Protein AF-A0A2E7MB46-F1 (afdb_monomer_lite)

pLDDT: mean 91.83, std 6.8, range [62.53, 98.5]

Structure (mmCIF, N/CA/C/O backbone):
data_AF-A0A2E7MB46-F1
#
_entry.id   AF-A0A2E7MB46-F1
#
loop_
_atom_site.group_PDB
_atom_site.id
_atom_site.type_symbol
_atom_site.label_atom_id
_atom_site.label_alt_id
_atom_site.label_comp_id
_atom_site.label_asym_id
_atom_site.label_entity_id
_atom_site.label_seq_id
_atom_site.pdbx_PDB_ins_code
_atom_site.Cartn_x
_atom_site.Cartn_y
_atom_site.Cartn_z
_atom_site.occupancy
_atom_site.B_iso_or_equiv
_atom_site.auth_seq_id
_atom_site.auth_comp_id
_atom_site.auth_asym_id
_atom_site.auth_atom_id
_atom_site.pdbx_PDB_model_num
ATOM 1 N N . MET A 1 1 ? 12.498 22.825 9.391 1.00 86.62 1 MET A N 1
ATOM 2 C CA . MET A 1 1 ? 12.124 21.436 9.700 1.00 86.62 1 MET A CA 1
ATOM 3 C C . MET A 1 1 ? 10.711 21.262 9.197 1.00 86.62 1 MET A C 1
ATOM 5 O O . MET A 1 1 ? 9.959 22.225 9.273 1.00 86.62 1 MET A O 1
ATOM 9 N N . GLU A 1 2 ? 10.401 20.103 8.646 1.00 90.31 2 GLU A N 1
ATOM 10 C CA . GLU A 1 2 ? 9.092 19.762 8.088 1.00 90.31 2 GLU A CA 1
ATOM 11 C C . GLU A 1 2 ? 8.862 18.273 8.341 1.00 90.31 2 GLU A C 1
ATOM 13 O O . GLU A 1 2 ? 9.798 17.488 8.174 1.00 90.31 2 GLU A O 1
ATOM 18 N N . VAL A 1 3 ? 7.665 17.889 8.781 1.00 92.00 3 VAL A N 1
ATOM 19 C CA . VAL A 1 3 ? 7.298 16.490 9.029 1.00 92.00 3 VAL A CA 1
ATOM 20 C C . VAL A 1 3 ? 6.374 16.039 7.904 1.00 92.00 3 VAL A C 1
ATOM 22 O O . VAL A 1 3 ? 5.337 16.645 7.672 1.00 92.00 3 VAL A O 1
ATOM 25 N N . TYR A 1 4 ? 6.782 15.001 7.175 1.00 89.81 4 TYR A N 1
ATOM 26 C CA . TYR A 1 4 ? 6.026 14.437 6.050 1.00 89.81 4 TYR A CA 1
ATOM 27 C C . TYR A 1 4 ? 5.156 13.252 6.473 1.00 89.81 4 TYR A C 1
ATOM 29 O O . TYR A 1 4 ? 4.145 12.972 5.838 1.00 89.81 4 TYR A O 1
ATOM 37 N N . ASN A 1 5 ? 5.564 12.533 7.521 1.00 91.00 5 ASN A N 1
ATOM 38 C CA . ASN A 1 5 ? 4.750 11.518 8.177 1.00 91.00 5 ASN A CA 1
ATOM 39 C C . ASN A 1 5 ? 5.001 11.582 9.692 1.00 91.00 5 ASN A C 1
ATOM 41 O O . ASN A 1 5 ? 6.111 11.235 10.117 1.00 91.00 5 ASN A O 1
ATOM 45 N N . PRO A 1 6 ? 4.025 12.046 10.493 1.00 92.00 6 PRO A N 1
ATOM 46 C CA . PRO A 1 6 ? 4.095 11.995 11.948 1.00 92.00 6 PRO A CA 1
ATOM 47 C C . PRO A 1 6 ? 4.198 10.558 12.463 1.00 92.00 6 PRO A C 1
ATOM 49 O O . PRO A 1 6 ? 3.858 9.600 11.768 1.00 92.00 6 PRO A O 1
ATOM 52 N N . GLY A 1 7 ? 4.664 10.404 13.696 1.00 91.69 7 GLY A N 1
ATOM 53 C CA . GLY A 1 7 ? 4.657 9.111 14.363 1.00 91.69 7 GLY A CA 1
ATOM 54 C C . GLY A 1 7 ? 5.632 9.022 15.523 1.00 91.69 7 GLY A C 1
ATOM 55 O O . GLY A 1 7 ? 6.408 9.941 15.806 1.00 91.69 7 GLY A O 1
ATOM 56 N N . LEU A 1 8 ? 5.617 7.855 16.154 1.00 92.19 8 LEU A N 1
ATOM 57 C CA . LEU A 1 8 ? 6.405 7.533 17.327 1.00 92.19 8 LEU A CA 1
ATOM 58 C C . LEU A 1 8 ? 7.158 6.226 17.081 1.00 92.19 8 LEU A C 1
ATOM 60 O O . LEU A 1 8 ? 6.628 5.286 16.504 1.00 92.19 8 LEU A O 1
ATOM 64 N N . THR A 1 9 ? 8.434 6.170 17.444 1.00 94.12 9 THR A N 1
ATOM 65 C CA . THR A 1 9 ? 9.253 4.977 17.199 1.00 94.12 9 THR A CA 1
ATOM 66 C C . THR A 1 9 ? 10.439 4.906 18.145 1.00 94.12 9 THR A C 1
ATOM 68 O O . THR A 1 9 ? 10.775 5.873 18.829 1.00 94.12 9 THR A O 1
ATOM 71 N N . ALA A 1 10 ? 11.131 3.770 18.154 1.00 95.06 10 ALA A N 1
ATOM 72 C CA . ALA A 1 10 ? 12.431 3.655 18.787 1.00 95.06 10 ALA A CA 1
ATOM 73 C C . ALA A 1 10 ? 13.421 2.863 17.934 1.00 95.06 10 ALA A C 1
ATOM 75 O O . ALA A 1 10 ? 13.114 1.856 17.298 1.00 95.06 10 ALA A O 1
ATOM 76 N N . GLY A 1 11 ? 14.681 3.272 17.957 1.00 94.88 11 GLY A N 1
ATOM 77 C CA . GLY A 1 11 ? 15.680 2.632 17.121 1.00 94.88 11 GLY A CA 1
ATOM 78 C C . GLY A 1 11 ? 17.092 3.093 17.395 1.00 94.88 11 GLY A C 1
ATOM 79 O O . GLY A 1 11 ? 17.371 3.807 18.356 1.00 94.88 11 GLY A O 1
ATOM 80 N N . ARG A 1 12 ? 18.014 2.625 16.561 1.00 94.94 12 ARG A N 1
ATOM 81 C CA . ARG A 1 12 ? 19.413 3.048 16.612 1.00 94.94 12 ARG A CA 1
ATOM 82 C C . ARG A 1 12 ? 19.653 4.106 15.551 1.00 94.94 12 ARG A C 1
ATOM 84 O O . ARG A 1 12 ? 19.461 3.789 14.380 1.00 94.94 12 ARG A O 1
ATOM 91 N N . PRO A 1 13 ? 20.100 5.318 15.908 1.00 95.69 13 PRO A N 1
ATOM 92 C CA . PRO A 1 13 ? 20.493 6.290 14.905 1.00 95.69 13 PRO A CA 1
ATOM 93 C C . PRO A 1 13 ? 21.600 5.728 14.020 1.00 95.69 13 PRO A C 1
ATOM 95 O O . PRO A 1 13 ? 22.613 5.224 14.510 1.00 95.69 13 PRO A O 1
ATOM 98 N N . ARG A 1 14 ? 21.400 5.822 12.713 1.00 94.50 14 ARG A N 1
ATOM 99 C CA . ARG A 1 14 ? 22.372 5.457 11.697 1.00 94.50 14 ARG A CA 1
ATOM 100 C C . ARG A 1 14 ? 22.541 6.643 10.770 1.00 94.50 14 ARG A C 1
ATOM 102 O O . ARG A 1 14 ? 21.666 6.943 9.965 1.00 94.50 14 ARG A O 1
ATOM 109 N N . MET A 1 15 ? 23.674 7.310 10.922 1.00 94.25 15 MET A N 1
ATOM 110 C CA . MET A 1 15 ? 24.014 8.473 10.123 1.00 94.25 15 MET A CA 1
ATOM 111 C C . MET A 1 15 ? 24.782 8.039 8.881 1.00 94.25 15 MET A C 1
ATOM 113 O O . MET A 1 15 ? 25.753 7.292 9.004 1.00 94.25 15 MET A O 1
ATOM 117 N N . ILE A 1 16 ? 24.336 8.497 7.714 1.00 91.44 16 ILE A N 1
ATOM 118 C CA . ILE A 1 16 ? 24.988 8.252 6.426 1.00 91.44 16 ILE A CA 1
ATOM 119 C C . ILE A 1 16 ? 25.123 9.602 5.733 1.00 91.44 16 ILE A C 1
ATOM 121 O O . ILE A 1 16 ? 24.127 10.274 5.451 1.00 91.44 16 ILE A O 1
ATOM 125 N N . ARG A 1 17 ? 26.368 10.019 5.515 1.00 89.75 17 ARG A N 1
ATOM 126 C CA . ARG A 1 17 ? 26.676 11.287 4.852 1.00 89.75 17 ARG A CA 1
ATOM 127 C C . ARG A 1 17 ? 26.762 11.123 3.346 1.00 89.75 17 ARG A C 1
ATOM 129 O O . ARG A 1 17 ? 26.864 10.012 2.832 1.00 89.75 17 ARG A O 1
ATOM 136 N N . PHE A 1 18 ? 26.759 12.250 2.646 1.00 84.31 18 PHE A N 1
ATOM 137 C CA . PHE A 1 18 ? 26.875 12.279 1.194 1.00 84.31 18 PHE A CA 1
ATOM 138 C C . PHE A 1 18 ? 28.079 11.455 0.700 1.00 84.31 18 PHE A C 1
ATOM 140 O O . PHE A 1 18 ? 29.221 11.687 1.110 1.00 84.31 18 PHE A O 1
ATOM 147 N N . GLY A 1 19 ? 27.815 10.497 -0.192 1.00 77.44 19 GLY A N 1
ATOM 148 C CA . GLY A 1 19 ? 28.823 9.598 -0.762 1.00 77.44 19 GLY A CA 1
ATOM 149 C C . GLY A 1 19 ? 29.311 8.474 0.164 1.00 77.44 19 GLY A C 1
ATOM 150 O O . GLY A 1 19 ? 30.179 7.699 -0.245 1.00 77.44 19 GLY A O 1
ATOM 151 N N . GLU A 1 20 ? 28.790 8.353 1.390 1.00 81.69 20 GLU A N 1
ATOM 152 C CA . GLU A 1 20 ? 29.062 7.205 2.258 1.00 81.69 20 GLU A CA 1
ATOM 153 C C . GLU A 1 20 ? 28.182 6.007 1.867 1.00 81.69 20 GLU A C 1
ATOM 155 O O . GLU A 1 20 ? 26.976 6.124 1.665 1.00 81.69 20 GLU A O 1
ATOM 160 N N . ALA A 1 21 ? 28.788 4.822 1.795 1.00 73.69 21 ALA A N 1
ATOM 161 C CA . ALA A 1 21 ? 28.060 3.574 1.591 1.00 73.69 21 ALA A CA 1
ATOM 162 C C . ALA A 1 21 ? 27.405 3.079 2.894 1.00 73.69 21 ALA A C 1
ATOM 164 O O . ALA A 1 21 ? 27.806 3.454 3.999 1.00 73.69 21 ALA A O 1
ATOM 165 N N . GLY A 1 22 ? 26.455 2.147 2.775 1.00 78.00 22 GLY A N 1
ATOM 166 C CA . GLY A 1 22 ? 25.903 1.420 3.921 1.00 78.00 22 GLY A CA 1
ATOM 167 C C . GLY A 1 22 ? 24.431 1.687 4.210 1.00 78.00 22 GLY A C 1
ATOM 168 O O . GLY A 1 22 ? 23.952 1.249 5.257 1.00 78.00 22 GLY A O 1
ATOM 169 N N . LEU A 1 23 ? 23.709 2.352 3.307 1.00 83.19 23 LEU A N 1
ATOM 170 C CA . LEU A 1 23 ? 22.250 2.429 3.369 1.00 83.19 23 LEU A CA 1
ATOM 171 C C . LEU A 1 23 ? 21.628 1.028 3.267 1.00 83.19 23 LEU A C 1
ATOM 173 O O . LEU A 1 23 ? 20.704 0.715 4.003 1.00 83.19 23 LEU A O 1
ATOM 177 N N . GLU A 1 24 ? 22.188 0.134 2.452 1.00 75.62 24 GLU A N 1
ATOM 178 C CA . GLU A 1 24 ? 21.640 -1.216 2.233 1.00 75.62 24 GLU A CA 1
ATOM 179 C C . GLU A 1 24 ? 21.846 -2.165 3.423 1.00 75.62 24 GLU A C 1
ATOM 181 O O . GLU A 1 24 ? 21.233 -3.225 3.505 1.00 75.62 24 GLU A O 1
ATOM 186 N N . ASP A 1 25 ? 22.711 -1.791 4.363 1.00 80.06 25 ASP A N 1
ATOM 187 C CA . ASP A 1 25 ? 22.908 -2.512 5.620 1.00 80.06 25 ASP A CA 1
ATOM 188 C C . ASP A 1 25 ? 21.928 -2.069 6.711 1.00 80.06 25 ASP A C 1
ATOM 190 O O . ASP A 1 25 ? 22.041 -2.539 7.854 1.00 80.06 25 ASP A O 1
ATOM 194 N N . ALA A 1 26 ? 21.054 -1.103 6.411 1.00 86.00 26 ALA A N 1
ATOM 195 C CA . ALA A 1 26 ? 20.029 -0.636 7.327 1.00 86.00 26 ALA A CA 1
ATOM 196 C C . ALA A 1 26 ? 19.139 -1.794 7.776 1.00 86.00 26 ALA A C 1
ATOM 198 O O . ALA A 1 26 ? 18.841 -2.733 7.036 1.00 86.00 26 ALA A O 1
ATOM 199 N N . ARG A 1 27 ? 18.739 -1.734 9.039 1.00 84.94 27 ARG A N 1
ATOM 200 C CA . ARG A 1 27 ? 17.810 -2.683 9.643 1.00 84.94 27 ARG A CA 1
ATOM 201 C C . ARG A 1 27 ? 16.493 -1.977 9.893 1.00 84.94 27 ARG A C 1
ATOM 203 O O . ARG A 1 27 ? 16.488 -0.789 10.195 1.00 84.94 27 ARG A O 1
ATOM 210 N N . SER A 1 28 ? 15.414 -2.752 9.976 1.00 85.75 28 SER A N 1
ATOM 211 C CA . SER A 1 28 ? 14.087 -2.263 10.383 1.00 85.75 28 SER A CA 1
ATOM 212 C C . SER A 1 28 ? 14.063 -1.537 11.736 1.00 85.75 28 SER A C 1
ATOM 214 O O . SER A 1 28 ? 13.090 -0.880 12.066 1.00 85.75 28 SER A O 1
ATOM 216 N N . THR A 1 29 ? 15.134 -1.635 12.527 1.00 89.31 29 THR A N 1
ATOM 217 C CA . THR A 1 29 ? 15.284 -0.975 13.830 1.00 89.31 29 THR A CA 1
ATOM 218 C C . THR A 1 29 ? 16.194 0.253 13.810 1.00 89.31 29 THR A C 1
ATOM 220 O O . THR A 1 29 ? 16.513 0.784 14.875 1.00 89.31 29 THR A O 1
ATOM 223 N N . ASP A 1 30 ? 16.706 0.645 12.647 1.00 93.94 30 ASP A N 1
ATOM 224 C CA . ASP A 1 30 ? 17.592 1.797 12.503 1.00 93.94 30 ASP A CA 1
ATOM 225 C C . ASP A 1 30 ? 16.761 3.062 12.238 1.00 93.94 30 ASP A C 1
ATOM 227 O O . ASP A 1 30 ? 15.825 3.041 11.446 1.00 93.94 30 ASP A O 1
ATOM 231 N N . ILE A 1 31 ? 17.110 4.170 12.889 1.00 96.31 31 ILE A N 1
ATOM 232 C CA . ILE A 1 31 ? 16.615 5.514 12.564 1.00 96.31 31 ILE A CA 1
ATOM 233 C C . ILE A 1 31 ? 17.618 6.100 11.574 1.00 96.31 31 ILE A C 1
ATOM 235 O O . ILE A 1 31 ? 18.757 6.385 11.951 1.00 96.31 31 ILE A O 1
ATOM 239 N N . LEU A 1 32 ? 17.229 6.226 10.308 1.00 96.44 32 LEU A N 1
ATOM 240 C CA . LEU A 1 32 ? 18.120 6.701 9.254 1.00 96.44 32 LEU A CA 1
ATOM 241 C C . LEU A 1 32 ? 18.235 8.221 9.300 1.00 96.44 32 LEU A C 1
ATOM 243 O O . LEU A 1 32 ? 17.227 8.917 9.270 1.00 96.44 32 LEU A O 1
ATOM 247 N N . VAL A 1 33 ? 19.469 8.720 9.350 1.00 96.12 33 VAL A N 1
ATOM 248 C CA . VAL A 1 33 ? 19.791 10.151 9.326 1.00 96.12 33 VAL A CA 1
ATOM 249 C C . VAL A 1 33 ? 20.686 10.416 8.120 1.00 96.12 33 VAL A C 1
ATOM 251 O O . VAL A 1 33 ? 21.853 10.019 8.125 1.00 96.12 33 VAL A O 1
ATOM 254 N N . LEU A 1 34 ? 20.131 11.032 7.078 1.00 94.81 34 LEU A N 1
ATOM 255 C CA . LEU A 1 34 ? 20.733 11.091 5.743 1.00 94.81 34 LEU A CA 1
ATOM 256 C C . LEU A 1 34 ? 20.983 12.533 5.285 1.00 94.81 34 LEU A C 1
ATOM 258 O O . LEU A 1 34 ? 20.168 13.422 5.534 1.00 94.81 34 LEU A O 1
ATOM 262 N N . ASP A 1 35 ? 22.090 12.766 4.575 1.00 89.94 35 ASP A N 1
ATOM 263 C CA . ASP A 1 35 ? 22.365 14.070 3.945 1.00 89.94 35 ASP A CA 1
ATOM 264 C C . ASP A 1 35 ? 21.426 14.368 2.766 1.00 89.94 35 ASP A C 1
ATOM 266 O O . ASP A 1 35 ? 21.091 15.525 2.512 1.00 89.94 35 ASP A O 1
ATOM 270 N N . GLU A 1 36 ? 20.986 13.324 2.067 1.00 86.62 36 GLU A N 1
ATOM 271 C CA . GLU A 1 36 ? 20.182 13.391 0.848 1.00 86.62 36 GLU A CA 1
ATOM 272 C C . GLU A 1 36 ? 18.950 12.481 0.925 1.00 86.62 36 GLU A C 1
ATOM 274 O O . GLU A 1 36 ? 18.831 11.639 1.819 1.00 86.62 36 GLU A O 1
ATOM 279 N N . ILE A 1 37 ? 18.015 12.669 -0.008 1.00 86.25 37 ILE A N 1
ATOM 280 C CA . ILE A 1 37 ? 16.885 11.752 -0.179 1.00 86.25 37 ILE A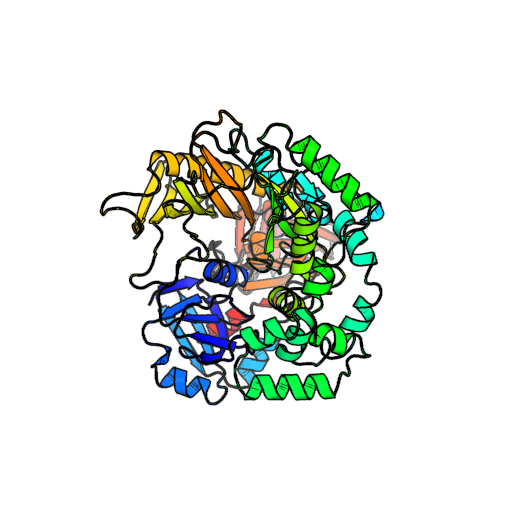 CA 1
ATOM 281 C C . ILE A 1 37 ? 17.423 10.498 -0.871 1.00 86.25 37 ILE A C 1
ATOM 283 O O . ILE A 1 37 ? 18.024 10.628 -1.937 1.00 86.25 37 ILE A O 1
ATOM 287 N N . PRO A 1 38 ? 17.230 9.299 -0.305 1.00 84.81 38 PRO A N 1
ATOM 288 C CA . PRO A 1 38 ? 17.702 8.090 -0.950 1.00 84.81 38 PRO A CA 1
ATOM 289 C C . PRO A 1 38 ? 16.788 7.715 -2.124 1.00 84.81 38 PRO A C 1
ATOM 291 O O . PRO A 1 38 ? 15.573 7.877 -2.038 1.00 84.81 38 PRO A O 1
ATOM 294 N N . ASP A 1 39 ? 17.352 7.122 -3.177 1.00 76.50 39 ASP A N 1
ATOM 295 C CA . ASP A 1 39 ? 16.565 6.582 -4.302 1.00 76.50 39 ASP A CA 1
ATOM 296 C C . ASP A 1 39 ? 15.653 5.413 -3.881 1.00 76.50 39 ASP A C 1
ATOM 298 O O . ASP A 1 39 ? 14.637 5.130 -4.515 1.00 76.50 39 ASP A O 1
ATOM 302 N N . TYR A 1 40 ? 16.021 4.726 -2.796 1.00 81.06 40 TYR A N 1
ATOM 303 C CA . TYR A 1 40 ? 15.269 3.638 -2.182 1.00 81.06 40 TYR A CA 1
ATOM 304 C C . TYR A 1 40 ? 15.355 3.730 -0.658 1.00 81.06 40 TYR A C 1
ATOM 306 O O . TYR A 1 40 ? 16.437 3.920 -0.099 1.00 81.06 40 TYR A O 1
ATOM 314 N N . LEU A 1 41 ? 14.226 3.531 0.024 1.00 86.69 41 LEU A N 1
ATOM 315 C CA . LEU A 1 41 ? 14.168 3.484 1.481 1.00 86.69 41 LEU A CA 1
ATOM 316 C C . LEU A 1 41 ? 14.202 2.023 1.969 1.00 86.69 41 LEU A C 1
ATOM 318 O O . LEU A 1 41 ? 13.163 1.356 1.916 1.00 86.69 41 LEU A O 1
ATOM 322 N N . PRO A 1 42 ? 15.334 1.515 2.496 1.00 85.56 42 PRO A N 1
ATOM 323 C CA . PRO A 1 42 ? 15.373 0.187 3.112 1.00 85.56 42 PRO A CA 1
ATOM 324 C C . PRO A 1 42 ? 14.448 0.113 4.336 1.00 85.56 42 PRO A C 1
ATOM 326 O O . PRO A 1 42 ? 14.058 1.160 4.863 1.00 85.56 42 PRO A O 1
ATOM 329 N N . PRO A 1 43 ? 14.118 -1.095 4.834 1.00 85.12 43 PRO A N 1
ATOM 330 C CA . PRO A 1 43 ? 13.397 -1.232 6.091 1.00 85.12 43 PRO A CA 1
ATOM 331 C C . PRO A 1 43 ? 14.118 -0.457 7.195 1.00 85.12 43 PRO A C 1
ATOM 333 O O . PRO A 1 43 ? 15.287 -0.725 7.481 1.00 85.12 43 PRO A O 1
ATOM 336 N N . CYS A 1 44 ? 13.424 0.485 7.825 1.00 91.12 44 CYS A N 1
ATOM 337 C CA . CYS A 1 44 ? 13.941 1.313 8.908 1.00 91.12 44 CYS A CA 1
ATOM 338 C C . CYS A 1 44 ? 12.822 1.683 9.890 1.00 91.12 44 CYS A C 1
ATOM 340 O O . CYS A 1 44 ? 11.647 1.482 9.599 1.00 91.12 44 CYS A O 1
ATOM 342 N N . ALA A 1 45 ? 13.202 2.203 11.056 1.00 92.44 45 ALA A N 1
ATOM 343 C CA . ALA A 1 45 ? 12.288 2.641 12.107 1.00 92.44 45 ALA A CA 1
ATOM 344 C C . ALA A 1 45 ? 11.821 4.095 11.919 1.00 92.44 45 ALA A C 1
ATOM 346 O O . ALA A 1 45 ? 10.759 4.448 12.418 1.00 92.44 45 ALA A O 1
ATOM 347 N N . ALA A 1 46 ? 12.622 4.923 11.236 1.00 95.62 46 ALA A N 1
ATOM 348 C CA . ALA A 1 46 ? 12.315 6.299 10.837 1.00 95.62 46 ALA A CA 1
ATOM 349 C C . ALA A 1 46 ? 13.306 6.799 9.772 1.00 95.62 46 ALA A C 1
ATOM 351 O O . ALA A 1 46 ? 14.407 6.250 9.630 1.00 95.62 46 ALA A O 1
ATOM 352 N N . LEU A 1 47 ? 12.924 7.867 9.068 1.00 96.50 47 LEU A N 1
ATOM 353 C CA . LEU A 1 47 ? 13.746 8.595 8.104 1.00 96.50 47 LEU A CA 1
ATOM 354 C C . LEU A 1 47 ? 13.846 10.080 8.484 1.00 96.50 47 LEU A C 1
ATOM 356 O O . LEU A 1 47 ? 12.837 10.767 8.616 1.00 96.50 47 LEU A O 1
ATOM 360 N N . ILE A 1 48 ? 15.075 10.580 8.609 1.00 96.19 48 ILE A N 1
ATOM 361 C CA . ILE A 1 48 ? 15.383 11.993 8.829 1.00 96.19 48 ILE A CA 1
ATOM 362 C C . ILE A 1 48 ? 16.369 12.454 7.753 1.00 96.19 48 ILE A C 1
ATOM 364 O O . ILE A 1 48 ? 17.487 11.942 7.685 1.00 96.19 48 ILE A O 1
ATOM 368 N N . THR A 1 49 ? 15.986 13.425 6.922 1.00 94.44 49 THR A N 1
ATOM 369 C CA . THR A 1 49 ? 16.848 13.972 5.857 1.00 94.44 49 THR A CA 1
ATOM 370 C C . THR A 1 49 ? 17.327 15.393 6.168 1.00 94.44 49 THR A C 1
ATOM 372 O O . THR A 1 49 ? 16.598 16.203 6.742 1.00 94.44 49 THR A O 1
ATOM 375 N N . SER A 1 50 ? 18.548 15.734 5.743 1.00 92.44 50 SER A N 1
ATOM 376 C CA . SER A 1 50 ? 19.094 17.104 5.806 1.00 92.44 50 SER A CA 1
ATOM 377 C C . SER A 1 50 ? 18.569 18.025 4.701 1.00 92.44 50 SER A C 1
ATOM 379 O O . SER A 1 50 ? 18.829 19.230 4.747 1.00 92.44 50 SER A O 1
ATOM 381 N N . VAL A 1 51 ? 17.835 17.485 3.724 1.00 88.25 51 VAL A N 1
ATOM 382 C CA . VAL A 1 51 ? 17.201 18.215 2.615 1.00 88.25 51 VAL A CA 1
ATOM 383 C C . VAL A 1 51 ? 15.680 17.994 2.603 1.00 88.25 51 VAL A C 1
ATOM 385 O O . VAL A 1 51 ? 15.238 16.911 3.006 1.00 88.25 51 VAL A O 1
ATOM 388 N N . PRO A 1 52 ? 14.877 18.991 2.174 1.00 86.06 52 PRO A N 1
ATOM 389 C CA . PRO A 1 52 ? 13.426 18.846 2.039 1.00 86.06 52 PRO A CA 1
ATOM 390 C C . PRO A 1 52 ? 13.045 17.759 1.032 1.00 86.06 52 PRO A C 1
ATOM 392 O O . PRO A 1 52 ? 13.746 17.569 0.039 1.00 86.06 52 PRO A O 1
ATOM 395 N N . GLN A 1 53 ? 11.922 17.089 1.273 1.00 84.56 53 GLN A N 1
ATOM 396 C CA . GLN A 1 53 ? 11.344 16.057 0.413 1.00 84.56 53 GLN A CA 1
ATOM 397 C C . GLN A 1 53 ? 10.083 16.574 -0.286 1.00 84.56 53 GLN A C 1
ATOM 399 O O . GLN A 1 53 ? 9.536 17.620 0.055 1.00 84.56 53 GLN A O 1
ATOM 404 N N . THR A 1 54 ? 9.591 15.812 -1.263 1.00 78.62 54 THR A N 1
ATOM 405 C CA . THR A 1 54 ? 8.255 16.040 -1.828 1.00 78.62 54 THR A CA 1
ATOM 406 C C . THR A 1 54 ? 7.220 15.231 -1.027 1.00 78.62 54 THR A C 1
ATOM 408 O O . THR A 1 54 ? 7.402 14.015 -0.910 1.00 78.62 54 THR A O 1
ATOM 411 N N . PRO A 1 55 ? 6.132 15.837 -0.502 1.00 71.25 55 PRO A N 1
ATOM 412 C CA . PRO A 1 55 ? 5.163 15.153 0.370 1.00 71.25 55 PRO A CA 1
ATOM 413 C C . PRO A 1 55 ? 4.528 13.880 -0.217 1.00 71.25 55 PRO A C 1
ATOM 415 O O . PRO A 1 55 ? 4.301 12.927 0.517 1.00 71.25 55 PRO A O 1
ATOM 418 N N . LEU A 1 56 ? 4.326 13.820 -1.540 1.00 79.75 56 LEU A N 1
ATOM 419 C CA . LEU A 1 56 ? 3.815 12.640 -2.264 1.00 79.75 56 LEU A CA 1
ATOM 420 C C . LEU A 1 56 ? 4.896 11.937 -3.114 1.00 79.75 56 LEU A C 1
ATOM 422 O O . LEU A 1 56 ? 4.613 11.385 -4.176 1.00 79.75 56 LEU A O 1
ATOM 426 N N . SER A 1 57 ? 6.161 11.986 -2.677 1.00 82.25 57 SER A N 1
ATOM 427 C CA . SER A 1 57 ? 7.224 11.152 -3.260 1.00 82.25 57 SER A CA 1
ATOM 428 C C . SER A 1 57 ? 7.017 9.668 -2.932 1.00 82.25 57 SER A C 1
ATOM 430 O O . SER A 1 57 ? 6.358 9.341 -1.943 1.00 82.25 57 SER A O 1
ATOM 432 N N . HIS A 1 58 ? 7.630 8.752 -3.694 1.00 79.81 58 HIS A N 1
ATOM 433 C CA . HIS A 1 58 ? 7.608 7.324 -3.346 1.00 79.81 58 HIS A CA 1
ATOM 434 C C . HIS A 1 58 ? 8.160 7.075 -1.939 1.00 79.81 58 HIS A C 1
ATOM 436 O O . HIS A 1 58 ? 7.622 6.241 -1.220 1.00 79.81 58 HIS A O 1
ATOM 442 N N . ILE A 1 59 ? 9.198 7.812 -1.532 1.00 85.56 59 ILE A N 1
ATOM 443 C CA . ILE A 1 59 ? 9.809 7.697 -0.203 1.00 85.56 59 ILE A CA 1
ATOM 444 C C . ILE A 1 59 ? 8.820 8.124 0.886 1.00 85.56 59 ILE A C 1
ATOM 446 O O . ILE A 1 59 ? 8.639 7.393 1.859 1.00 85.56 59 ILE A O 1
ATOM 450 N N . SER A 1 60 ? 8.127 9.252 0.702 1.00 84.75 60 SER A N 1
ATOM 451 C CA . SER A 1 60 ? 7.129 9.744 1.659 1.00 84.75 60 SER A CA 1
ATOM 452 C C . SER A 1 60 ? 5.911 8.826 1.756 1.00 84.75 60 SER A C 1
ATOM 454 O O . SER A 1 60 ? 5.497 8.475 2.861 1.00 84.75 60 SER A O 1
ATOM 456 N N . LEU A 1 61 ? 5.376 8.372 0.617 1.00 80.69 61 LEU A N 1
ATOM 457 C CA . LEU A 1 61 ? 4.257 7.425 0.577 1.00 80.69 61 LEU A CA 1
ATOM 458 C C . LEU A 1 61 ? 4.638 6.071 1.189 1.00 80.69 61 LEU A C 1
ATOM 460 O O . LEU A 1 61 ? 3.854 5.479 1.933 1.00 80.69 61 LEU A O 1
ATOM 464 N N . LEU A 1 62 ? 5.859 5.594 0.933 1.00 80.50 62 LEU A N 1
ATOM 465 C CA . LEU A 1 62 ? 6.380 4.370 1.533 1.00 80.50 62 LEU A CA 1
ATOM 466 C C . LEU A 1 62 ? 6.553 4.524 3.049 1.00 80.50 62 LEU A C 1
ATOM 468 O O . LEU A 1 62 ? 6.133 3.641 3.793 1.00 80.50 62 LEU A O 1
ATOM 472 N N . ALA A 1 63 ? 7.085 5.645 3.537 1.00 86.12 63 ALA A N 1
ATOM 473 C CA . ALA A 1 63 ? 7.186 5.896 4.973 1.00 86.12 63 ALA A CA 1
ATOM 474 C C . ALA A 1 63 ? 5.807 5.926 5.659 1.00 86.12 63 ALA A C 1
ATOM 476 O O . ALA A 1 63 ? 5.618 5.239 6.665 1.00 86.12 63 ALA A O 1
ATOM 477 N N . ARG A 1 64 ? 4.825 6.620 5.063 1.00 82.31 64 ARG A N 1
ATOM 478 C CA . ARG A 1 64 ? 3.432 6.659 5.542 1.00 82.31 64 ARG A CA 1
ATOM 479 C C . ARG A 1 64 ? 2.817 5.269 5.614 1.00 82.31 64 ARG A C 1
ATOM 481 O O . ARG A 1 64 ? 2.268 4.882 6.638 1.00 82.31 64 ARG A O 1
ATOM 488 N N . SER A 1 65 ? 2.975 4.481 4.557 1.00 75.31 65 SER A N 1
ATOM 489 C CA . SER A 1 65 ? 2.449 3.114 4.517 1.00 75.31 65 SER A CA 1
ATOM 490 C C . SER A 1 65 ? 3.090 2.164 5.535 1.00 75.31 65 SER A C 1
ATOM 492 O O . SER A 1 65 ? 2.445 1.227 5.995 1.00 75.31 65 SER A O 1
ATOM 494 N N . ARG A 1 66 ? 4.365 2.394 5.878 1.00 79.31 66 ARG A N 1
ATOM 495 C CA . ARG A 1 66 ? 5.094 1.633 6.897 1.00 79.31 66 ARG A CA 1
ATOM 496 C C . ARG A 1 66 ? 4.752 2.105 8.311 1.00 79.31 66 ARG A C 1
ATOM 498 O O . ARG A 1 66 ? 5.177 1.457 9.261 1.00 79.31 66 ARG A O 1
ATOM 505 N N . GLY A 1 67 ? 4.033 3.221 8.447 1.00 81.69 67 GLY A N 1
ATOM 506 C CA . GLY A 1 67 ? 3.753 3.853 9.732 1.00 81.69 67 GLY A CA 1
ATOM 507 C C . GLY A 1 67 ? 5.016 4.353 10.434 1.00 81.69 67 GLY A C 1
ATOM 508 O O . GLY A 1 67 ? 5.070 4.324 11.657 1.00 81.69 67 GLY A O 1
ATOM 509 N N . ILE A 1 68 ? 6.052 4.757 9.687 1.00 89.56 68 ILE A N 1
ATOM 510 C CA . ILE A 1 68 ? 7.316 5.227 10.277 1.00 89.56 68 ILE A CA 1
ATOM 511 C C . ILE A 1 68 ? 7.447 6.750 10.184 1.00 89.56 68 ILE A C 1
ATOM 513 O O . ILE A 1 68 ? 7.096 7.321 9.148 1.00 89.56 68 ILE A O 1
ATOM 517 N N . PRO A 1 69 ? 8.013 7.425 11.199 1.00 94.50 69 PRO A N 1
ATOM 518 C CA . PRO A 1 69 ? 8.273 8.857 11.122 1.00 94.50 69 PRO A CA 1
ATOM 519 C C . PRO A 1 69 ? 9.148 9.228 9.919 1.00 94.50 69 PRO A C 1
ATOM 521 O O . PRO A 1 69 ? 10.196 8.612 9.691 1.00 94.50 69 PRO A O 1
ATOM 524 N N . ASN A 1 70 ? 8.736 10.254 9.173 1.00 95.25 70 ASN A N 1
ATOM 525 C CA . ASN A 1 70 ? 9.495 10.819 8.058 1.00 95.25 70 ASN A CA 1
ATOM 526 C C . ASN A 1 70 ? 9.537 12.342 8.153 1.00 95.25 70 ASN A C 1
ATOM 528 O O . ASN A 1 70 ? 8.491 12.991 8.134 1.00 95.25 70 ASN A O 1
ATOM 532 N N . LEU A 1 71 ? 10.735 12.916 8.224 1.00 94.94 71 LEU A N 1
ATOM 533 C CA . LEU A 1 71 ? 10.901 14.356 8.365 1.00 94.94 71 LEU A CA 1
ATOM 534 C C . LEU A 1 71 ? 12.194 14.887 7.746 1.00 94.94 71 LEU A C 1
ATOM 536 O O . LEU A 1 71 ? 13.207 14.201 7.619 1.00 94.94 71 LEU A O 1
ATOM 540 N N . TYR A 1 72 ? 12.157 16.171 7.422 1.00 92.88 72 TYR A N 1
ATOM 541 C CA . TYR A 1 72 ? 13.308 16.979 7.063 1.00 92.88 72 TYR A CA 1
ATOM 542 C C . TYR A 1 72 ? 13.747 17.830 8.259 1.00 92.88 72 TYR A C 1
ATOM 544 O O . TYR A 1 72 ? 12.966 18.617 8.803 1.00 92.88 72 TYR A O 1
ATOM 552 N N . MET A 1 73 ? 15.031 17.764 8.617 1.00 93.50 73 MET A N 1
ATOM 553 C CA . MET A 1 73 ? 15.647 18.647 9.607 1.00 93.50 73 MET A CA 1
ATOM 554 C C . MET A 1 73 ? 16.978 19.200 9.089 1.00 93.50 73 MET A C 1
ATOM 556 O O . MET A 1 73 ? 17.961 18.482 8.929 1.00 93.50 73 MET A O 1
ATOM 560 N N . ALA A 1 74 ? 17.018 20.514 8.856 1.00 91.25 74 ALA A N 1
ATOM 561 C CA . ALA A 1 74 ? 18.203 21.198 8.349 1.00 91.25 74 ALA A CA 1
ATOM 562 C C . ALA A 1 74 ? 19.427 20.957 9.249 1.00 91.25 74 ALA A C 1
ATOM 564 O O . ALA A 1 74 ? 19.398 21.269 10.439 1.00 91.25 74 ALA A O 1
ATOM 565 N N . GLY A 1 75 ? 20.514 20.452 8.659 1.00 89.00 75 GLY A N 1
ATOM 566 C CA . GLY A 1 75 ? 21.795 20.271 9.345 1.00 89.00 75 GLY A CA 1
ATOM 567 C C . GLY A 1 75 ? 21.846 19.110 10.342 1.00 89.00 75 GLY A C 1
ATOM 568 O O . GLY A 1 75 ? 22.789 19.056 11.128 1.00 89.00 75 GLY A O 1
ATOM 569 N N . ILE A 1 76 ? 20.885 18.178 10.319 1.00 93.38 76 ILE A N 1
ATOM 570 C CA . ILE A 1 76 ? 20.833 17.054 11.269 1.00 93.38 76 ILE A CA 1
ATOM 571 C C . ILE A 1 76 ? 22.075 16.149 11.217 1.00 93.38 76 ILE A C 1
ATOM 573 O O . ILE A 1 76 ? 22.526 15.637 12.237 1.00 93.38 76 ILE A O 1
ATOM 577 N N . THR A 1 77 ? 22.700 16.001 10.052 1.00 91.81 77 THR A N 1
ATOM 578 C CA . THR A 1 77 ? 23.947 15.232 9.867 1.00 91.81 77 THR A CA 1
ATOM 579 C C . THR A 1 77 ? 25.199 15.929 10.413 1.00 91.81 77 THR A C 1
ATOM 581 O O . THR A 1 77 ? 26.252 15.299 10.584 1.00 91.81 77 THR A O 1
ATOM 584 N N . ALA A 1 78 ? 25.095 17.228 10.705 1.00 92.25 78 ALA A N 1
ATOM 585 C CA . ALA A 1 78 ? 26.112 18.024 11.385 1.00 92.25 78 ALA A CA 1
ATOM 586 C C . ALA A 1 78 ? 25.825 18.189 12.890 1.00 92.25 78 ALA A C 1
ATOM 588 O O . ALA A 1 78 ? 26.639 18.779 13.604 1.00 92.25 78 ALA A O 1
ATOM 589 N N . ASP A 1 79 ? 24.695 17.674 13.384 1.00 94.31 79 ASP A N 1
ATOM 590 C CA . ASP A 1 79 ? 24.329 17.749 14.792 1.00 94.31 79 ASP A CA 1
ATOM 591 C C . ASP A 1 79 ? 25.219 16.828 15.645 1.00 94.31 79 ASP A C 1
ATOM 593 O O . ASP A 1 79 ? 25.323 15.618 15.422 1.00 94.31 79 ASP A O 1
ATOM 597 N N . ALA A 1 80 ? 25.880 17.411 16.648 1.00 94.19 80 ALA A N 1
ATOM 598 C CA . ALA A 1 80 ? 26.854 16.702 17.474 1.00 94.19 80 ALA A CA 1
ATOM 599 C C . ALA A 1 80 ? 26.224 15.610 18.355 1.00 94.19 80 ALA A C 1
ATOM 601 O O . ALA A 1 80 ? 26.886 14.618 18.667 1.00 94.19 80 ALA A O 1
ATOM 602 N N . GLN A 1 81 ? 24.967 15.780 18.773 1.00 93.75 81 GLN A N 1
ATOM 603 C CA . GLN A 1 81 ? 24.258 14.813 19.606 1.00 93.75 81 GLN A CA 1
ATOM 604 C C . GLN A 1 81 ? 23.854 13.593 18.778 1.00 93.75 81 GLN A C 1
ATOM 606 O O . GLN A 1 81 ? 24.138 12.463 19.183 1.00 93.75 81 GLN A O 1
ATOM 611 N N . TRP A 1 82 ? 23.272 13.806 17.597 1.00 94.19 82 TRP A N 1
ATOM 612 C CA . TRP A 1 82 ? 22.916 12.723 16.678 1.00 94.19 82 TRP A CA 1
ATOM 613 C C . TRP A 1 82 ? 24.147 11.990 16.134 1.00 94.19 82 TRP A C 1
ATOM 615 O O . TRP A 1 82 ? 24.144 10.756 16.068 1.00 94.19 82 TRP A O 1
ATOM 625 N N . ASP A 1 83 ? 25.236 12.707 15.835 1.00 92.69 83 ASP A N 1
ATOM 626 C CA . ASP A 1 83 ? 26.510 12.085 15.462 1.00 92.69 83 ASP A CA 1
ATOM 627 C C . ASP A 1 83 ? 27.039 11.197 16.600 1.00 92.69 83 ASP A C 1
ATOM 629 O O . ASP A 1 83 ? 27.370 10.030 16.372 1.00 92.69 83 ASP A O 1
ATOM 633 N N . ALA A 1 84 ? 27.031 11.685 17.846 1.00 92.94 84 ALA A N 1
ATOM 634 C CA . ALA A 1 84 ? 27.442 10.894 19.004 1.00 92.94 84 ALA A CA 1
ATOM 635 C C . ALA A 1 84 ? 26.565 9.645 19.203 1.00 92.94 84 ALA A C 1
ATOM 637 O O . ALA A 1 84 ? 27.096 8.557 19.443 1.00 92.94 84 ALA A O 1
ATOM 638 N N . TRP A 1 85 ? 25.241 9.770 19.068 1.00 94.25 85 TRP A N 1
ATOM 639 C CA . TRP A 1 85 ? 24.314 8.641 19.181 1.00 94.25 85 TRP A CA 1
ATOM 640 C C . TRP A 1 85 ? 24.539 7.574 18.107 1.00 94.25 85 TRP A C 1
ATOM 642 O O . TRP A 1 85 ? 24.477 6.380 18.416 1.00 94.25 85 TRP A O 1
ATOM 652 N N . SER A 1 86 ? 24.873 7.989 16.882 1.00 90.81 86 SER A N 1
ATOM 653 C CA . SER A 1 86 ? 25.131 7.068 15.772 1.00 90.81 86 SER A CA 1
ATOM 654 C C . SER A 1 86 ? 26.396 6.217 15.961 1.00 90.81 86 SER A C 1
ATOM 656 O O . SER A 1 86 ? 26.439 5.055 15.556 1.00 90.81 86 SER A O 1
ATOM 658 N N . ARG A 1 87 ? 27.424 6.742 16.648 1.00 87.19 87 ARG A N 1
ATOM 659 C CA . ARG A 1 87 ? 28.732 6.072 16.797 1.00 87.19 87 ARG A CA 1
ATOM 660 C C . ARG A 1 87 ? 28.755 4.941 17.823 1.00 87.19 87 ARG A C 1
ATOM 662 O O . ARG A 1 87 ? 29.584 4.041 17.708 1.00 87.19 87 ARG A O 1
ATOM 669 N N . VAL A 1 88 ? 27.889 4.978 18.836 1.00 84.88 88 VAL A N 1
ATOM 670 C CA . VAL A 1 88 ? 27.929 4.027 19.969 1.00 84.88 88 VAL A CA 1
ATOM 671 C C . VAL A 1 88 ? 26.713 3.099 20.045 1.00 84.88 88 VAL A C 1
ATOM 673 O O . VAL A 1 88 ? 26.496 2.448 21.066 1.00 84.88 88 VAL A O 1
ATOM 676 N N . SER A 1 89 ? 25.942 2.975 18.955 1.00 79.12 89 SER A N 1
ATOM 677 C CA . SER A 1 89 ? 24.729 2.137 18.901 1.00 79.12 89 SER A CA 1
ATOM 678 C C . SER A 1 89 ? 23.716 2.471 20.010 1.00 79.12 89 SER A C 1
ATOM 680 O O . SER A 1 89 ? 23.106 1.565 20.595 1.00 79.12 89 SER A O 1
ATOM 682 N N . THR A 1 90 ? 23.556 3.763 20.317 1.00 90.69 90 THR A N 1
ATOM 683 C CA . THR A 1 90 ? 22.542 4.258 21.259 1.00 90.69 90 THR A CA 1
ATOM 684 C C . THR A 1 90 ? 21.150 3.858 20.776 1.00 90.69 90 THR A C 1
ATOM 686 O O . THR A 1 90 ? 20.901 3.830 19.574 1.00 90.69 90 THR A O 1
ATOM 689 N N . ARG A 1 91 ? 20.245 3.525 21.702 1.00 94.88 91 ARG A N 1
ATOM 690 C CA . ARG A 1 91 ? 18.819 3.355 21.388 1.00 94.88 91 ARG A CA 1
ATOM 691 C C . ARG A 1 91 ? 18.103 4.642 21.748 1.00 94.88 91 ARG A C 1
ATOM 693 O O . ARG A 1 91 ? 18.322 5.162 22.839 1.00 94.88 91 ARG A O 1
ATOM 700 N N . VAL A 1 92 ? 17.303 5.148 20.829 1.00 96.06 92 VAL A N 1
ATOM 701 C CA . VAL A 1 92 ? 16.635 6.439 20.931 1.00 96.06 92 VAL A CA 1
ATOM 702 C C . VAL A 1 92 ? 15.158 6.226 20.640 1.00 96.06 92 VAL A C 1
ATOM 704 O O . VAL A 1 92 ? 14.841 5.613 19.624 1.00 96.06 92 VAL A O 1
ATOM 707 N N . ALA A 1 93 ? 14.288 6.707 21.526 1.00 96.38 93 ALA A N 1
ATOM 708 C CA . ALA A 1 93 ? 12.884 6.943 21.214 1.00 96.38 93 ALA A CA 1
ATOM 709 C C . ALA A 1 93 ? 12.771 8.278 20.472 1.00 96.38 93 ALA A C 1
ATOM 711 O O . ALA A 1 93 ? 13.482 9.223 20.821 1.00 96.38 93 ALA A O 1
ATOM 712 N N . LEU A 1 94 ? 11.916 8.342 19.460 1.00 95.81 94 LEU A N 1
ATOM 713 C CA . LEU A 1 94 ? 11.732 9.476 18.564 1.00 95.81 94 LEU A CA 1
ATOM 714 C C . LEU A 1 94 ? 10.238 9.705 18.345 1.00 95.81 94 LEU A C 1
ATOM 716 O O . LEU A 1 94 ? 9.557 8.809 17.854 1.00 95.81 94 LEU A O 1
ATOM 720 N N . GLU A 1 95 ? 9.779 10.914 18.639 1.00 95.19 95 GLU A N 1
ATOM 721 C CA . GLU A 1 95 ? 8.459 11.433 18.284 1.00 95.19 95 GLU A CA 1
ATOM 722 C C . GLU A 1 95 ? 8.623 12.528 17.234 1.00 95.19 95 GLU A C 1
ATOM 724 O O . GLU A 1 95 ? 9.462 13.422 17.396 1.00 95.19 95 GLU A O 1
ATOM 729 N N . ALA A 1 96 ? 7.819 12.468 16.176 1.00 94.69 96 ALA A N 1
ATOM 730 C CA . ALA A 1 96 ? 7.691 13.528 15.189 1.00 94.69 96 ALA A CA 1
ATOM 731 C C . ALA A 1 96 ? 6.215 13.903 15.018 1.00 94.69 96 ALA A C 1
ATOM 733 O O . ALA A 1 96 ? 5.375 13.044 14.755 1.00 94.69 96 ALA A O 1
ATOM 734 N N . THR A 1 97 ? 5.922 15.192 15.137 1.00 92.31 97 THR A N 1
ATOM 735 C CA . THR A 1 97 ? 4.602 15.803 14.953 1.00 92.31 97 THR A CA 1
ATOM 736 C C . THR A 1 97 ? 4.748 17.080 14.132 1.00 92.31 97 THR A C 1
ATOM 738 O O . THR A 1 97 ? 5.859 17.585 13.947 1.00 92.31 97 THR A O 1
ATOM 741 N N . ASP A 1 98 ? 3.635 17.660 13.692 1.00 85.38 98 ASP A N 1
ATOM 742 C CA . ASP A 1 98 ? 3.648 18.949 12.987 1.00 85.38 98 ASP A CA 1
ATOM 743 C C . ASP A 1 98 ? 4.220 20.093 13.850 1.00 85.38 98 ASP A C 1
ATOM 745 O O . ASP A 1 98 ? 4.732 21.083 13.324 1.00 85.38 98 ASP A O 1
ATOM 749 N N . GLU A 1 99 ? 4.196 19.945 15.181 1.00 87.38 99 GLU A N 1
ATOM 750 C CA . GLU A 1 99 ? 4.794 20.894 16.127 1.00 87.38 99 GLU A CA 1
ATOM 751 C C . GLU A 1 99 ? 6.311 20.706 16.281 1.00 87.38 99 GLU A C 1
ATOM 753 O O . GLU A 1 99 ? 7.034 21.655 16.605 1.00 87.38 99 GLU A O 1
ATOM 758 N N . GLY A 1 100 ? 6.815 19.495 16.029 1.00 88.31 100 GLY A N 1
ATOM 759 C CA . GLY A 1 100 ? 8.238 19.233 15.901 1.00 88.31 100 GLY A CA 1
ATOM 760 C C . GLY A 1 100 ? 8.698 17.832 16.287 1.00 88.31 100 GLY A C 1
ATOM 761 O O . GLY A 1 100 ? 7.951 16.866 16.223 1.00 88.31 100 GLY A O 1
ATOM 762 N N . MET A 1 101 ? 9.980 17.718 16.649 1.00 93.31 101 MET A N 1
ATOM 763 C CA . MET A 1 101 ? 10.635 16.442 16.950 1.00 93.31 101 MET A CA 1
ATOM 764 C C . MET A 1 101 ? 11.140 16.399 18.397 1.00 93.31 101 MET A C 1
ATOM 766 O O . MET A 1 101 ? 11.873 17.295 18.828 1.00 93.31 101 MET A O 1
ATOM 770 N N . ARG A 1 102 ? 10.835 15.316 19.120 1.00 94.25 102 ARG A N 1
ATOM 771 C CA . ARG A 1 102 ? 11.430 14.978 20.425 1.00 94.25 102 ARG A CA 1
ATOM 772 C C . ARG A 1 102 ? 12.170 13.653 20.337 1.00 94.25 102 ARG A C 1
ATOM 774 O O . ARG A 1 102 ? 11.720 12.725 19.680 1.00 94.25 102 ARG A O 1
ATOM 781 N N . ALA A 1 103 ? 13.308 13.555 21.021 1.00 95.31 103 ALA A N 1
ATOM 782 C CA . ALA A 1 103 ? 14.078 12.319 21.072 1.00 95.31 103 ALA A CA 1
ATOM 783 C C . ALA A 1 103 ? 14.749 12.112 22.435 1.00 95.31 103 ALA A C 1
ATOM 785 O O . ALA A 1 103 ? 15.278 13.059 23.023 1.00 95.31 103 ALA A O 1
ATOM 786 N N . GLY A 1 104 ? 14.772 10.867 22.917 1.00 95.06 104 GLY A N 1
ATOM 787 C CA . GLY A 1 104 ? 15.317 10.497 24.228 1.00 95.06 104 GLY A CA 1
ATOM 788 C C . GLY A 1 104 ? 16.078 9.171 24.204 1.00 95.06 104 GLY A C 1
ATOM 789 O O . GLY A 1 104 ? 15.710 8.249 23.482 1.00 95.06 104 GLY A O 1
ATOM 790 N N . ILE A 1 105 ? 17.159 9.059 24.986 1.00 96.06 105 ILE A N 1
ATOM 791 C CA . ILE A 1 105 ? 17.961 7.827 25.072 1.00 96.06 105 ILE A CA 1
ATOM 792 C C . ILE A 1 105 ? 17.227 6.787 25.914 1.00 96.06 105 ILE A C 1
ATOM 794 O O . ILE A 1 105 ? 16.952 7.036 27.083 1.00 96.06 105 ILE A O 1
ATOM 798 N N . MET A 1 106 ? 17.031 5.595 25.358 1.00 94.94 106 MET A N 1
ATOM 799 C CA . MET A 1 106 ? 16.473 4.450 26.071 1.00 94.94 106 MET A CA 1
ATOM 800 C C . MET A 1 106 ? 17.571 3.557 26.648 1.00 94.94 106 MET A C 1
ATOM 802 O O . MET A 1 106 ? 18.608 3.290 26.020 1.00 94.94 106 MET A O 1
ATOM 806 N N . THR A 1 107 ? 17.307 3.001 27.824 1.00 93.81 107 THR A N 1
ATOM 807 C CA . THR A 1 107 ? 18.063 1.872 28.357 1.00 93.81 107 THR A CA 1
ATOM 808 C C . THR A 1 107 ? 17.841 0.615 27.509 1.00 93.81 107 THR A C 1
ATOM 810 O O . THR A 1 107 ? 16.954 0.523 26.656 1.00 93.81 107 THR A O 1
ATOM 813 N N . ARG A 1 108 ? 18.681 -0.404 27.727 1.00 90.31 108 ARG A N 1
ATOM 814 C CA . ARG A 1 108 ? 18.525 -1.691 27.039 1.00 90.31 108 ARG A CA 1
ATOM 815 C C . ARG A 1 108 ? 17.213 -2.385 27.417 1.00 90.31 108 ARG A C 1
ATOM 817 O O . ARG A 1 108 ? 16.634 -3.031 26.550 1.00 90.31 108 ARG A O 1
ATOM 824 N N . ASP A 1 109 ? 16.782 -2.262 28.668 1.00 89.81 109 ASP A N 1
ATOM 825 C CA . ASP A 1 109 ? 15.604 -2.965 29.177 1.00 89.81 109 ASP A CA 1
ATOM 826 C C . ASP A 1 109 ? 14.313 -2.317 28.671 1.00 89.81 109 ASP A C 1
ATOM 828 O O . ASP A 1 109 ? 13.471 -3.031 28.137 1.00 89.81 109 ASP A O 1
ATOM 832 N N . GLU A 1 110 ? 14.217 -0.982 28.692 1.00 91.81 110 GLU A N 1
ATOM 833 C CA . GLU A 1 110 ? 13.095 -0.239 28.086 1.00 91.81 110 GLU A CA 1
ATOM 834 C C . GLU A 1 110 ? 12.969 -0.546 26.590 1.00 91.81 110 GLU A C 1
ATOM 836 O O . GLU A 1 110 ? 11.888 -0.850 26.094 1.00 91.81 110 GLU A O 1
ATOM 841 N N . TYR A 1 111 ? 14.091 -0.543 25.862 1.00 90.94 111 TYR A N 1
ATOM 842 C CA . TYR A 1 111 ? 14.085 -0.867 24.438 1.00 90.94 111 TYR A CA 1
ATOM 843 C C . TYR A 1 111 ? 13.668 -2.322 24.171 1.00 90.94 111 TYR A C 1
ATOM 845 O O . TYR A 1 111 ? 12.962 -2.593 23.204 1.00 90.94 111 TYR A O 1
ATOM 853 N N . ASN A 1 112 ? 14.089 -3.276 25.007 1.00 89.50 112 ASN A N 1
ATOM 854 C CA . ASN A 1 112 ? 13.665 -4.672 24.873 1.00 89.50 112 ASN A CA 1
ATOM 855 C C . ASN A 1 112 ? 12.177 -4.851 25.201 1.00 89.50 112 ASN A C 1
ATOM 857 O O . ASN A 1 112 ? 11.512 -5.639 24.532 1.00 89.50 112 ASN A O 1
ATOM 861 N N . GLN A 1 113 ? 11.663 -4.123 26.195 1.00 86.69 113 GLN A N 1
ATOM 862 C CA . GLN A 1 113 ? 10.245 -4.113 26.537 1.00 86.69 113 GLN A CA 1
ATOM 863 C C . GLN A 1 113 ? 9.419 -3.574 25.370 1.00 86.69 113 GLN A C 1
ATOM 865 O O . GLN A 1 113 ? 8.541 -4.283 24.886 1.00 86.69 113 GLN A O 1
ATOM 870 N N . TRP A 1 114 ? 9.761 -2.396 24.841 1.00 88.56 114 TRP A N 1
ATOM 871 C CA . TRP A 1 114 ? 9.123 -1.851 23.641 1.00 88.56 114 TRP A CA 1
ATOM 872 C C . TRP A 1 114 ? 9.179 -2.836 22.467 1.00 88.56 114 TRP A C 1
ATOM 874 O O . TRP A 1 114 ? 8.166 -3.120 21.836 1.00 88.56 114 TRP A O 1
ATOM 884 N N . ARG A 1 115 ? 10.342 -3.451 22.218 1.00 86.56 115 ARG A N 1
ATOM 885 C CA . ARG A 1 115 ? 10.485 -4.440 21.141 1.00 86.56 115 ARG A CA 1
ATOM 886 C C . ARG A 1 115 ? 9.606 -5.669 21.298 1.00 86.56 115 ARG A C 1
ATOM 888 O O . ARG A 1 115 ? 9.225 -6.236 20.283 1.00 86.56 115 ARG A O 1
ATOM 895 N N . SER A 1 116 ? 9.317 -6.096 22.524 1.00 82.62 116 SER A N 1
ATOM 896 C CA . SER A 1 116 ? 8.405 -7.221 22.758 1.00 82.62 116 SER A CA 1
ATOM 897 C C . SER A 1 116 ? 6.948 -6.887 22.422 1.00 82.62 116 SER A C 1
ATOM 899 O O . SER A 1 116 ? 6.157 -7.797 22.222 1.00 82.62 116 SER A O 1
ATOM 901 N N . LEU A 1 117 ? 6.604 -5.598 22.306 1.00 80.25 117 LEU A N 1
ATOM 902 C CA . LEU A 1 117 ? 5.277 -5.143 21.881 1.00 80.25 117 LEU A CA 1
ATOM 903 C C . LEU A 1 117 ? 5.122 -5.114 20.350 1.00 80.25 117 LEU A C 1
ATOM 905 O O . LEU A 1 117 ? 4.000 -5.046 19.860 1.00 80.25 117 LEU A O 1
ATOM 909 N N . LEU A 1 118 ? 6.224 -5.175 19.592 1.00 76.44 118 LEU A N 1
ATOM 910 C CA . LEU A 1 118 ? 6.239 -5.157 18.120 1.00 76.44 118 LEU A CA 1
ATOM 911 C C . LEU A 1 118 ? 5.999 -6.537 17.486 1.00 76.44 118 LEU A C 1
ATOM 913 O O . LEU A 1 118 ? 6.311 -6.718 16.311 1.00 76.44 118 LEU A O 1
ATOM 917 N N . GLU A 1 119 ? 5.533 -7.539 18.235 1.00 64.00 119 GLU A N 1
ATOM 918 C CA . GLU A 1 119 ? 5.230 -8.848 17.649 1.00 64.00 119 GLU A CA 1
ATOM 919 C C . GLU A 1 119 ? 4.100 -8.703 16.618 1.00 64.00 119 GLU A C 1
ATOM 921 O O . GLU A 1 119 ? 2.953 -8.420 16.956 1.00 64.00 119 GLU A O 1
ATOM 926 N N . VAL A 1 120 ? 4.458 -8.862 15.342 1.00 64.25 120 VAL A N 1
ATOM 927 C CA . VAL A 1 120 ? 3.546 -8.818 14.198 1.00 64.25 120 VAL A CA 1
ATOM 928 C C . VAL A 1 120 ? 3.468 -10.226 13.624 1.00 64.25 120 VAL A C 1
ATOM 930 O O . VAL A 1 120 ? 4.492 -10.817 13.273 1.00 64.25 120 VAL A O 1
ATOM 933 N N . GLU A 1 121 ? 2.254 -10.765 13.537 1.00 64.06 121 GLU A N 1
ATOM 934 C CA . GLU A 1 121 ? 2.001 -11.982 12.768 1.00 64.06 121 GLU A CA 1
ATOM 935 C C . GLU A 1 121 ? 2.329 -11.715 11.290 1.00 64.06 121 GLU A C 1
ATOM 937 O O . GLU A 1 121 ? 1.940 -10.667 10.761 1.00 64.06 121 GLU A O 1
ATOM 942 N N . PRO A 1 122 ? 3.050 -12.621 10.605 1.00 67.44 122 PRO A N 1
ATOM 943 C CA . PRO A 1 122 ? 3.372 -12.429 9.201 1.00 67.44 122 PRO A CA 1
ATOM 944 C C . PRO A 1 122 ? 2.086 -12.274 8.372 1.00 67.44 122 PRO A C 1
ATOM 946 O O . PRO A 1 122 ? 1.096 -12.966 8.643 1.00 67.44 122 PRO A O 1
ATOM 949 N N . PRO A 1 123 ? 2.084 -11.405 7.344 1.00 72.06 123 PRO A N 1
ATOM 950 C CA . PRO A 1 123 ? 0.950 -11.274 6.441 1.00 72.06 123 PRO A CA 1
ATOM 951 C C . PRO A 1 123 ? 0.572 -12.635 5.848 1.00 72.06 123 PRO A C 1
ATOM 953 O O . PRO A 1 123 ? 1.425 -13.338 5.304 1.00 72.06 123 PRO A O 1
ATOM 956 N N . GLN A 1 124 ? -0.705 -13.010 5.943 1.00 71.69 124 GLN A N 1
ATOM 957 C CA . GLN A 1 124 ? -1.192 -14.267 5.379 1.00 71.69 124 GLN A CA 1
ATOM 958 C C . GLN A 1 124 ? -1.640 -14.063 3.935 1.00 71.69 124 GLN A C 1
ATOM 960 O O . GLN A 1 124 ? -2.556 -13.287 3.655 1.00 71.69 124 GLN A O 1
ATOM 965 N N . LEU A 1 125 ? -1.006 -14.790 3.018 1.00 77.75 125 LEU A N 1
ATOM 966 C CA . LEU A 1 125 ? -1.415 -14.841 1.623 1.00 77.75 125 LEU A CA 1
ATOM 967 C C . LEU A 1 125 ? -2.545 -15.857 1.438 1.00 77.75 125 LEU A C 1
ATOM 969 O O . LEU A 1 125 ? -2.573 -16.915 2.061 1.00 77.75 125 LEU A O 1
ATOM 973 N N . GLN A 1 126 ? -3.472 -15.541 0.537 1.00 79.94 126 GLN A N 1
ATOM 974 C CA . GLN A 1 126 ? -4.483 -16.478 0.047 1.00 79.94 126 GLN A CA 1
ATOM 975 C C . GLN A 1 126 ? -4.263 -16.671 -1.458 1.00 79.94 126 GLN A C 1
ATOM 977 O O . GLN A 1 126 ? -4.918 -16.003 -2.263 1.00 79.94 126 GLN A O 1
ATOM 982 N N . PRO A 1 127 ? -3.285 -17.503 -1.861 1.00 83.19 127 PRO A N 1
ATOM 983 C CA . PRO A 1 127 ? -2.961 -17.675 -3.270 1.00 83.19 127 PRO A CA 1
ATOM 984 C C . PRO A 1 127 ? -4.130 -18.329 -4.015 1.00 83.19 127 PRO A C 1
ATOM 986 O O . PRO A 1 127 ? -4.713 -19.311 -3.550 1.00 83.19 127 PRO A O 1
ATOM 989 N N . ALA A 1 128 ? -4.466 -17.794 -5.191 1.00 87.88 128 ALA A N 1
ATOM 990 C CA . ALA A 1 128 ? -5.373 -18.465 -6.116 1.00 87.88 128 ALA A CA 1
ATOM 991 C C . ALA A 1 128 ? -4.697 -19.709 -6.712 1.00 87.88 128 ALA A C 1
ATOM 993 O O . ALA A 1 128 ? -3.490 -19.693 -6.950 1.00 87.88 128 ALA A O 1
ATOM 994 N N . ASP A 1 129 ? -5.473 -20.757 -7.009 1.00 91.62 129 ASP A N 1
ATOM 995 C CA . ASP A 1 129 ? -4.980 -21.905 -7.779 1.00 91.62 129 ASP A CA 1
ATOM 996 C C . ASP A 1 129 ? -4.737 -21.480 -9.239 1.00 91.62 129 ASP A C 1
ATOM 998 O O . ASP A 1 129 ? -5.707 -21.233 -9.968 1.00 91.62 129 ASP A O 1
ATOM 1002 N N . PRO A 1 130 ? -3.477 -21.408 -9.708 1.00 92.94 130 PRO A N 1
ATOM 1003 C CA . PRO A 1 130 ? -3.189 -20.917 -11.047 1.00 92.94 130 PRO A CA 1
ATOM 1004 C C . PRO A 1 130 ? -3.742 -21.835 -12.145 1.00 92.94 130 PRO A C 1
ATOM 1006 O O . PRO A 1 130 ? -4.074 -21.352 -13.226 1.00 92.94 130 PRO A O 1
ATOM 1009 N N . ALA A 1 131 ? -3.896 -23.139 -11.885 1.00 91.88 131 ALA A N 1
ATOM 1010 C CA . ALA A 1 131 ? -4.349 -24.104 -12.889 1.00 91.88 131 ALA A CA 1
ATOM 1011 C C . ALA A 1 131 ? -5.794 -23.848 -13.359 1.00 91.88 131 ALA A C 1
ATOM 1013 O O . ALA A 1 131 ? -6.149 -24.193 -14.490 1.00 91.88 131 ALA A O 1
ATOM 1014 N N . GLY A 1 132 ? -6.621 -23.227 -12.510 1.00 90.69 132 GLY A N 1
ATOM 1015 C CA . GLY A 1 132 ? -8.015 -22.891 -12.807 1.00 90.69 132 GLY A CA 1
ATOM 1016 C C . GLY A 1 132 ? -8.219 -21.569 -13.552 1.00 90.69 132 GLY A C 1
ATOM 1017 O O . GLY A 1 132 ? -9.338 -21.283 -13.978 1.00 90.69 132 GLY A O 1
ATOM 1018 N N . LEU A 1 133 ? -7.173 -20.756 -13.717 1.00 95.69 133 LEU A N 1
ATOM 1019 C CA . LEU A 1 133 ? -7.290 -19.400 -14.257 1.00 95.69 133 LEU A CA 1
ATOM 1020 C C . LEU A 1 133 ? -7.053 -19.357 -15.775 1.00 95.69 133 LEU A C 1
ATOM 1022 O O . LEU A 1 133 ? -6.283 -20.159 -16.306 1.00 95.69 133 LEU A O 1
ATOM 1026 N N . PRO A 1 134 ? -7.653 -18.407 -16.512 1.00 95.81 134 PRO A N 1
ATOM 1027 C CA . PRO A 1 134 ? -7.181 -18.068 -17.854 1.00 95.81 134 PRO A CA 1
ATOM 1028 C C . PRO A 1 134 ? -5.811 -17.376 -17.770 1.00 95.81 134 PRO A C 1
ATOM 1030 O O . PRO A 1 134 ? -5.451 -16.856 -16.718 1.00 95.81 134 PRO A O 1
ATOM 1033 N N . TRP A 1 135 ? -5.040 -17.314 -18.860 1.00 95.81 135 TRP A N 1
ATOM 1034 C CA . TRP A 1 135 ? -3.783 -16.543 -18.869 1.00 95.81 135 TRP A CA 1
ATOM 1035 C C . TRP A 1 135 ? -4.006 -15.032 -18.792 1.00 95.81 135 TRP A C 1
ATOM 1037 O O . TRP A 1 135 ? -3.187 -14.319 -18.214 1.00 95.81 135 TRP A O 1
ATOM 1047 N N . THR A 1 136 ? -5.120 -14.546 -19.341 1.00 96.88 136 THR A N 1
ATOM 1048 C CA . THR A 1 136 ? -5.487 -13.129 -19.332 1.00 96.88 136 THR A CA 1
ATOM 1049 C C . THR A 1 136 ? -6.961 -12.934 -19.008 1.00 96.88 136 THR A C 1
ATOM 1051 O O . THR A 1 136 ? -7.791 -13.773 -19.359 1.00 96.88 136 THR A O 1
ATOM 1054 N N . ILE A 1 137 ? -7.290 -11.800 -18.398 1.00 97.12 137 ILE A N 1
ATOM 1055 C CA . ILE A 1 137 ? -8.649 -11.352 -18.096 1.00 97.12 137 ILE A CA 1
ATOM 1056 C C . ILE A 1 137 ? -8.824 -9.946 -18.669 1.00 97.12 137 ILE A C 1
ATOM 1058 O O . ILE A 1 137 ? -8.016 -9.055 -18.400 1.00 97.12 137 ILE A O 1
ATOM 1062 N N . ASP A 1 138 ? -9.889 -9.749 -19.444 1.00 96.12 138 ASP A N 1
ATOM 1063 C CA . ASP A 1 138 ? -10.340 -8.412 -19.821 1.00 96.12 138 ASP A CA 1
ATOM 1064 C C . ASP A 1 138 ? -10.946 -7.725 -18.593 1.00 96.12 138 ASP A C 1
ATOM 1066 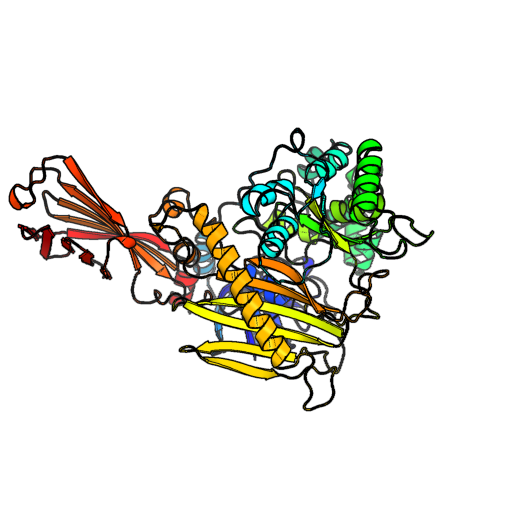O O . ASP A 1 138 ? -11.948 -8.192 -18.045 1.00 96.12 138 ASP A O 1
ATOM 1070 N N . LEU A 1 139 ? -10.331 -6.626 -18.156 1.00 96.19 139 LEU A N 1
ATOM 1071 C CA . LEU A 1 139 ? -10.764 -5.917 -16.961 1.00 96.19 139 LEU A CA 1
ATOM 1072 C C . LEU A 1 139 ? -12.081 -5.162 -17.157 1.00 96.19 139 LEU A C 1
ATOM 1074 O O . LEU A 1 139 ? -12.739 -4.909 -16.158 1.00 96.19 139 LEU A O 1
ATOM 1078 N N . GLU A 1 140 ? -12.529 -4.873 -18.384 1.00 94.75 140 GLU A N 1
ATOM 1079 C CA . GLU A 1 140 ? -13.837 -4.232 -18.630 1.00 94.75 140 GLU A CA 1
ATOM 1080 C C . GLU A 1 140 ? -15.001 -5.198 -18.376 1.00 94.75 140 GLU A C 1
ATOM 1082 O O . GLU A 1 140 ? -16.057 -4.808 -17.876 1.00 94.75 140 GLU A O 1
ATOM 1087 N N . THR A 1 141 ? -14.799 -6.492 -18.632 1.00 94.25 141 THR A N 1
ATOM 1088 C CA . THR A 1 141 ? -15.849 -7.521 -18.503 1.00 94.25 141 THR A CA 1
ATOM 1089 C C . THR A 1 141 ? -15.608 -8.538 -17.386 1.00 94.25 141 THR A C 1
ATOM 1091 O O . THR A 1 141 ? -16.446 -9.410 -17.166 1.00 94.25 141 THR A O 1
ATOM 1094 N N . GLY A 1 142 ? -14.449 -8.475 -16.729 1.00 91.12 142 GLY A N 1
ATOM 1095 C CA . GLY A 1 142 ? -14.044 -9.396 -15.670 1.00 91.12 142 GLY A CA 1
ATOM 1096 C C . GLY A 1 142 ? -14.839 -9.254 -14.362 1.00 91.12 142 GLY A C 1
ATOM 1097 O O . GLY A 1 142 ? -15.701 -8.384 -14.241 1.00 91.12 142 GLY A O 1
ATOM 1098 N N . PRO A 1 143 ? -14.559 -10.118 -13.369 1.00 93.38 143 PRO A N 1
ATOM 1099 C CA . PRO A 1 143 ? -15.170 -10.023 -12.046 1.00 93.38 143 PRO A CA 1
ATOM 1100 C C . PRO A 1 143 ? -14.718 -8.763 -11.292 1.00 93.38 143 PRO A C 1
ATOM 1102 O O . PRO A 1 143 ? -13.802 -8.062 -11.717 1.00 93.38 143 PRO A O 1
ATOM 1105 N N . GLY A 1 144 ? -15.369 -8.476 -10.161 1.00 93.31 144 GLY A N 1
ATOM 1106 C CA . GLY A 1 144 ? -15.074 -7.300 -9.339 1.00 93.31 144 GLY A CA 1
ATOM 1107 C C . GLY A 1 144 ? -13.699 -7.346 -8.658 1.00 93.31 144 GLY A C 1
ATOM 1108 O O . GLY A 1 144 ? -13.065 -8.399 -8.546 1.00 93.31 144 GLY A O 1
ATOM 1109 N N . MET A 1 145 ? -13.255 -6.190 -8.151 1.00 92.50 145 MET A N 1
ATOM 1110 C CA . MET A 1 145 ? -11.925 -5.985 -7.554 1.00 92.50 145 MET A CA 1
ATOM 1111 C C . MET A 1 145 ? -11.524 -7.068 -6.535 1.00 92.50 145 MET A C 1
ATOM 1113 O O . MET A 1 145 ? -10.422 -7.610 -6.618 1.00 92.50 145 MET A O 1
ATOM 1117 N N . LEU A 1 146 ? -12.388 -7.381 -5.562 1.00 90.62 146 LEU A N 1
ATOM 1118 C CA . LEU A 1 146 ? -12.031 -8.288 -4.460 1.00 90.62 146 LEU A CA 1
ATOM 1119 C C . LEU A 1 146 ? -11.777 -9.727 -4.931 1.00 90.62 146 LEU A C 1
ATOM 1121 O O . LEU A 1 146 ? -10.862 -10.379 -4.435 1.00 90.62 146 LEU A O 1
ATOM 1125 N N . GLU A 1 147 ? -12.542 -10.204 -5.914 1.00 92.31 147 GLU A N 1
ATOM 1126 C CA . GLU A 1 147 ? -12.373 -11.541 -6.495 1.00 92.31 147 GLU A CA 1
ATOM 1127 C C . GLU A 1 147 ? -11.131 -11.617 -7.396 1.00 92.31 147 GLU A C 1
ATOM 1129 O O . GLU A 1 147 ? -10.445 -12.642 -7.440 1.00 92.31 147 GLU A O 1
ATOM 1134 N N . LEU A 1 148 ? -10.815 -10.522 -8.094 1.00 93.25 148 LEU A N 1
ATOM 1135 C CA . LEU A 1 148 ? -9.649 -10.426 -8.970 1.00 93.25 148 LEU A CA 1
ATOM 1136 C C . LEU A 1 148 ? -8.322 -10.367 -8.214 1.00 93.25 148 LEU A C 1
ATOM 1138 O O . LEU A 1 148 ? -7.323 -10.893 -8.703 1.00 93.25 148 LEU A O 1
ATOM 1142 N N . ARG A 1 149 ? -8.281 -9.741 -7.034 1.00 91.38 149 ARG A N 1
ATOM 1143 C CA . ARG A 1 149 ? -7.037 -9.469 -6.293 1.00 91.38 149 ARG A CA 1
ATOM 1144 C C . ARG A 1 149 ? -6.094 -10.682 -6.149 1.00 91.38 149 ARG A C 1
ATOM 1146 O O . ARG A 1 149 ? -4.923 -10.529 -6.497 1.00 91.38 149 ARG A O 1
ATOM 1153 N N . PRO A 1 150 ? -6.532 -11.892 -5.746 1.00 92.19 150 PRO A N 1
ATOM 1154 C CA . PRO A 1 150 ? -5.638 -13.056 -5.683 1.00 92.19 150 PRO A CA 1
ATOM 1155 C C . PRO A 1 150 ? -5.244 -13.626 -7.062 1.00 92.19 150 PRO A C 1
ATOM 1157 O O . PRO A 1 150 ? -4.269 -14.367 -7.159 1.00 92.19 150 PRO A O 1
ATOM 1160 N N . GLN A 1 151 ? -5.975 -13.287 -8.130 1.00 95.06 151 GLN A N 1
ATOM 1161 C CA . GLN A 1 151 ? -5.773 -13.807 -9.491 1.00 95.06 151 GLN A CA 1
ATOM 1162 C C . GLN A 1 151 ? -4.852 -12.933 -10.347 1.00 95.06 151 GLN A C 1
ATOM 1164 O O . GLN A 1 151 ? -4.175 -13.446 -11.236 1.00 95.06 151 GLN A O 1
ATOM 1169 N N . VAL A 1 152 ? -4.855 -11.615 -10.129 1.00 94.62 152 VAL A N 1
ATOM 1170 C CA . VAL A 1 152 ? -4.129 -10.634 -10.962 1.00 94.62 152 VAL A CA 1
ATOM 1171 C C . VAL A 1 152 ? -3.304 -9.638 -10.144 1.00 94.62 152 VAL A C 1
ATOM 1173 O O . VAL A 1 152 ? -2.641 -8.774 -10.715 1.00 94.62 152 VAL A O 1
ATOM 1176 N N . GLY A 1 153 ? -3.331 -9.752 -8.816 1.00 92.12 153 GLY A N 1
ATOM 1177 C CA . GLY A 1 153 ? -2.667 -8.852 -7.884 1.00 92.12 153 GLY A CA 1
ATOM 1178 C C . GLY A 1 153 ? -3.338 -7.491 -7.728 1.00 92.12 153 GLY A C 1
ATOM 1179 O O . GLY A 1 153 ? -4.370 -7.188 -8.332 1.00 92.12 153 GLY A O 1
ATOM 1180 N N . GLY A 1 154 ? -2.716 -6.683 -6.876 1.00 88.69 154 GLY A N 1
ATOM 1181 C CA . GLY A 1 154 ? -3.257 -5.440 -6.343 1.00 88.69 154 GLY A CA 1
ATOM 1182 C C . GLY A 1 154 ? -3.634 -4.377 -7.374 1.00 88.69 154 GLY A C 1
ATOM 1183 O O . GLY A 1 154 ? -4.796 -3.989 -7.486 1.00 88.69 154 GLY A O 1
ATOM 1184 N N . LYS A 1 155 ? -2.667 -3.959 -8.199 1.00 90.88 155 LYS A N 1
ATOM 1185 C CA . LYS A 1 155 ? -2.850 -2.868 -9.170 1.00 90.88 155 LYS A CA 1
ATOM 1186 C C . LYS A 1 155 ? -3.898 -3.173 -10.236 1.00 90.88 155 LYS A C 1
ATOM 1188 O O . LYS A 1 155 ? -4.709 -2.311 -10.555 1.00 90.88 155 LYS A O 1
ATOM 1193 N N . ALA A 1 156 ? -3.886 -4.381 -10.796 1.00 94.12 156 ALA A N 1
ATOM 1194 C CA . ALA A 1 156 ? -4.854 -4.797 -11.809 1.00 94.12 156 ALA A CA 1
ATOM 1195 C C . ALA A 1 156 ? -6.270 -4.910 -11.220 1.00 94.12 156 ALA A C 1
ATOM 1197 O O . ALA A 1 156 ? -7.233 -4.477 -11.849 1.00 94.12 156 ALA A O 1
ATOM 1198 N N . ALA A 1 157 ? -6.395 -5.429 -9.995 1.00 92.69 157 ALA A N 1
ATOM 1199 C CA . ALA A 1 157 ? -7.669 -5.473 -9.285 1.00 92.69 157 ALA A CA 1
ATOM 1200 C C . ALA A 1 157 ? -8.176 -4.071 -8.910 1.00 92.69 157 ALA A C 1
ATOM 1202 O O . ALA A 1 157 ? -9.353 -3.784 -9.091 1.00 92.69 157 ALA A O 1
ATOM 1203 N N . GLY A 1 158 ? -7.302 -3.176 -8.443 1.00 92.31 158 GLY A N 1
ATOM 1204 C CA . GLY A 1 158 ? -7.650 -1.778 -8.182 1.00 92.31 158 GLY A CA 1
ATOM 1205 C C . GLY A 1 158 ? -8.094 -1.048 -9.451 1.00 92.31 158 GLY A C 1
ATOM 1206 O O . GLY A 1 158 ? -9.056 -0.291 -9.424 1.00 92.31 158 GLY A O 1
ATOM 1207 N N . PHE A 1 159 ? -7.478 -1.349 -10.597 1.00 94.88 159 PHE A N 1
ATOM 1208 C CA . PHE A 1 159 ? -7.909 -0.803 -11.883 1.00 94.88 159 PHE A CA 1
ATOM 1209 C C . PHE A 1 159 ? -9.333 -1.241 -12.256 1.00 94.88 159 PHE A C 1
ATOM 1211 O O . PHE A 1 159 ? -10.092 -0.449 -12.810 1.00 94.88 159 PHE A O 1
ATOM 1218 N N . ARG A 1 160 ? -9.741 -2.470 -11.908 1.00 93.94 160 ARG A N 1
ATOM 1219 C CA . ARG A 1 160 ? -11.138 -2.899 -12.080 1.00 93.94 160 ARG A CA 1
ATOM 1220 C C . ARG A 1 160 ? -12.110 -1.980 -11.335 1.00 93.94 160 ARG A C 1
ATOM 1222 O O . ARG A 1 160 ? -13.145 -1.646 -11.894 1.00 93.94 160 ARG A O 1
ATOM 1229 N N . GLN A 1 161 ? -11.758 -1.535 -10.128 1.00 91.75 161 GLN A N 1
ATOM 1230 C CA . GLN A 1 161 ? -12.583 -0.592 -9.367 1.00 91.75 161 GLN A CA 1
ATOM 1231 C C . GLN A 1 161 ? -12.699 0.774 -10.060 1.00 91.75 161 GLN A C 1
ATOM 1233 O O . GLN A 1 161 ? -13.756 1.400 -10.008 1.00 91.75 161 GLN A O 1
ATOM 1238 N N . LEU A 1 162 ? -11.637 1.231 -10.734 1.00 95.44 162 LEU A N 1
ATOM 1239 C CA . LEU A 1 162 ? -11.681 2.461 -11.529 1.00 95.44 162 LEU A CA 1
ATOM 1240 C C . LEU A 1 162 ? -12.683 2.345 -12.683 1.00 95.44 162 LEU A C 1
ATOM 1242 O O . LEU A 1 162 ? -13.473 3.257 -12.890 1.00 95.44 162 LEU A O 1
ATOM 1246 N N . LEU A 1 163 ? -12.710 1.208 -13.385 1.00 95.25 163 LEU A N 1
ATOM 1247 C CA . LEU A 1 163 ? -13.648 0.970 -14.494 1.00 95.25 163 LEU A CA 1
ATOM 1248 C C . LEU A 1 163 ? -15.122 0.983 -14.069 1.00 95.25 163 LEU A C 1
ATOM 1250 O O . LEU A 1 163 ? -15.989 1.249 -14.897 1.00 95.25 163 LEU A O 1
ATOM 1254 N N . ASP A 1 164 ? -15.409 0.708 -12.796 1.00 92.19 164 ASP A N 1
ATOM 1255 C CA . ASP A 1 164 ? -16.767 0.769 -12.253 1.00 92.19 164 ASP A CA 1
ATOM 1256 C C . ASP A 1 164 ? -17.193 2.217 -11.896 1.00 92.19 164 ASP A C 1
ATOM 1258 O O . ASP A 1 164 ? -18.351 2.450 -11.546 1.00 92.19 164 ASP A O 1
ATOM 1262 N N . THR A 1 165 ? -16.287 3.202 -12.006 1.00 91.81 165 THR A N 1
ATOM 1263 C CA . THR A 1 165 ? -16.574 4.629 -11.773 1.00 91.81 165 THR A CA 1
ATOM 1264 C C . THR A 1 165 ? -17.108 5.290 -13.054 1.00 91.81 165 THR A C 1
ATOM 1266 O O . THR A 1 165 ? -16.391 5.331 -14.056 1.00 91.81 165 THR A O 1
ATOM 1269 N N . PRO A 1 166 ? -18.341 5.834 -13.058 1.00 87.00 166 PRO A N 1
ATOM 1270 C CA . PRO A 1 166 ? -18.911 6.488 -14.236 1.00 87.00 166 PRO A CA 1
ATOM 1271 C C . PRO A 1 166 ? -18.093 7.696 -14.699 1.00 87.00 166 PRO A C 1
ATOM 1273 O O . PRO A 1 166 ? -17.558 8.434 -13.876 1.00 87.00 166 PRO A O 1
ATOM 1276 N N . ASP A 1 167 ? -18.048 7.909 -16.017 1.00 85.81 167 ASP A N 1
ATOM 1277 C CA . ASP A 1 167 ? -17.430 9.075 -16.670 1.00 85.81 167 ASP A CA 1
ATOM 1278 C C . ASP A 1 167 ? -15.939 9.299 -16.334 1.00 85.81 167 ASP A C 1
ATOM 1280 O O . ASP A 1 167 ? -15.381 10.359 -16.621 1.00 85.81 167 ASP A O 1
ATOM 1284 N N . LEU A 1 168 ? -15.275 8.293 -15.756 1.00 93.62 168 LEU A N 1
ATOM 1285 C CA . LEU A 1 168 ? -13.854 8.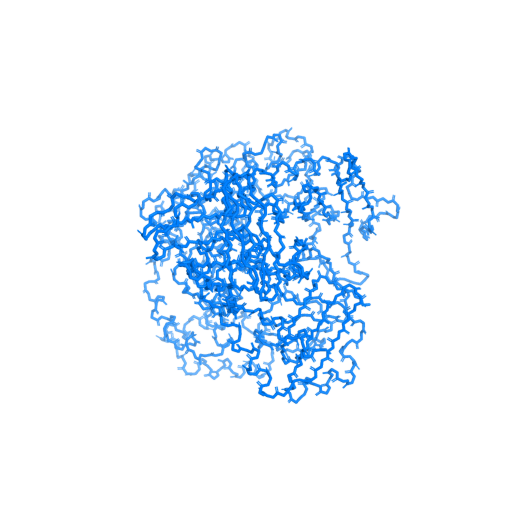334 -15.455 1.00 93.62 168 LEU A CA 1
ATOM 1286 C C . LEU A 1 168 ? -13.028 7.985 -16.698 1.00 93.62 168 LEU A C 1
ATOM 1288 O O . LEU A 1 168 ? -13.137 6.897 -17.264 1.00 93.62 168 LEU A O 1
ATOM 1292 N N . ASP A 1 169 ? -12.114 8.880 -17.058 1.00 95.12 169 ASP A N 1
ATOM 1293 C CA . ASP A 1 169 ? -11.071 8.589 -18.031 1.00 95.12 169 ASP A CA 1
ATOM 1294 C C . ASP A 1 169 ? -9.972 7.714 -17.403 1.00 95.12 169 ASP A C 1
ATOM 1296 O O . ASP A 1 169 ? -9.236 8.123 -16.500 1.00 95.12 169 ASP A O 1
ATOM 1300 N N . VAL A 1 170 ? -9.833 6.499 -17.928 1.00 96.00 170 VAL A N 1
ATOM 1301 C CA . VAL A 1 170 ? -8.757 5.547 -17.617 1.00 96.00 170 VAL A CA 1
ATOM 1302 C C . VAL A 1 170 ? -8.009 5.165 -18.898 1.00 96.00 170 VAL A C 1
ATOM 1304 O O . VAL A 1 170 ? -8.493 5.438 -19.998 1.00 96.00 170 VAL A O 1
ATOM 1307 N N . PRO A 1 171 ? -6.822 4.535 -18.811 1.00 95.81 171 PRO A N 1
ATOM 1308 C CA . PRO A 1 171 ? -6.194 3.938 -19.983 1.00 95.81 171 PRO A CA 1
ATOM 1309 C C . PRO A 1 171 ? -7.127 2.992 -20.749 1.00 95.81 171 PRO A C 1
ATOM 1311 O O . PRO A 1 171 ? -7.745 2.117 -20.145 1.00 95.81 171 PRO A O 1
ATOM 1314 N N . ASP A 1 172 ? -7.169 3.140 -22.074 1.00 94.62 172 ASP A N 1
ATOM 1315 C CA . ASP A 1 172 ? -8.078 2.380 -22.936 1.00 94.62 172 ASP A CA 1
ATOM 1316 C C . ASP A 1 172 ? -7.778 0.872 -22.923 1.00 94.62 172 ASP A C 1
ATOM 1318 O O . ASP A 1 172 ? -6.618 0.447 -22.955 1.00 94.62 172 ASP A O 1
ATOM 1322 N N . ALA A 1 173 ? -8.843 0.066 -22.954 1.00 95.12 173 ALA A N 1
ATOM 1323 C CA . ALA A 1 173 ? -8.807 -1.386 -23.120 1.00 95.12 173 ALA A CA 1
ATOM 1324 C C . ALA A 1 173 ? -7.838 -2.138 -22.171 1.00 95.12 173 ALA A C 1
ATOM 1326 O O . ALA A 1 173 ? -7.040 -2.967 -22.631 1.00 95.12 173 ALA A O 1
ATOM 1327 N N . PRO A 1 174 ? -7.877 -1.881 -20.851 1.00 96.69 174 PRO A N 1
ATOM 1328 C CA . PRO A 1 174 ? -6.947 -2.476 -19.898 1.00 96.69 174 PRO A CA 1
ATOM 1329 C C . PRO A 1 174 ? -7.080 -4.007 -19.868 1.00 96.69 174 PRO A C 1
ATOM 1331 O O . PRO A 1 174 ? -8.176 -4.574 -19.909 1.00 96.69 174 PRO A O 1
ATOM 1334 N N . LEU A 1 175 ? -5.943 -4.694 -19.780 1.00 98.06 175 LEU A N 1
ATOM 1335 C CA . LEU A 1 175 ? -5.857 -6.155 -19.770 1.00 98.06 175 LEU A CA 1
ATOM 1336 C C . LEU A 1 175 ? -5.050 -6.612 -18.561 1.00 98.06 175 LEU A C 1
ATOM 1338 O O . LEU A 1 175 ? -3.971 -6.086 -18.307 1.00 98.06 175 LEU A O 1
ATOM 1342 N N . ALA A 1 176 ? -5.526 -7.624 -17.844 1.00 97.75 176 ALA A N 1
ATOM 1343 C CA . ALA A 1 176 ? -4.749 -8.261 -16.792 1.00 97.75 176 ALA A CA 1
ATOM 1344 C C . ALA A 1 176 ? -4.192 -9.604 -17.266 1.00 97.75 176 ALA A C 1
ATOM 1346 O O . ALA A 1 176 ? -4.934 -10.440 -17.774 1.00 97.75 176 ALA A O 1
ATOM 1347 N N . LEU A 1 177 ? -2.900 -9.842 -17.064 1.00 98.00 177 LEU A N 1
ATOM 1348 C CA . LEU A 1 177 ? -2.307 -11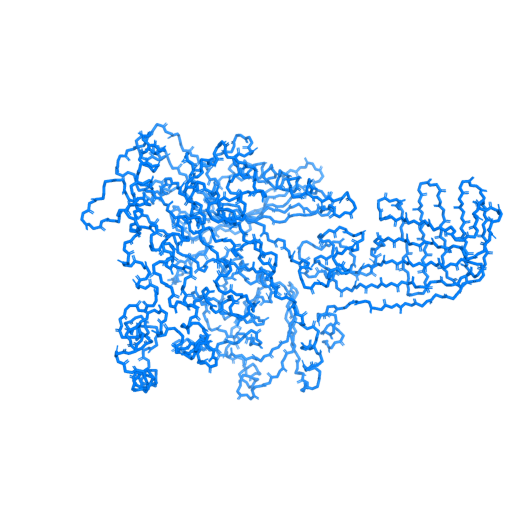.175 -17.101 1.00 98.00 177 LEU A CA 1
ATOM 1349 C C . LEU A 1 177 ? -2.419 -11.760 -15.695 1.00 98.00 177 LEU A C 1
ATOM 1351 O O . LEU A 1 177 ? -2.056 -11.109 -14.710 1.00 98.00 177 LEU A O 1
ATOM 1355 N N . THR A 1 178 ? -2.930 -12.981 -15.601 1.00 97.38 178 THR A N 1
ATOM 1356 C CA . THR A 1 178 ? -3.163 -13.638 -14.312 1.00 97.38 178 THR A CA 1
ATOM 1357 C C . THR A 1 178 ? -1.884 -14.256 -13.761 1.00 97.38 178 THR A C 1
ATOM 1359 O O . THR A 1 178 ? -0.918 -14.502 -14.491 1.00 97.38 178 THR A O 1
ATOM 1362 N N . VAL A 1 179 ? -1.908 -14.609 -12.477 1.00 96.62 179 VAL A N 1
ATOM 1363 C CA . VAL A 1 179 ? -0.831 -15.345 -11.800 1.00 96.62 179 VAL A CA 1
ATOM 1364 C C . VAL A 1 179 ? -0.516 -16.698 -12.442 1.00 96.62 179 VAL A C 1
ATOM 1366 O O . VAL A 1 179 ? 0.573 -17.219 -12.221 1.00 96.62 179 VAL A O 1
ATOM 1369 N N . ARG A 1 180 ? -1.405 -17.253 -13.282 1.00 97.19 180 ARG A N 1
ATOM 1370 C CA . ARG A 1 180 ? -1.125 -18.466 -14.065 1.00 97.19 180 ARG A CA 1
ATOM 1371 C C . ARG A 1 180 ? 0.041 -18.281 -15.014 1.00 97.19 180 ARG A C 1
ATOM 1373 O O . ARG A 1 180 ? 0.935 -19.113 -15.036 1.00 97.19 180 ARG A O 1
ATOM 1380 N N . SER A 1 181 ? 0.048 -17.185 -15.767 1.00 94.88 181 SER A N 1
ATOM 1381 C CA . SER A 1 181 ? 1.125 -16.909 -16.722 1.00 94.88 181 SER A CA 1
ATOM 1382 C C . SER A 1 181 ? 2.497 -16.830 -16.030 1.00 94.88 181 SER A C 1
ATOM 1384 O O . SER A 1 181 ? 3.472 -17.398 -16.518 1.00 94.88 181 SER A O 1
ATOM 1386 N N . TYR A 1 182 ? 2.544 -16.230 -14.836 1.00 97.06 182 TYR A N 1
ATOM 1387 C CA . TYR A 1 182 ? 3.725 -16.223 -13.971 1.00 97.06 182 TYR A CA 1
ATOM 1388 C C . TYR A 1 182 ? 4.083 -17.617 -13.444 1.00 97.06 182 TYR A C 1
ATOM 1390 O O . TYR A 1 182 ? 5.245 -18.008 -13.507 1.00 97.06 182 TYR A O 1
ATOM 1398 N N . ALA A 1 183 ? 3.109 -18.380 -12.942 1.00 96.88 183 ALA A N 1
ATOM 1399 C CA . ALA A 1 183 ? 3.334 -19.726 -12.418 1.00 96.88 183 ALA A CA 1
ATOM 1400 C C . ALA A 1 183 ? 3.897 -20.676 -13.490 1.00 96.88 183 ALA A C 1
ATOM 1402 O O . ALA A 1 183 ? 4.860 -21.394 -13.219 1.00 96.88 183 ALA A O 1
ATOM 1403 N N . ASP A 1 184 ? 3.361 -20.623 -14.712 1.00 96.81 184 ASP A N 1
ATOM 1404 C CA . ASP A 1 184 ? 3.833 -21.413 -15.854 1.00 96.81 184 ASP A CA 1
ATOM 1405 C C . ASP A 1 184 ? 5.286 -21.053 -16.219 1.00 96.81 184 ASP A C 1
ATOM 1407 O O . ASP A 1 184 ? 6.099 -21.935 -16.502 1.00 96.81 184 ASP A O 1
ATOM 1411 N N . HIS A 1 185 ? 5.652 -19.766 -16.146 1.00 97.31 185 HIS A N 1
ATOM 1412 C CA . HIS A 1 185 ? 7.040 -19.329 -16.323 1.00 97.31 185 HIS A CA 1
ATOM 1413 C C . HIS A 1 185 ? 7.951 -19.821 -15.195 1.00 97.31 185 HIS A C 1
ATOM 1415 O O . HIS A 1 185 ? 9.033 -20.355 -15.447 1.00 97.31 185 HIS A O 1
ATOM 1421 N N . MET A 1 186 ? 7.503 -19.685 -13.945 1.00 97.62 186 MET A N 1
ATOM 1422 C CA . MET A 1 186 ? 8.291 -20.048 -12.768 1.00 97.62 186 MET A CA 1
ATOM 1423 C C . MET A 1 186 ? 8.468 -21.560 -12.593 1.00 97.62 186 MET A C 1
ATOM 1425 O O . MET A 1 186 ? 9.458 -21.988 -11.996 1.00 97.62 186 MET A O 1
ATOM 1429 N N . ALA A 1 187 ? 7.583 -22.381 -13.166 1.00 96.94 187 ALA A N 1
ATOM 1430 C CA . ALA A 1 187 ? 7.709 -23.840 -13.191 1.00 96.94 187 ALA A CA 1
ATOM 1431 C C . ALA A 1 187 ? 9.004 -24.327 -13.875 1.00 96.94 187 ALA A C 1
ATOM 1433 O O . ALA A 1 187 ? 9.451 -25.450 -13.633 1.00 96.94 187 ALA A O 1
ATOM 1434 N N . GLN A 1 188 ? 9.648 -23.475 -14.682 1.00 97.44 188 GLN A N 1
ATOM 1435 C CA . GLN A 1 188 ? 10.953 -23.741 -15.294 1.00 97.44 188 GLN A CA 1
ATOM 1436 C C . GLN A 1 188 ? 12.123 -23.706 -14.287 1.00 97.44 188 GLN A C 1
ATOM 1438 O O . GLN A 1 188 ? 13.226 -24.150 -14.613 1.00 97.44 188 GLN A O 1
ATOM 1443 N N . PHE A 1 189 ? 11.897 -23.237 -13.053 1.00 97.44 189 PHE A N 1
ATOM 1444 C CA . PHE A 1 189 ? 12.909 -23.116 -11.995 1.00 97.44 189 PHE A CA 1
ATOM 1445 C C . PHE A 1 189 ? 12.581 -23.996 -10.770 1.00 97.44 189 PHE A C 1
ATOM 1447 O O . PHE A 1 189 ? 12.459 -23.488 -9.653 1.00 97.44 189 PHE A O 1
ATOM 1454 N N . PRO A 1 190 ? 12.476 -25.334 -10.915 1.00 96.31 190 PRO A N 1
ATOM 1455 C CA . PRO A 1 190 ? 12.058 -26.223 -9.821 1.00 96.31 190 PRO A CA 1
ATOM 1456 C C . PRO A 1 190 ? 13.039 -26.247 -8.636 1.00 96.31 190 PRO A C 1
ATOM 1458 O O . PRO A 1 190 ? 12.686 -26.668 -7.541 1.00 96.31 190 PRO A O 1
ATOM 1461 N N . TRP A 1 191 ? 14.275 -25.787 -8.844 1.00 95.94 191 TRP A N 1
ATOM 1462 C CA . TRP A 1 191 ? 15.331 -25.700 -7.833 1.00 95.94 191 TRP A CA 1
ATOM 1463 C C . TRP A 1 191 ? 15.217 -24.472 -6.916 1.00 95.94 191 TRP A C 1
ATOM 1465 O O . TRP A 1 191 ? 16.030 -24.311 -6.007 1.00 95.94 191 TRP A O 1
ATOM 1475 N N . LEU A 1 192 ? 14.256 -23.573 -7.152 1.00 96.38 192 LEU A N 1
ATOM 1476 C CA . LEU A 1 192 ? 14.161 -22.300 -6.437 1.00 96.38 192 LEU A CA 1
ATOM 1477 C C . LEU A 1 192 ? 13.944 -22.485 -4.930 1.00 96.38 192 LEU A C 1
ATOM 1479 O O . LEU A 1 192 ? 14.559 -21.783 -4.132 1.00 96.38 192 LEU A O 1
ATOM 1483 N N . GLN A 1 193 ? 13.149 -23.476 -4.526 1.00 94.88 193 GLN A N 1
ATOM 1484 C CA . GLN A 1 193 ? 12.958 -23.804 -3.111 1.00 94.88 193 GLN A CA 1
ATOM 1485 C C . GLN A 1 193 ? 14.276 -24.214 -2.429 1.00 94.88 193 GLN A C 1
ATOM 1487 O O . GLN A 1 193 ? 14.599 -23.723 -1.345 1.00 94.88 193 GLN A O 1
ATOM 1492 N N . ASP A 1 194 ? 15.077 -25.057 -3.082 1.00 94.94 194 ASP A N 1
ATOM 1493 C CA . ASP A 1 194 ? 16.382 -25.482 -2.562 1.00 94.94 194 ASP A CA 1
ATOM 1494 C C . ASP A 1 194 ? 17.364 -24.304 -2.479 1.00 94.94 194 ASP A C 1
ATOM 1496 O O . ASP A 1 194 ? 18.118 -24.183 -1.512 1.00 94.94 194 ASP A O 1
ATOM 1500 N N . LEU A 1 195 ? 17.322 -23.389 -3.455 1.00 95.62 195 LEU A N 1
ATOM 1501 C CA . LEU A 1 195 ? 18.109 -22.157 -3.416 1.00 95.62 195 LEU A CA 1
ATOM 1502 C C . LEU A 1 195 ? 17.753 -21.309 -2.182 1.00 95.62 195 LEU A C 1
ATOM 1504 O O . LEU A 1 195 ? 18.649 -20.878 -1.457 1.00 95.62 195 LEU A O 1
ATOM 1508 N N . LEU A 1 196 ? 16.459 -21.093 -1.927 1.00 95.88 196 LEU A N 1
ATOM 1509 C CA . LEU A 1 196 ? 15.968 -20.201 -0.870 1.00 95.88 196 LEU A CA 1
ATOM 1510 C C . LEU A 1 196 ? 16.163 -20.743 0.551 1.00 95.88 196 LEU A C 1
ATOM 1512 O O . LEU A 1 196 ? 16.222 -19.960 1.500 1.00 95.88 196 LEU A O 1
ATOM 1516 N N . THR A 1 197 ? 16.269 -22.061 0.714 1.00 93.56 197 THR A N 1
ATOM 1517 C CA . THR A 1 197 ? 16.509 -22.701 2.021 1.00 93.56 197 THR A CA 1
ATOM 1518 C C . THR A 1 197 ? 17.993 -22.746 2.405 1.00 93.56 197 THR A C 1
ATOM 1520 O O . THR A 1 197 ? 18.324 -22.959 3.574 1.00 93.56 197 THR A O 1
ATOM 1523 N N . GLY A 1 198 ? 18.900 -22.509 1.452 1.00 92.00 198 GLY A N 1
ATOM 1524 C CA . GLY A 1 198 ? 20.346 -22.467 1.664 1.00 92.00 198 GLY A CA 1
ATOM 1525 C C . GLY A 1 198 ? 20.906 -21.074 1.981 1.00 92.00 198 GLY A C 1
ATOM 1526 O O . GLY A 1 198 ? 20.219 -20.054 1.926 1.00 92.00 198 GLY A O 1
ATOM 1527 N N . ARG A 1 199 ? 22.210 -21.004 2.280 1.00 91.75 199 ARG A N 1
ATOM 1528 C CA . ARG A 1 199 ? 22.958 -19.730 2.251 1.00 91.75 199 ARG A CA 1
ATOM 1529 C C . ARG A 1 199 ? 23.110 -19.262 0.792 1.00 91.75 199 ARG A C 1
ATOM 1531 O O . ARG A 1 199 ? 23.308 -20.122 -0.054 1.00 91.75 199 ARG A O 1
ATOM 1538 N N . PRO A 1 200 ? 23.067 -17.948 0.483 1.00 94.06 200 PRO A N 1
ATOM 1539 C CA . PRO A 1 200 ? 23.001 -16.818 1.417 1.00 94.06 200 PRO A CA 1
ATOM 1540 C C . PRO A 1 200 ? 21.580 -16.394 1.827 1.00 94.06 200 PRO A C 1
ATOM 1542 O O . PRO A 1 200 ? 21.432 -15.460 2.620 1.00 94.06 200 PRO A O 1
ATOM 1545 N N . PHE A 1 201 ? 20.541 -17.054 1.314 1.00 94.19 201 PHE A N 1
ATOM 1546 C CA . PHE A 1 201 ? 19.150 -16.696 1.588 1.00 94.19 201 PHE A CA 1
ATOM 1547 C C . PHE A 1 201 ? 18.780 -16.904 3.059 1.00 94.19 201 PHE A C 1
ATOM 1549 O O . PHE A 1 201 ? 18.275 -15.984 3.702 1.00 94.19 201 PHE A O 1
ATOM 1556 N N . GLN A 1 202 ? 19.183 -18.036 3.634 1.00 90.44 202 GLN A N 1
ATOM 1557 C CA . GLN A 1 202 ? 19.128 -18.297 5.069 1.00 90.44 202 GLN A CA 1
ATOM 1558 C C . GLN A 1 202 ? 20.480 -18.012 5.731 1.00 90.44 202 GLN A C 1
ATOM 1560 O O . GLN A 1 202 ? 21.469 -18.716 5.524 1.00 90.44 202 GLN A O 1
ATOM 1565 N N . GLY A 1 203 ? 20.533 -16.966 6.558 1.00 85.25 203 GLY A N 1
ATOM 1566 C CA . GLY A 1 203 ? 21.694 -16.647 7.399 1.00 85.25 203 GLY A CA 1
ATOM 1567 C C . GLY A 1 203 ? 22.896 -16.000 6.694 1.00 85.25 203 GLY A C 1
ATOM 1568 O O . GLY A 1 203 ? 23.937 -15.849 7.334 1.00 85.25 203 GLY A O 1
ATOM 1569 N N . GLY A 1 204 ? 22.786 -15.625 5.413 1.00 89.19 204 GLY A N 1
ATOM 1570 C CA . GLY A 1 204 ? 23.762 -14.769 4.723 1.00 89.19 204 GLY A CA 1
ATOM 1571 C C . GLY A 1 204 ? 23.506 -13.270 4.936 1.00 89.19 204 GLY A C 1
ATOM 1572 O O . GLY A 1 204 ? 22.517 -12.872 5.559 1.00 89.19 204 GLY A O 1
ATOM 1573 N N . SER A 1 205 ? 24.392 -12.418 4.416 1.00 89.06 205 SER A N 1
ATOM 1574 C CA . SER A 1 205 ? 24.205 -10.957 4.437 1.00 89.06 205 SER A CA 1
ATOM 1575 C C . SER A 1 205 ? 23.322 -10.467 3.280 1.00 89.06 205 SER A C 1
ATOM 1577 O O . SER A 1 205 ? 23.161 -11.164 2.277 1.00 89.06 205 SER A O 1
ATOM 1579 N N . ALA A 1 206 ? 22.782 -9.247 3.398 1.00 88.31 206 ALA A N 1
ATOM 1580 C CA . ALA A 1 206 ? 22.025 -8.604 2.318 1.00 88.31 206 ALA A CA 1
ATOM 1581 C C . ALA A 1 206 ? 22.868 -8.474 1.038 1.00 88.31 206 ALA A C 1
ATOM 1583 O O . ALA A 1 206 ? 22.407 -8.843 -0.034 1.00 88.31 206 ALA A O 1
ATOM 1584 N N . ARG A 1 207 ? 24.149 -8.095 1.158 1.00 90.31 207 ARG A N 1
ATOM 1585 C CA . ARG A 1 207 ? 25.100 -8.044 0.030 1.00 90.31 207 ARG A CA 1
ATOM 1586 C C . ARG A 1 207 ? 25.287 -9.391 -0.674 1.00 90.31 207 ARG A C 1
ATOM 1588 O O . ARG A 1 207 ? 25.317 -9.444 -1.897 1.00 90.31 207 ARG A O 1
ATOM 1595 N N . GLN A 1 208 ? 25.387 -10.492 0.073 1.00 94.44 208 GLN A N 1
ATOM 1596 C CA . GLN A 1 208 ? 25.526 -11.826 -0.529 1.00 94.44 208 GLN A CA 1
ATOM 1597 C C . GLN A 1 208 ? 24.257 -12.250 -1.281 1.00 94.44 208 GLN A C 1
ATOM 1599 O O . GLN A 1 208 ? 24.341 -12.860 -2.350 1.00 94.44 208 GLN A O 1
ATOM 1604 N N . ARG A 1 209 ? 23.078 -11.914 -0.741 1.00 95.75 209 ARG A N 1
ATOM 1605 C CA . ARG A 1 209 ? 21.805 -12.124 -1.440 1.00 95.75 209 ARG A CA 1
ATOM 1606 C C . ARG A 1 209 ? 21.698 -11.237 -2.672 1.00 95.75 209 ARG A C 1
ATOM 1608 O O . ARG A 1 209 ? 21.399 -11.773 -3.728 1.00 95.75 209 ARG A O 1
ATOM 1615 N N . TYR A 1 210 ? 22.039 -9.951 -2.575 1.00 95.44 210 TYR A N 1
ATOM 1616 C CA . TYR A 1 210 ? 22.089 -9.029 -3.713 1.00 95.44 210 TYR A CA 1
ATOM 1617 C C . TYR A 1 210 ? 22.955 -9.594 -4.841 1.00 95.44 210 TYR A C 1
ATOM 1619 O O . TYR A 1 210 ? 22.491 -9.716 -5.968 1.00 95.44 210 TYR A O 1
ATOM 1627 N N . LEU A 1 211 ? 24.181 -10.028 -4.528 1.00 96.50 211 LEU A N 1
ATOM 1628 C CA . LEU A 1 211 ? 25.087 -10.624 -5.510 1.00 96.50 211 LEU A CA 1
ATOM 1629 C C . LEU A 1 211 ? 24.470 -11.856 -6.192 1.00 96.50 211 LEU A C 1
ATOM 1631 O O . LEU A 1 211 ? 24.626 -12.041 -7.392 1.00 96.50 211 LEU A O 1
ATOM 1635 N N . THR A 1 212 ? 23.735 -12.689 -5.451 1.00 97.81 212 THR A N 1
ATOM 1636 C CA . THR A 1 212 ? 23.076 -13.886 -6.008 1.00 97.81 212 THR A CA 1
ATOM 1637 C C . THR A 1 212 ? 21.807 -13.544 -6.806 1.00 97.81 212 THR A C 1
ATOM 1639 O O . THR A 1 212 ? 21.500 -14.210 -7.795 1.00 97.81 212 THR A O 1
ATOM 1642 N N . LEU A 1 213 ? 21.064 -12.511 -6.399 1.00 97.88 213 LEU A N 1
ATOM 1643 C CA . LEU A 1 213 ? 19.819 -12.073 -7.035 1.00 97.88 213 LEU A CA 1
ATOM 1644 C C . LEU A 1 213 ? 20.071 -11.265 -8.313 1.00 97.88 213 LEU A C 1
ATOM 1646 O O . LEU A 1 213 ? 19.415 -11.533 -9.314 1.00 97.88 213 LEU A O 1
ATOM 1650 N N . SER A 1 214 ? 21.042 -10.351 -8.307 1.00 97.31 214 SER A N 1
ATOM 1651 C CA . SER A 1 214 ? 21.304 -9.408 -9.409 1.00 97.31 214 SER A CA 1
ATOM 1652 C C . SER A 1 214 ? 22.589 -9.687 -10.189 1.00 97.31 214 SER A C 1
ATOM 1654 O O . SER A 1 214 ? 22.778 -9.143 -11.274 1.00 97.31 214 SER A O 1
ATOM 1656 N N . GLY A 1 215 ? 23.471 -10.547 -9.674 1.00 97.62 215 GLY A N 1
ATOM 1657 C CA . GLY A 1 215 ? 24.714 -10.907 -10.351 1.00 97.62 215 GLY A CA 1
ATOM 1658 C C . GLY A 1 215 ? 25.864 -9.927 -10.121 1.00 97.62 215 GLY A C 1
ATOM 1659 O O . GLY A 1 215 ? 25.761 -8.967 -9.353 1.00 97.62 215 GLY A O 1
ATOM 1660 N N . ARG A 1 216 ? 27.000 -10.203 -10.773 1.00 96.12 216 ARG A N 1
ATOM 1661 C CA . ARG A 1 216 ? 28.278 -9.543 -10.464 1.00 96.12 216 ARG A CA 1
ATOM 1662 C C . ARG A 1 216 ? 28.340 -8.089 -10.913 1.00 96.12 216 ARG A C 1
ATOM 1664 O O . ARG A 1 216 ? 28.811 -7.249 -10.157 1.00 96.12 216 ARG A O 1
ATOM 1671 N N . GLU A 1 217 ? 27.885 -7.811 -12.128 1.00 96.00 217 GLU A N 1
ATOM 1672 C CA . GLU A 1 217 ? 27.952 -6.473 -12.723 1.00 96.00 217 GLU A CA 1
ATOM 1673 C C . GLU A 1 217 ? 27.125 -5.467 -11.915 1.00 96.00 217 GLU A C 1
ATOM 1675 O O . GLU A 1 217 ? 27.664 -4.466 -11.451 1.00 96.00 217 GLU A O 1
ATOM 1680 N N . ALA A 1 218 ? 25.861 -5.802 -11.636 1.00 94.94 218 ALA A N 1
ATOM 1681 C CA . ALA A 1 218 ? 24.987 -4.984 -10.798 1.00 94.94 218 ALA A CA 1
ATOM 1682 C C . ALA A 1 218 ? 25.543 -4.808 -9.375 1.00 94.94 218 ALA A C 1
ATOM 1684 O O . ALA A 1 218 ? 25.418 -3.739 -8.783 1.00 94.94 218 ALA A O 1
ATOM 1685 N N . TYR A 1 219 ? 26.182 -5.843 -8.815 1.00 94.44 219 TYR A N 1
ATOM 1686 C CA . TYR A 1 219 ? 26.831 -5.736 -7.510 1.00 94.44 219 TYR A CA 1
ATOM 1687 C C . TYR A 1 219 ? 27.993 -4.740 -7.528 1.00 94.44 219 TYR A C 1
ATOM 1689 O O . TYR A 1 219 ? 28.080 -3.916 -6.626 1.00 94.44 219 TYR A O 1
ATOM 1697 N N . ASP A 1 220 ? 28.878 -4.801 -8.524 1.00 94.00 220 ASP A N 1
ATOM 1698 C CA . ASP A 1 220 ? 30.035 -3.903 -8.604 1.00 94.00 220 ASP A CA 1
ATOM 1699 C C . ASP A 1 220 ? 29.604 -2.445 -8.881 1.00 94.00 220 ASP A C 1
ATOM 1701 O O . ASP A 1 220 ? 30.225 -1.518 -8.360 1.00 94.00 220 ASP A O 1
ATOM 1705 N N . GLU A 1 221 ? 28.524 -2.232 -9.646 1.00 91.75 221 GLU A N 1
ATOM 1706 C CA . GLU A 1 221 ? 27.921 -0.905 -9.854 1.00 91.75 221 GLU A CA 1
ATOM 1707 C C . GLU A 1 221 ? 27.333 -0.343 -8.554 1.00 91.75 221 GLU A C 1
ATOM 1709 O O . GLU A 1 221 ? 27.576 0.814 -8.202 1.00 91.75 221 GLU A O 1
ATOM 1714 N N . ARG A 1 222 ? 26.595 -1.173 -7.809 1.00 86.69 222 ARG A N 1
ATOM 1715 C CA . ARG A 1 222 ? 25.964 -0.772 -6.549 1.00 86.69 222 ARG A CA 1
ATOM 1716 C C . ARG A 1 222 ? 26.971 -0.597 -5.411 1.00 86.69 222 ARG A C 1
ATOM 1718 O O . ARG A 1 222 ? 26.811 0.301 -4.588 1.00 86.69 222 ARG A O 1
ATOM 1725 N N . TYR A 1 223 ? 27.998 -1.442 -5.364 1.00 88.25 223 TYR A N 1
ATOM 1726 C CA . TYR A 1 223 ? 28.968 -1.540 -4.275 1.00 88.25 223 TYR A CA 1
ATOM 1727 C C . TYR A 1 223 ? 30.414 -1.391 -4.788 1.00 88.25 223 TYR A C 1
ATOM 1729 O O . TYR A 1 223 ? 31.188 -2.354 -4.788 1.00 88.25 223 TYR A O 1
ATOM 1737 N N . PRO A 1 224 ? 30.828 -0.178 -5.198 1.00 86.75 224 PRO A N 1
ATOM 1738 C CA . PRO A 1 224 ? 32.093 0.029 -5.905 1.00 86.75 224 PRO A CA 1
ATOM 1739 C C . PRO A 1 224 ? 33.336 0.028 -4.997 1.00 86.75 224 PRO A C 1
ATOM 1741 O O . PRO A 1 224 ? 34.452 0.258 -5.474 1.00 86.75 224 PRO A O 1
ATOM 1744 N N . SER A 1 225 ? 33.194 -0.170 -3.679 1.00 87.44 225 SER A N 1
ATOM 1745 C CA . SER A 1 225 ? 34.328 -0.044 -2.760 1.00 87.44 225 SER A CA 1
ATOM 1746 C C . SER A 1 225 ? 35.308 -1.227 -2.873 1.00 87.44 225 SER A C 1
ATOM 1748 O O . SER A 1 225 ? 34.914 -2.362 -3.175 1.00 87.44 225 SER A O 1
ATOM 1750 N N . PRO A 1 226 ? 36.606 -1.025 -2.568 1.00 90.12 226 PRO A N 1
ATOM 1751 C CA . PRO A 1 226 ? 37.573 -2.123 -2.518 1.00 90.12 226 PRO A CA 1
ATOM 1752 C C . PRO A 1 226 ? 37.200 -3.228 -1.514 1.00 90.12 226 PRO A C 1
ATOM 1754 O O . PRO A 1 226 ? 37.511 -4.403 -1.733 1.00 90.12 226 PRO A O 1
ATOM 1757 N N . GLN A 1 227 ? 36.541 -2.865 -0.410 1.00 88.56 227 GLN A N 1
ATOM 1758 C CA . GLN A 1 227 ? 36.049 -3.808 0.594 1.00 88.56 227 GLN A CA 1
ATOM 1759 C C . GLN A 1 227 ? 34.928 -4.684 0.029 1.00 88.56 227 GLN A C 1
ATOM 1761 O O . GLN A 1 227 ? 34.975 -5.902 0.194 1.00 88.56 227 GLN A O 1
ATOM 1766 N N . ASP A 1 228 ? 33.973 -4.087 -0.684 1.00 90.06 228 ASP A N 1
ATOM 1767 C CA . ASP A 1 228 ? 32.873 -4.814 -1.321 1.00 90.06 228 ASP A CA 1
ATOM 1768 C C . ASP A 1 228 ? 33.382 -5.750 -2.419 1.00 90.06 228 ASP A C 1
ATOM 1770 O O . ASP A 1 228 ? 32.963 -6.907 -2.487 1.00 90.06 228 ASP A O 1
ATOM 1774 N N . THR A 1 229 ? 34.351 -5.287 -3.215 1.00 92.62 229 THR A N 1
ATOM 1775 C CA . THR A 1 229 ? 35.028 -6.108 -4.229 1.00 92.62 229 THR A CA 1
ATOM 1776 C C . THR A 1 229 ? 35.686 -7.334 -3.590 1.00 92.62 229 THR A C 1
ATOM 1778 O O . THR A 1 229 ? 35.562 -8.449 -4.100 1.00 92.62 229 THR A O 1
ATOM 1781 N N . SER A 1 230 ? 36.376 -7.143 -2.461 1.00 94.12 230 SER A N 1
ATOM 1782 C CA . SER A 1 230 ? 37.046 -8.229 -1.734 1.00 94.12 230 SER A CA 1
ATOM 1783 C C . SER A 1 230 ? 36.034 -9.223 -1.159 1.00 94.12 230 SER A C 1
ATOM 1785 O O . SER A 1 230 ? 36.184 -10.426 -1.357 1.00 94.12 230 SER A O 1
ATOM 1787 N N . ALA A 1 231 ? 34.957 -8.729 -0.542 1.00 92.75 231 ALA A N 1
ATOM 1788 C CA . ALA A 1 231 ? 33.882 -9.558 -0.001 1.00 92.75 231 ALA A CA 1
ATOM 1789 C C . ALA A 1 231 ? 33.170 -10.384 -1.089 1.00 92.75 231 ALA A C 1
ATOM 1791 O O . ALA A 1 231 ? 32.865 -11.560 -0.878 1.00 92.75 231 ALA A O 1
ATOM 1792 N N . ALA A 1 232 ? 32.945 -9.806 -2.274 1.00 95.25 232 ALA A N 1
ATOM 1793 C CA . ALA A 1 232 ? 32.392 -10.532 -3.415 1.00 95.25 232 ALA A CA 1
ATOM 1794 C C . ALA A 1 232 ? 33.340 -11.637 -3.904 1.00 95.25 232 ALA A C 1
ATOM 1796 O O . ALA A 1 232 ? 32.894 -12.738 -4.215 1.00 95.25 232 ALA A O 1
ATOM 1797 N N . LEU A 1 233 ? 34.652 -11.380 -3.958 1.00 96.19 233 LEU A N 1
ATOM 1798 C CA . LEU A 1 233 ? 35.637 -12.393 -4.353 1.00 96.19 233 LEU A CA 1
ATOM 1799 C C . LEU A 1 233 ? 35.731 -13.543 -3.343 1.00 96.19 233 LEU A C 1
ATOM 1801 O O . LEU A 1 233 ? 35.806 -14.696 -3.762 1.00 96.19 233 LEU A O 1
ATOM 1805 N N . GLU A 1 234 ? 35.681 -13.250 -2.042 1.00 95.69 234 GLU A N 1
ATOM 1806 C CA . GLU A 1 234 ? 35.619 -14.267 -0.985 1.00 95.69 234 GLU A CA 1
ATOM 1807 C C . GLU A 1 234 ? 34.360 -15.131 -1.126 1.00 95.69 234 GLU A C 1
ATOM 1809 O O . GLU A 1 234 ? 34.451 -16.357 -1.175 1.00 95.69 234 GLU A O 1
ATOM 1814 N N . PHE A 1 235 ? 33.195 -14.503 -1.313 1.00 96.12 235 PHE A N 1
ATOM 1815 C CA . PHE A 1 235 ? 31.947 -15.223 -1.558 1.00 96.12 235 PHE A CA 1
ATOM 1816 C C . PHE A 1 235 ? 32.037 -16.128 -2.797 1.00 96.12 235 PHE A C 1
ATOM 1818 O O . PHE A 1 235 ? 31.662 -17.297 -2.754 1.00 96.12 235 PHE A O 1
ATOM 1825 N N . LEU A 1 236 ? 32.577 -15.627 -3.908 1.00 96.25 236 LEU A N 1
ATOM 1826 C CA . LEU A 1 236 ? 32.732 -16.409 -5.136 1.00 96.25 236 LEU A CA 1
ATOM 1827 C C . LEU A 1 236 ? 33.778 -17.530 -5.016 1.00 96.25 236 LEU A C 1
ATOM 1829 O O . LEU A 1 236 ? 33.720 -18.489 -5.792 1.00 96.25 236 LEU A O 1
ATOM 1833 N N . ALA A 1 237 ? 34.729 -17.432 -4.087 1.00 96.50 237 ALA A N 1
ATOM 1834 C CA . ALA A 1 237 ? 35.656 -18.518 -3.781 1.00 96.50 237 ALA A CA 1
ATOM 1835 C C . ALA A 1 237 ? 34.957 -19.653 -3.014 1.00 96.50 237 ALA A C 1
ATOM 1837 O O . ALA A 1 237 ? 35.195 -20.823 -3.318 1.00 96.50 237 ALA A O 1
ATOM 1838 N N . ASP A 1 238 ? 34.053 -19.309 -2.091 1.00 95.19 238 ASP A N 1
ATOM 1839 C CA . ASP A 1 238 ? 33.236 -20.272 -1.342 1.00 95.19 238 ASP A CA 1
ATOM 1840 C C . ASP A 1 238 ? 32.168 -20.953 -2.221 1.00 95.19 238 ASP A C 1
ATOM 1842 O O . ASP A 1 238 ? 31.823 -22.115 -1.997 1.00 95.19 238 ASP A O 1
ATOM 1846 N N . TYR A 1 239 ? 31.675 -20.256 -3.253 1.00 96.12 239 TYR A N 1
ATOM 1847 C CA . TYR A 1 239 ? 30.696 -20.768 -4.219 1.00 96.12 239 TYR A CA 1
ATOM 1848 C C . TYR A 1 239 ? 31.301 -20.865 -5.631 1.00 96.12 239 TYR A C 1
ATOM 1850 O O . TYR A 1 239 ? 31.212 -19.912 -6.422 1.00 96.12 239 TYR A O 1
ATOM 1858 N N . PRO A 1 240 ? 31.908 -22.011 -6.004 1.00 93.94 240 PRO A N 1
ATOM 1859 C CA . PRO A 1 240 ? 32.490 -22.183 -7.331 1.00 93.94 240 PRO A CA 1
ATOM 1860 C C . PRO A 1 240 ? 31.407 -22.161 -8.418 1.00 93.94 240 PRO A C 1
ATOM 1862 O O . PRO A 1 240 ? 30.246 -22.474 -8.160 1.00 93.94 240 PRO A O 1
ATOM 1865 N N . GLU A 1 241 ? 31.792 -21.817 -9.648 1.00 95.25 241 GLU A N 1
ATOM 1866 C CA . GLU A 1 241 ? 30.881 -21.650 -10.799 1.00 95.25 241 GLU A CA 1
ATOM 1867 C C . GLU A 1 241 ? 30.055 -22.905 -11.128 1.00 95.25 241 GLU A C 1
ATOM 1869 O O . GLU A 1 241 ? 28.954 -22.802 -11.652 1.00 95.25 241 GLU A O 1
ATOM 1874 N N . SER A 1 242 ? 30.542 -24.093 -10.761 1.00 94.69 242 SER A N 1
ATOM 1875 C CA . SER A 1 242 ? 29.801 -25.351 -10.899 1.00 94.69 242 SER A CA 1
ATOM 1876 C C . SER A 1 242 ? 28.582 -25.466 -9.976 1.00 94.69 242 SER A C 1
ATOM 1878 O O . SER A 1 242 ? 27.776 -26.379 -10.147 1.00 94.69 242 SER A O 1
ATOM 1880 N N . THR A 1 243 ? 28.451 -24.586 -8.982 1.00 95.38 243 THR A N 1
ATOM 1881 C CA . THR A 1 243 ? 27.270 -24.498 -8.116 1.00 95.38 243 THR A CA 1
ATOM 1882 C C . THR A 1 243 ? 26.275 -23.489 -8.673 1.00 95.38 243 THR A C 1
ATOM 1884 O O . THR A 1 243 ? 26.667 -22.485 -9.264 1.00 95.38 243 THR A O 1
ATOM 1887 N N . LEU A 1 244 ? 24.983 -23.707 -8.416 1.00 95.44 244 LEU A N 1
ATOM 1888 C CA . LEU A 1 244 ? 23.931 -22.775 -8.825 1.00 95.44 244 LEU A CA 1
ATOM 1889 C C . LEU A 1 244 ? 24.207 -21.350 -8.316 1.00 95.44 244 LEU A C 1
ATOM 1891 O O . LEU A 1 244 ? 24.261 -20.424 -9.117 1.00 95.44 244 LEU A O 1
ATOM 1895 N N . ILE A 1 245 ? 24.479 -21.180 -7.018 1.00 97.00 245 ILE A N 1
ATOM 1896 C CA . ILE A 1 245 ? 24.795 -19.871 -6.417 1.00 97.00 245 ILE A CA 1
ATOM 1897 C C . ILE A 1 245 ? 26.008 -19.232 -7.092 1.00 97.00 245 ILE A C 1
ATOM 1899 O O . ILE A 1 245 ? 25.952 -18.068 -7.478 1.00 97.00 245 ILE A O 1
ATOM 1903 N N . GLY A 1 246 ? 27.091 -19.994 -7.275 1.00 96.69 246 GLY A N 1
ATOM 1904 C CA . GLY A 1 246 ? 28.303 -19.494 -7.913 1.00 96.69 246 GLY A CA 1
ATOM 1905 C C . GLY A 1 246 ? 28.094 -19.080 -9.371 1.00 96.69 246 GLY A C 1
ATOM 1906 O O . GLY A 1 246 ? 28.748 -18.137 -9.817 1.00 96.69 246 GLY A O 1
ATOM 1907 N N . SER A 1 247 ? 27.199 -19.755 -10.098 1.00 97.19 247 SER A N 1
ATOM 1908 C CA . SER A 1 247 ? 26.829 -19.398 -11.472 1.00 97.19 247 SER A CA 1
ATOM 1909 C C . SER A 1 247 ? 25.959 -18.136 -11.529 1.00 97.19 247 SER A C 1
ATOM 1911 O O . SER A 1 247 ? 26.286 -17.210 -12.268 1.00 97.19 247 SER A O 1
ATOM 1913 N N . LEU A 1 248 ? 24.925 -18.038 -10.683 1.00 97.81 248 LEU A N 1
ATOM 1914 C CA . LEU A 1 248 ? 24.044 -16.867 -10.598 1.00 97.81 248 LEU A CA 1
ATOM 1915 C C . LEU A 1 248 ? 24.838 -15.616 -10.214 1.00 97.81 248 LEU A C 1
ATOM 1917 O O . LEU A 1 248 ? 24.746 -14.593 -10.887 1.00 97.81 248 LEU A O 1
ATOM 1921 N N . ALA A 1 249 ? 25.676 -15.732 -9.183 1.00 97.50 249 ALA A N 1
ATOM 1922 C CA . ALA A 1 249 ? 26.488 -14.639 -8.665 1.00 97.50 249 ALA A CA 1
ATOM 1923 C C . ALA A 1 249 ? 27.531 -14.110 -9.661 1.00 97.50 249 ALA A C 1
ATOM 1925 O O . ALA A 1 249 ? 27.928 -12.954 -9.559 1.00 97.50 249 ALA A O 1
ATOM 1926 N N . ARG A 1 250 ? 27.999 -14.938 -10.605 1.00 97.50 250 ARG A N 1
ATOM 1927 C CA . ARG A 1 250 ? 28.916 -14.514 -11.681 1.00 97.50 250 ARG A CA 1
ATOM 1928 C C . ARG A 1 250 ? 28.183 -13.992 -12.914 1.00 97.50 250 ARG A C 1
ATOM 1930 O O . ARG A 1 250 ? 28.743 -13.167 -13.626 1.00 97.50 250 ARG A O 1
ATOM 1937 N N . GLY A 1 251 ? 26.986 -14.508 -13.177 1.00 96.50 251 GLY A N 1
ATOM 1938 C CA . GLY A 1 251 ? 26.135 -14.088 -14.284 1.00 96.50 251 GLY A CA 1
ATOM 1939 C C . GLY A 1 251 ? 25.291 -12.866 -13.932 1.00 96.50 251 GLY A C 1
ATOM 1940 O O . GLY A 1 251 ? 25.715 -11.987 -13.187 1.00 96.50 251 GLY A O 1
ATOM 1941 N N . SER A 1 252 ? 24.070 -12.846 -14.462 1.00 96.56 252 SER A N 1
ATOM 1942 C CA . SER A 1 252 ? 23.067 -11.791 -14.266 1.00 96.56 252 SER A CA 1
ATOM 1943 C C . SER A 1 252 ? 22.168 -12.008 -13.036 1.00 96.56 252 SER A C 1
ATOM 1945 O O . SER A 1 252 ? 21.078 -11.443 -12.958 1.00 96.56 252 SER A O 1
ATOM 1947 N N . GLY A 1 253 ? 22.562 -12.903 -12.124 1.00 98.12 253 GLY A N 1
ATOM 1948 C CA . GLY A 1 253 ? 21.757 -13.290 -10.968 1.00 98.12 253 GLY A CA 1
ATOM 1949 C C . GLY A 1 253 ? 20.456 -14.020 -11.317 1.00 98.12 253 GLY A C 1
ATOM 1950 O O . GLY A 1 253 ? 20.165 -14.317 -12.480 1.00 98.12 253 GLY A O 1
ATOM 1951 N N . LEU A 1 254 ? 19.666 -14.322 -10.282 1.00 98.38 254 LEU A N 1
ATOM 1952 C CA . LEU A 1 254 ? 18.325 -14.898 -10.427 1.00 98.38 254 LEU A CA 1
ATOM 1953 C C . LEU A 1 254 ? 17.406 -13.999 -11.266 1.00 98.38 254 LEU A C 1
ATOM 1955 O O . LEU A 1 254 ? 16.702 -14.505 -12.134 1.00 98.38 254 LEU A O 1
ATOM 1959 N N . VAL A 1 255 ? 17.440 -12.682 -11.044 1.00 98.19 255 VAL A N 1
ATOM 1960 C CA . VAL A 1 255 ? 16.607 -11.707 -11.763 1.00 98.19 255 VAL A CA 1
ATOM 1961 C C . VAL A 1 255 ? 16.889 -11.777 -13.261 1.00 98.19 255 VAL A C 1
ATOM 1963 O O . VAL A 1 255 ? 15.975 -12.002 -14.053 1.00 98.19 255 VAL A O 1
ATOM 1966 N N . GLY A 1 256 ? 18.154 -11.664 -13.669 1.00 98.00 256 GLY A N 1
ATOM 1967 C CA . GLY A 1 256 ? 18.500 -11.730 -15.085 1.00 98.00 256 GLY A CA 1
ATOM 1968 C C . GLY A 1 256 ? 18.263 -13.113 -15.695 1.00 98.00 256 GLY A C 1
ATOM 1969 O O . GLY A 1 256 ? 17.871 -13.203 -16.858 1.00 98.00 256 GLY A O 1
ATOM 1970 N N . LEU A 1 257 ? 18.420 -14.196 -14.923 1.00 98.25 257 LEU A N 1
ATOM 1971 C CA . LEU A 1 257 ? 18.077 -15.541 -15.392 1.00 98.25 257 LEU A CA 1
ATOM 1972 C C . LEU A 1 257 ? 16.569 -15.677 -15.662 1.00 98.25 257 LEU A C 1
ATOM 1974 O O . LEU A 1 257 ? 16.188 -16.174 -16.720 1.00 98.25 257 LEU A O 1
ATOM 1978 N N . VAL A 1 258 ? 15.712 -15.203 -14.752 1.00 98.25 258 VAL A N 1
ATOM 1979 C CA . VAL A 1 258 ? 14.250 -15.220 -14.935 1.00 98.25 258 VAL A CA 1
ATOM 1980 C C . VAL A 1 258 ? 13.833 -14.344 -16.118 1.00 98.25 258 VAL A C 1
ATOM 1982 O O . VAL A 1 258 ? 12.985 -14.769 -16.900 1.00 98.25 258 VAL A O 1
ATOM 1985 N N . ALA A 1 259 ? 14.442 -13.165 -16.280 1.00 98.00 259 ALA A N 1
ATOM 1986 C CA . ALA A 1 259 ? 14.129 -12.233 -17.366 1.00 98.00 259 ALA A CA 1
ATOM 1987 C C . ALA A 1 259 ? 14.557 -12.749 -18.751 1.00 98.00 259 ALA A C 1
ATOM 1989 O O . ALA A 1 259 ? 13.863 -12.529 -19.740 1.00 98.00 259 ALA A O 1
ATOM 1990 N N . SER A 1 260 ? 15.713 -13.415 -18.833 1.00 97.31 260 SER A N 1
ATOM 1991 C CA . SER A 1 260 ? 16.278 -13.905 -20.099 1.00 97.31 260 SER A CA 1
ATOM 1992 C C . SER A 1 260 ? 15.760 -15.279 -20.519 1.00 97.31 260 SER A C 1
ATOM 1994 O O . SER A 1 260 ? 15.868 -15.634 -21.694 1.00 97.31 260 SER A O 1
ATOM 1996 N N . THR A 1 261 ? 15.188 -16.049 -19.590 1.00 97.81 261 THR A N 1
ATOM 1997 C CA . THR A 1 261 ? 14.521 -17.314 -19.911 1.00 97.81 261 THR A CA 1
ATOM 1998 C C . THR A 1 261 ? 13.225 -17.007 -20.666 1.00 97.81 261 THR A C 1
ATOM 2000 O O . THR A 1 261 ? 12.379 -16.287 -20.135 1.00 97.81 261 THR A O 1
ATOM 2003 N N . PRO A 1 262 ? 13.023 -17.524 -21.890 1.00 96.00 262 PRO A N 1
ATOM 2004 C CA . PRO A 1 262 ? 11.757 -17.348 -22.587 1.00 96.00 262 PRO A CA 1
ATOM 2005 C C . PRO A 1 262 ? 10.608 -18.018 -21.816 1.00 96.00 262 PRO A C 1
ATOM 2007 O O . PRO A 1 262 ? 10.790 -19.133 -21.312 1.00 96.00 262 PRO A O 1
ATOM 2010 N N . PRO A 1 263 ? 9.420 -17.393 -21.742 1.00 97.19 263 PRO A N 1
ATOM 2011 C CA . PRO A 1 263 ? 8.232 -18.084 -21.257 1.00 97.19 263 PRO A CA 1
ATOM 2012 C C . PRO A 1 263 ? 7.910 -19.313 -22.128 1.00 97.19 263 PRO A C 1
ATOM 2014 O O . PRO A 1 263 ? 8.337 -19.360 -23.289 1.00 97.19 263 PRO A O 1
ATOM 2017 N N . PRO A 1 264 ? 7.144 -20.293 -21.611 1.00 97.56 264 PRO A N 1
ATOM 2018 C CA . PRO A 1 264 ? 6.682 -21.431 -22.403 1.00 97.56 264 PRO A CA 1
ATOM 2019 C C . PRO A 1 264 ? 5.997 -20.992 -23.709 1.00 97.56 264 PRO A C 1
ATOM 2021 O O . PRO A 1 264 ? 5.323 -19.963 -23.751 1.00 97.56 264 PRO A O 1
ATOM 2024 N N . GLU A 1 265 ? 6.187 -21.750 -24.794 1.00 97.56 265 GLU A N 1
ATOM 2025 C CA . GLU A 1 265 ? 5.754 -21.349 -26.145 1.00 97.56 265 GLU A CA 1
ATOM 2026 C C . GLU A 1 265 ? 4.244 -21.077 -26.232 1.00 97.56 265 GLU A C 1
ATOM 2028 O O . GLU A 1 265 ? 3.817 -20.112 -26.864 1.00 97.56 265 GLU A O 1
ATOM 2033 N N . ASP A 1 266 ? 3.436 -21.888 -25.556 1.00 96.31 266 ASP A N 1
ATOM 2034 C CA . ASP A 1 266 ? 1.987 -21.726 -25.464 1.00 96.31 266 ASP A CA 1
ATOM 2035 C C . ASP A 1 266 ? 1.585 -20.445 -24.719 1.00 96.31 266 ASP A C 1
ATOM 2037 O O . ASP A 1 266 ? 0.701 -19.722 -25.183 1.00 96.31 266 ASP A O 1
ATOM 2041 N N . VAL A 1 267 ? 2.288 -20.110 -23.632 1.00 95.88 267 VAL A N 1
ATOM 2042 C CA . VAL A 1 267 ? 2.131 -18.832 -22.923 1.00 95.88 267 VAL A CA 1
ATOM 2043 C C . VAL A 1 267 ? 2.490 -17.667 -23.847 1.00 95.88 267 VAL A C 1
ATOM 2045 O O . VAL A 1 267 ? 1.723 -16.713 -23.950 1.00 95.88 267 VAL A O 1
ATOM 2048 N N . VAL A 1 268 ? 3.616 -17.737 -24.566 1.00 97.69 268 VAL A N 1
ATOM 2049 C CA . VAL A 1 268 ? 4.044 -16.677 -25.499 1.00 97.69 268 VAL A CA 1
ATOM 2050 C C . VAL A 1 268 ? 2.995 -16.430 -26.583 1.00 97.69 268 VAL A C 1
ATOM 2052 O O . VAL A 1 268 ? 2.616 -15.280 -26.815 1.00 97.69 268 VAL A O 1
ATOM 2055 N N . VAL A 1 269 ? 2.509 -17.494 -27.229 1.00 97.25 269 VAL A N 1
ATOM 2056 C CA . VAL A 1 269 ? 1.487 -17.401 -28.282 1.00 97.25 269 VAL A CA 1
ATOM 2057 C C . VAL A 1 269 ? 0.204 -16.784 -27.731 1.00 97.25 269 VAL A C 1
ATOM 2059 O O . VAL A 1 269 ? -0.313 -15.834 -28.321 1.00 97.25 269 VAL A O 1
ATOM 2062 N N . ALA A 1 270 ? -0.272 -17.259 -26.579 1.00 96.00 270 ALA A N 1
ATOM 2063 C CA . ALA A 1 270 ? -1.501 -16.762 -25.976 1.00 96.00 270 ALA A CA 1
ATOM 2064 C C . ALA A 1 270 ? -1.405 -15.291 -25.552 1.00 96.00 270 ALA A C 1
ATOM 2066 O O . ALA A 1 270 ? -2.327 -14.515 -25.805 1.00 96.00 270 ALA A O 1
ATOM 2067 N N . LEU A 1 271 ? -0.285 -14.881 -24.946 1.00 96.31 271 LEU A N 1
ATOM 2068 C CA . LEU A 1 271 ? -0.064 -13.486 -24.564 1.00 96.31 271 LEU A CA 1
ATOM 2069 C C . LEU A 1 271 ? -0.004 -12.572 -25.791 1.00 96.31 271 LEU A C 1
ATOM 2071 O O . LEU A 1 271 ? -0.630 -11.511 -25.796 1.00 96.31 271 LEU A O 1
ATOM 2075 N N . GLN A 1 272 ? 0.709 -12.979 -26.844 1.00 97.50 272 GLN A N 1
ATOM 2076 C CA . GLN A 1 272 ? 0.792 -12.201 -28.077 1.00 97.50 272 GLN A CA 1
ATOM 2077 C C . GLN A 1 272 ? -0.581 -12.057 -28.745 1.00 97.50 272 GLN A C 1
ATOM 2079 O O . GLN A 1 272 ? -0.926 -10.958 -29.184 1.00 97.50 272 GLN A O 1
ATOM 2084 N N . GLU A 1 273 ? -1.370 -13.132 -28.813 1.00 97.62 273 GLU A N 1
ATOM 2085 C CA . GLU A 1 273 ? -2.723 -13.116 -29.378 1.00 97.62 273 GLU A CA 1
ATOM 2086 C C . GLU A 1 273 ? -3.658 -12.210 -28.567 1.00 97.62 273 GLU A C 1
ATOM 2088 O O . GLU A 1 273 ? -4.314 -11.336 -29.144 1.00 97.62 273 GLU A O 1
ATOM 2093 N N . ALA A 1 274 ? -3.670 -12.354 -27.238 1.00 97.25 274 ALA A N 1
ATOM 2094 C CA . ALA A 1 274 ? -4.507 -11.557 -26.346 1.00 97.25 274 ALA A CA 1
ATOM 2095 C C . ALA A 1 274 ? -4.181 -10.059 -26.448 1.00 97.25 274 ALA A C 1
ATOM 2097 O O . ALA A 1 274 ? -5.079 -9.244 -26.656 1.00 97.25 274 ALA A O 1
ATOM 2098 N N . VAL A 1 275 ? -2.896 -9.690 -26.383 1.00 97.81 275 VAL A N 1
ATOM 2099 C CA . VAL A 1 275 ? -2.445 -8.292 -26.497 1.00 97.81 275 VAL A CA 1
ATOM 2100 C C . VAL A 1 275 ? -2.726 -7.734 -27.895 1.00 97.81 275 VAL A C 1
ATOM 2102 O O . VAL A 1 275 ? -3.223 -6.616 -28.025 1.00 97.81 275 VAL A O 1
ATOM 2105 N N . SER A 1 276 ? -2.459 -8.498 -28.958 1.00 97.31 276 SER A N 1
ATOM 2106 C CA . SER A 1 276 ? -2.692 -8.029 -30.334 1.00 97.31 276 SER A CA 1
ATOM 2107 C C . SER A 1 276 ? -4.170 -7.795 -30.619 1.00 97.31 276 SER A C 1
ATOM 2109 O O . SER A 1 276 ? -4.515 -6.795 -31.249 1.00 97.31 276 SER A O 1
ATOM 2111 N N . THR A 1 277 ? -5.025 -8.689 -30.119 1.00 97.00 277 THR A N 1
ATOM 2112 C CA . THR A 1 277 ? -6.480 -8.588 -30.246 1.00 97.00 277 THR A CA 1
ATOM 2113 C C . THR A 1 277 ? -7.016 -7.422 -29.427 1.00 97.00 277 THR A C 1
ATOM 2115 O O . THR A 1 277 ? -7.732 -6.580 -29.961 1.00 97.00 277 THR A O 1
ATOM 2118 N N . ARG A 1 278 ? -6.641 -7.323 -28.145 1.00 97.06 278 ARG A N 1
ATOM 2119 C CA . ARG A 1 278 ? -7.166 -6.294 -27.239 1.00 97.06 278 ARG A CA 1
ATOM 2120 C C . ARG A 1 278 ? -6.818 -4.880 -27.701 1.00 97.06 278 ARG A C 1
ATOM 2122 O O . ARG A 1 278 ? -7.673 -3.997 -27.707 1.00 97.06 278 ARG A O 1
ATOM 2129 N N . PHE A 1 279 ? -5.584 -4.680 -28.155 1.00 97.50 279 PHE A N 1
ATOM 2130 C CA . PHE A 1 279 ? -5.079 -3.375 -28.577 1.00 97.50 279 PHE A CA 1
ATOM 2131 C C . PHE A 1 279 ? -5.149 -3.161 -30.097 1.00 97.50 279 PHE A C 1
ATOM 2133 O O . PHE A 1 279 ? -4.469 -2.291 -30.627 1.00 97.50 279 PHE A O 1
ATOM 2140 N N . SER A 1 280 ? -5.971 -3.906 -30.844 1.00 96.56 280 SER A N 1
ATOM 2141 C CA . SER A 1 280 ? -6.078 -3.748 -32.308 1.00 96.56 280 SER A CA 1
ATOM 2142 C C . SER A 1 280 ? -6.601 -2.376 -32.761 1.00 96.56 280 SER A C 1
ATOM 2144 O O . SER A 1 280 ? -6.500 -2.047 -33.938 1.00 96.56 280 SER A O 1
ATOM 2146 N N . HIS A 1 281 ? -7.182 -1.598 -31.846 1.00 95.69 281 HIS A N 1
ATOM 2147 C CA . HIS A 1 281 ? -7.787 -0.290 -32.099 1.00 95.69 281 HIS A CA 1
ATOM 2148 C C . HIS A 1 281 ? -6.784 0.881 -32.096 1.00 95.69 281 HIS A C 1
ATOM 2150 O O . HIS A 1 281 ? -7.156 1.975 -32.507 1.00 95.69 281 HIS A O 1
ATOM 2156 N N . ILE A 1 282 ? -5.535 0.663 -31.663 1.00 97.00 282 ILE A N 1
ATOM 2157 C CA . ILE A 1 282 ? -4.462 1.678 -31.650 1.00 97.00 282 ILE A CA 1
ATOM 2158 C C . ILE A 1 282 ? -3.368 1.342 -32.674 1.00 97.00 282 ILE A C 1
ATOM 2160 O O . ILE A 1 282 ? -3.262 0.199 -33.133 1.00 97.00 282 ILE A O 1
ATOM 2164 N N . ASP A 1 283 ? -2.528 2.323 -33.012 1.00 96.88 283 ASP A N 1
ATOM 2165 C CA . ASP A 1 283 ? -1.420 2.181 -33.969 1.00 96.88 283 ASP A CA 1
ATOM 2166 C C . ASP A 1 283 ? -0.418 1.097 -33.523 1.00 96.88 283 ASP A C 1
ATOM 2168 O O . ASP A 1 283 ? -0.164 0.897 -32.333 1.00 96.88 283 ASP A O 1
ATOM 2172 N N . GLU A 1 284 ? 0.171 0.367 -34.471 1.00 95.06 284 GLU A N 1
ATOM 2173 C CA . GLU A 1 284 ? 1.126 -0.714 -34.179 1.00 95.06 284 GLU A CA 1
ATOM 2174 C C . GLU A 1 284 ? 2.398 -0.219 -33.478 1.00 95.06 284 GLU A C 1
ATOM 2176 O O . GLU A 1 284 ? 3.010 -0.973 -32.721 1.00 95.06 284 GLU A O 1
ATOM 2181 N N . ARG A 1 285 ? 2.750 1.060 -33.665 1.00 95.25 285 ARG A N 1
ATOM 2182 C CA . ARG A 1 285 ? 3.884 1.722 -33.006 1.00 95.25 285 ARG A CA 1
ATOM 2183 C C . ARG A 1 285 ? 3.585 2.130 -31.565 1.00 95.25 285 ARG A C 1
ATOM 2185 O O . ARG A 1 285 ? 4.517 2.473 -30.839 1.00 95.25 285 ARG A O 1
ATOM 2192 N N . GLN A 1 286 ? 2.319 2.115 -31.139 1.00 97.12 286 GLN A N 1
ATOM 2193 C CA . GLN A 1 286 ? 1.965 2.405 -29.753 1.00 97.12 286 GLN A CA 1
ATOM 2194 C C . GLN A 1 286 ? 2.552 1.323 -28.843 1.00 97.12 286 GLN A C 1
ATOM 2196 O O . GLN A 1 286 ? 2.185 0.148 -28.921 1.00 97.12 286 GLN A O 1
ATOM 2201 N N . GLY A 1 287 ? 3.449 1.730 -27.946 1.00 97.75 287 GLY A N 1
ATOM 2202 C CA . GLY A 1 287 ? 3.961 0.842 -26.910 1.00 97.75 287 GLY A CA 1
ATOM 2203 C C . GLY A 1 287 ? 2.861 0.473 -25.916 1.00 97.75 287 GLY A C 1
ATOM 2204 O O . GLY A 1 287 ? 2.036 1.316 -25.559 1.00 97.75 287 GLY A O 1
ATOM 2205 N N . ILE A 1 288 ? 2.882 -0.767 -25.428 1.00 98.50 288 ILE A N 1
ATOM 2206 C CA . ILE A 1 288 ? 2.020 -1.243 -24.342 1.00 98.50 288 ILE A CA 1
ATOM 2207 C C . ILE A 1 288 ? 2.844 -1.274 -23.060 1.00 98.50 288 ILE A C 1
ATOM 2209 O O . ILE A 1 288 ? 3.927 -1.861 -23.015 1.00 98.50 288 ILE A O 1
ATOM 2213 N N . ARG A 1 289 ? 2.350 -0.616 -22.013 1.00 98.06 289 ARG A N 1
ATOM 2214 C CA . ARG A 1 289 ? 2.962 -0.608 -20.688 1.00 98.06 289 ARG A CA 1
ATOM 2215 C C . ARG A 1 289 ? 2.452 -1.804 -19.893 1.00 98.06 289 ARG A C 1
ATOM 2217 O O . ARG A 1 289 ? 1.265 -1.891 -19.610 1.00 98.06 289 ARG A O 1
ATOM 2224 N N . PHE A 1 290 ? 3.370 -2.677 -19.499 1.00 98.19 290 PHE A N 1
ATOM 2225 C CA . PHE A 1 290 ? 3.148 -3.802 -18.599 1.00 98.19 290 PHE A CA 1
ATOM 2226 C C . PHE A 1 290 ? 3.600 -3.394 -17.194 1.00 98.19 290 PHE A C 1
ATOM 2228 O O . PHE A 1 290 ? 4.790 -3.180 -16.950 1.00 98.19 290 PHE A O 1
ATOM 2235 N N . ARG A 1 291 ? 2.647 -3.220 -16.280 1.00 95.81 291 ARG A N 1
ATOM 2236 C CA . ARG A 1 291 ? 2.873 -2.847 -14.882 1.00 95.81 291 ARG A CA 1
ATOM 2237 C C . ARG A 1 291 ? 2.781 -4.080 -13.999 1.00 95.81 291 ARG A C 1
ATOM 2239 O O . ARG A 1 291 ? 1.824 -4.845 -14.093 1.00 95.81 291 ARG A O 1
ATOM 2246 N N . SER A 1 292 ? 3.757 -4.237 -13.117 1.00 95.00 292 SER A N 1
ATOM 2247 C CA . SER A 1 292 ? 3.733 -5.230 -12.049 1.00 95.00 292 SER A CA 1
ATOM 2248 C C . SER A 1 292 ? 2.482 -5.081 -11.186 1.00 95.00 292 SER A C 1
ATOM 2250 O O . SER A 1 292 ? 2.156 -3.987 -10.726 1.00 95.00 292 SER A O 1
ATOM 2252 N N . SER A 1 293 ? 1.783 -6.187 -10.969 1.00 94.44 293 SER A N 1
ATOM 2253 C CA . SER A 1 293 ? 0.607 -6.264 -10.112 1.00 94.44 293 SER A CA 1
ATOM 2254 C C . SER A 1 293 ? 0.756 -7.509 -9.250 1.00 94.44 293 SER A C 1
ATOM 2256 O O . SER A 1 293 ? 0.222 -8.575 -9.553 1.00 94.44 293 SER A O 1
ATOM 2258 N N . SER A 1 294 ? 1.590 -7.420 -8.213 1.00 92.12 294 SER A N 1
ATOM 2259 C CA . SER A 1 294 ? 1.885 -8.591 -7.387 1.00 92.12 294 SER A CA 1
ATOM 2260 C C . SER A 1 294 ? 0.730 -8.908 -6.440 1.00 92.12 294 SER A C 1
ATOM 2262 O O . SER A 1 294 ? 0.038 -8.007 -5.964 1.00 92.12 294 SER A O 1
ATOM 2264 N N . THR A 1 295 ? 0.536 -10.191 -6.126 1.00 90.00 295 THR A N 1
ATOM 2265 C CA . THR A 1 295 ? -0.425 -10.617 -5.098 1.00 90.00 295 THR A CA 1
ATOM 2266 C C . THR A 1 295 ? 0.016 -10.249 -3.689 1.00 90.00 295 THR A C 1
ATOM 2268 O O . THR A 1 295 ? -0.816 -10.272 -2.793 1.00 90.00 295 THR A O 1
ATOM 2271 N N . VAL A 1 296 ? 1.288 -9.883 -3.489 1.00 84.56 296 VAL A N 1
ATOM 2272 C CA . VAL A 1 296 ? 1.781 -9.443 -2.177 1.00 84.56 296 VAL A CA 1
ATOM 2273 C C . VAL A 1 296 ? 1.605 -7.946 -1.943 1.00 84.56 296 VAL A C 1
ATOM 2275 O O . VAL A 1 296 ? 1.578 -7.526 -0.798 1.00 84.56 296 VAL A O 1
ATOM 2278 N N . GLU A 1 297 ? 1.508 -7.140 -3.006 1.00 70.12 297 GLU A N 1
ATOM 2279 C CA . GLU A 1 297 ? 1.653 -5.675 -2.948 1.00 70.12 297 GLU A CA 1
ATOM 2280 C C . GLU A 1 297 ? 0.576 -4.972 -2.104 1.00 70.12 297 GLU A C 1
ATOM 2282 O O . GLU A 1 297 ? 0.877 -3.931 -1.523 1.00 70.12 297 GLU A O 1
ATOM 2287 N N . ASP A 1 298 ? -0.610 -5.586 -1.991 1.00 64.06 298 ASP A N 1
ATOM 2288 C CA . ASP A 1 298 ? -1.789 -5.065 -1.280 1.00 64.06 298 ASP A CA 1
ATOM 2289 C C . ASP A 1 298 ? -2.342 -6.057 -0.238 1.00 64.06 298 ASP A C 1
ATOM 2291 O O . ASP A 1 298 ? -3.541 -6.085 0.062 1.00 64.06 298 ASP A O 1
ATOM 2295 N N . VAL A 1 299 ? -1.485 -6.931 0.292 1.00 72.25 299 VAL A N 1
ATOM 2296 C CA . VAL A 1 299 ? -1.864 -7.782 1.426 1.00 72.25 299 VAL A CA 1
ATOM 2297 C C . VAL A 1 299 ? -1.819 -6.939 2.687 1.00 72.25 299 VAL A C 1
ATOM 2299 O O . VAL A 1 299 ? -0.888 -6.165 2.899 1.00 72.25 299 VAL A O 1
ATOM 2302 N N . GLU A 1 300 ? -2.830 -7.090 3.539 1.00 65.62 300 GLU A N 1
ATOM 2303 C CA . GLU A 1 300 ? -2.933 -6.339 4.787 1.00 65.62 300 GLU A CA 1
ATOM 2304 C C . GLU A 1 300 ? -1.643 -6.481 5.620 1.00 65.62 300 GLU A C 1
ATOM 2306 O O . GLU A 1 300 ? -1.303 -7.562 6.109 1.00 65.62 300 GLU A O 1
ATOM 2311 N N . GLY A 1 301 ? -0.924 -5.372 5.803 1.00 62.53 301 GLY A N 1
ATOM 2312 C CA . GLY A 1 301 ? 0.304 -5.309 6.602 1.00 62.53 301 GLY A CA 1
ATOM 2313 C C . GLY A 1 301 ? 1.595 -5.453 5.796 1.00 62.53 301 GLY A C 1
ATOM 2314 O O . GLY A 1 301 ? 2.667 -5.509 6.393 1.00 62.53 301 GLY A O 1
ATOM 2315 N N . PHE A 1 302 ? 1.519 -5.477 4.464 1.00 71.88 302 PHE A N 1
ATOM 2316 C CA . PHE A 1 302 ? 2.673 -5.398 3.574 1.00 71.88 302 PHE A CA 1
ATOM 2317 C C . PHE A 1 302 ? 2.468 -4.301 2.526 1.00 71.88 302 PHE A C 1
ATOM 2319 O O . PHE A 1 302 ? 1.383 -4.184 1.965 1.00 71.88 302 PHE A O 1
ATOM 2326 N N . ASN A 1 303 ? 3.510 -3.518 2.224 1.00 64.25 303 ASN A N 1
ATOM 2327 C CA . ASN A 1 303 ? 3.473 -2.576 1.106 1.00 64.25 303 ASN A CA 1
ATOM 2328 C C . ASN A 1 303 ? 4.596 -2.855 0.102 1.00 64.25 303 ASN A C 1
ATOM 2330 O O . ASN A 1 303 ? 5.773 -2.840 0.453 1.00 64.25 303 ASN A O 1
ATOM 2334 N N . GLY A 1 304 ? 4.214 -3.037 -1.165 1.00 65.94 304 GLY A N 1
ATOM 2335 C CA . GLY A 1 304 ? 5.128 -3.161 -2.299 1.00 65.94 304 GLY A CA 1
ATOM 2336 C C . GLY A 1 304 ? 5.430 -1.878 -3.093 1.00 65.94 304 GLY A C 1
ATOM 2337 O O . GLY A 1 304 ? 5.918 -1.988 -4.219 1.00 65.94 304 GLY A O 1
ATOM 2338 N N . ALA A 1 305 ? 5.132 -0.682 -2.569 1.00 66.00 305 ALA A N 1
ATOM 2339 C CA . ALA A 1 305 ? 5.276 0.588 -3.292 1.00 66.00 305 ALA A CA 1
ATOM 2340 C C . ALA A 1 305 ? 6.682 0.763 -3.877 1.00 66.00 305 ALA A C 1
ATOM 2342 O O . ALA A 1 305 ? 7.676 0.733 -3.155 1.00 66.00 305 ALA A O 1
ATOM 2343 N N . GLY A 1 306 ? 6.757 0.971 -5.193 1.00 70.69 306 GLY A N 1
ATOM 2344 C CA . GLY A 1 306 ? 8.021 1.218 -5.888 1.00 70.69 306 GLY A CA 1
ATOM 2345 C C . GLY A 1 306 ? 8.990 0.028 -5.929 1.00 70.69 306 GLY A C 1
ATOM 2346 O O . GLY A 1 306 ? 10.089 0.191 -6.446 1.00 70.69 306 GLY A O 1
ATOM 2347 N N . LEU A 1 307 ? 8.610 -1.160 -5.436 1.00 80.75 307 LEU A N 1
ATOM 2348 C CA . LEU A 1 307 ? 9.514 -2.319 -5.369 1.00 80.75 307 LEU A CA 1
ATOM 2349 C C . LEU A 1 307 ? 9.701 -3.039 -6.705 1.00 80.75 307 LEU A C 1
ATOM 2351 O O . LEU A 1 307 ? 10.694 -3.733 -6.906 1.00 80.75 307 LEU A O 1
ATOM 2355 N N . TYR A 1 308 ? 8.724 -2.920 -7.599 1.00 89.00 308 TYR A N 1
ATOM 2356 C CA . TYR A 1 308 ? 8.651 -3.716 -8.818 1.00 89.00 308 TYR A CA 1
ATOM 2357 C C . TYR A 1 308 ? 8.733 -2.850 -10.071 1.00 89.00 308 TYR A C 1
ATOM 2359 O O . TYR A 1 308 ? 8.321 -1.689 -10.091 1.00 89.00 308 TYR A O 1
ATOM 2367 N N . THR A 1 309 ? 9.192 -3.447 -11.166 1.00 91.31 309 THR A N 1
ATOM 2368 C CA . THR A 1 309 ? 9.430 -2.734 -12.423 1.00 91.31 309 THR A CA 1
ATOM 2369 C C . THR A 1 309 ? 8.199 -2.763 -13.327 1.00 91.31 309 THR A C 1
ATOM 2371 O O . THR A 1 309 ? 7.437 -3.727 -13.355 1.00 91.31 309 THR A O 1
ATOM 2374 N N . SER A 1 310 ? 8.009 -1.692 -14.099 1.00 94.44 310 SER A N 1
ATOM 2375 C CA . SER A 1 310 ? 7.070 -1.657 -15.223 1.00 94.44 310 SER A CA 1
ATOM 2376 C C . SER A 1 310 ? 7.841 -1.522 -16.531 1.00 94.44 310 SER A C 1
ATOM 2378 O O . SER A 1 310 ? 8.719 -0.663 -16.644 1.00 94.44 310 SER A O 1
ATOM 2380 N N . VAL A 1 311 ? 7.490 -2.324 -17.530 1.00 97.81 311 VAL A N 1
ATOM 2381 C CA . VAL A 1 311 ? 8.241 -2.446 -18.785 1.00 97.81 311 VAL A CA 1
ATOM 2382 C C . VAL A 1 311 ? 7.319 -2.178 -19.965 1.00 97.81 311 VAL A C 1
ATOM 2384 O O . VAL A 1 311 ? 6.130 -2.478 -19.923 1.00 97.81 311 VAL A O 1
ATOM 2387 N N . THR A 1 312 ? 7.847 -1.563 -21.018 1.00 98.31 312 THR A N 1
ATOM 2388 C CA . THR A 1 312 ? 7.094 -1.352 -22.260 1.00 98.31 312 THR A CA 1
ATOM 2389 C C . THR A 1 312 ? 7.456 -2.441 -23.261 1.00 98.31 312 THR A C 1
ATOM 2391 O O . THR A 1 312 ? 8.640 -2.661 -23.512 1.00 98.31 312 THR A O 1
ATOM 2394 N N . GLY A 1 313 ? 6.444 -3.081 -23.845 1.00 98.00 313 GLY A N 1
ATOM 2395 C CA . GLY A 1 313 ? 6.587 -4.028 -24.950 1.00 98.00 313 GLY A CA 1
ATOM 2396 C C . GLY A 1 313 ? 5.757 -3.615 -26.164 1.00 98.00 313 GLY A C 1
ATOM 2397 O O . GLY A 1 313 ? 4.835 -2.804 -26.052 1.00 98.00 313 GLY A O 1
ATOM 2398 N N . TYR A 1 314 ? 6.085 -4.178 -27.324 1.00 98.06 314 TYR A N 1
ATOM 2399 C CA . TYR A 1 314 ? 5.455 -3.853 -28.603 1.00 98.06 314 TYR A CA 1
ATOM 2400 C C . TYR A 1 314 ? 4.893 -5.104 -29.275 1.00 98.06 314 TYR A C 1
ATOM 2402 O O . TYR A 1 314 ? 5.468 -6.191 -29.184 1.00 98.06 314 TYR A O 1
ATOM 2410 N N . ARG A 1 315 ? 3.761 -4.934 -29.972 1.00 96.19 315 ARG A N 1
ATOM 2411 C CA . ARG A 1 315 ? 3.113 -6.003 -30.753 1.00 96.19 315 ARG A CA 1
ATOM 2412 C C . ARG A 1 315 ? 3.963 -6.414 -31.954 1.00 96.19 315 ARG A C 1
ATOM 2414 O O . ARG A 1 315 ? 3.998 -7.593 -32.288 1.00 96.19 315 ARG A O 1
ATOM 2421 N N . GLN A 1 316 ? 4.650 -5.443 -32.553 1.00 94.75 316 GLN A N 1
ATOM 2422 C CA . GLN A 1 316 ? 5.640 -5.618 -33.610 1.00 94.75 316 GLN A CA 1
ATOM 2423 C C . GLN A 1 316 ? 6.907 -4.843 -33.213 1.00 94.75 316 GLN A C 1
ATOM 2425 O O . GLN A 1 316 ? 6.999 -3.652 -33.499 1.00 94.75 316 GLN A O 1
ATOM 2430 N N . PRO A 1 317 ? 7.831 -5.465 -32.461 1.00 96.19 317 PRO A N 1
ATOM 2431 C CA . PRO A 1 317 ? 9.012 -4.771 -31.964 1.00 96.19 317 PRO A CA 1
ATOM 2432 C C . PRO A 1 317 ? 10.044 -4.545 -33.074 1.00 96.19 317 PRO A C 1
ATOM 2434 O O . PRO A 1 317 ? 10.382 -5.463 -33.824 1.00 96.19 317 PRO A O 1
ATOM 2437 N N . GLU A 1 318 ? 10.598 -3.337 -33.120 1.00 95.62 318 GLU A N 1
ATOM 2438 C CA . GLU A 1 318 ? 11.863 -3.051 -33.806 1.00 95.62 318 GLU A CA 1
ATOM 2439 C C . GLU A 1 318 ? 13.056 -3.713 -33.071 1.00 95.62 318 GLU A C 1
ATOM 2441 O O . GLU A 1 318 ? 12.911 -4.136 -31.921 1.00 95.62 318 GLU A O 1
ATOM 2446 N N . PRO A 1 319 ? 14.256 -3.826 -33.681 1.00 93.50 319 PRO A N 1
ATOM 2447 C CA . PRO A 1 319 ? 15.388 -4.558 -33.093 1.00 93.50 319 PRO A CA 1
ATOM 2448 C C . PRO A 1 319 ? 15.849 -4.109 -31.694 1.00 93.50 319 PRO A C 1
ATOM 2450 O O . PRO A 1 319 ? 16.434 -4.909 -30.967 1.00 93.50 319 PRO A O 1
ATOM 2453 N N . ASP A 1 320 ? 15.631 -2.847 -31.323 1.00 94.06 320 ASP A N 1
ATOM 2454 C CA . ASP A 1 320 ? 15.961 -2.265 -30.013 1.00 94.06 320 ASP A CA 1
ATOM 2455 C C . ASP A 1 320 ? 14.775 -2.264 -29.030 1.00 94.06 320 ASP A C 1
ATOM 2457 O O . ASP A 1 320 ? 14.899 -1.835 -27.879 1.00 94.06 320 ASP A O 1
ATOM 2461 N N . GLN A 1 321 ? 13.621 -2.762 -29.469 1.00 96.31 321 GLN A N 1
ATOM 2462 C CA . GLN A 1 321 ? 12.392 -2.816 -28.699 1.00 96.31 321 GLN A CA 1
ATOM 2463 C C . GLN A 1 321 ? 12.140 -4.214 -28.140 1.00 96.31 321 GLN A C 1
ATOM 2465 O O . GLN A 1 321 ? 12.515 -5.241 -28.700 1.00 96.31 321 GLN A O 1
ATOM 2470 N N . ARG A 1 322 ? 11.441 -4.252 -27.007 1.00 97.62 322 ARG A N 1
ATOM 2471 C CA . ARG A 1 322 ? 11.023 -5.503 -26.377 1.00 97.62 322 ARG A CA 1
ATOM 2472 C C . ARG A 1 322 ? 9.739 -6.006 -27.022 1.00 97.62 322 ARG A C 1
ATOM 2474 O O . ARG A 1 322 ? 8.773 -5.255 -27.164 1.00 97.62 322 ARG A O 1
ATOM 2481 N N . SER A 1 323 ? 9.700 -7.294 -27.334 1.00 97.69 323 SER A N 1
ATOM 2482 C CA . SER A 1 323 ? 8.445 -8.012 -27.576 1.00 97.69 323 SER A CA 1
ATOM 2483 C C . SER A 1 323 ? 7.570 -8.049 -26.317 1.00 97.69 323 SER A C 1
ATOM 2485 O O . SER A 1 323 ? 8.046 -7.812 -25.203 1.00 97.69 323 SER A O 1
ATOM 2487 N N . VAL A 1 324 ? 6.293 -8.404 -26.481 1.00 97.94 324 VAL A N 1
ATOM 2488 C CA . VAL A 1 324 ? 5.362 -8.655 -25.365 1.00 97.94 324 VAL A CA 1
ATOM 2489 C C . VAL A 1 324 ? 5.951 -9.654 -24.363 1.00 97.94 324 VAL A C 1
ATOM 2491 O O . VAL A 1 324 ? 6.001 -9.367 -23.171 1.00 97.94 324 VAL A O 1
ATOM 2494 N N . ALA A 1 325 ? 6.458 -10.793 -24.840 1.00 97.62 325 ALA A N 1
ATOM 2495 C CA . ALA A 1 325 ? 7.002 -11.840 -23.976 1.00 97.62 325 ALA A CA 1
ATOM 2496 C C . ALA A 1 325 ? 8.235 -11.377 -23.184 1.00 97.62 325 ALA A C 1
ATOM 2498 O O . ALA A 1 325 ? 8.328 -11.653 -21.991 1.00 97.62 325 ALA A O 1
ATOM 2499 N N . GLN A 1 326 ? 9.151 -10.634 -23.817 1.00 98.00 326 GLN A N 1
ATOM 2500 C CA . GLN A 1 326 ? 10.329 -10.077 -23.137 1.00 98.00 326 GLN A CA 1
ATOM 2501 C C . GLN A 1 326 ? 9.930 -9.057 -22.067 1.00 98.00 326 GLN A C 1
ATOM 2503 O O . GLN A 1 326 ? 10.414 -9.126 -20.941 1.00 98.00 326 GLN A O 1
ATOM 2508 N N . ALA A 1 327 ? 9.012 -8.140 -22.393 1.00 98.31 327 ALA A N 1
ATOM 2509 C CA . ALA A 1 327 ? 8.545 -7.141 -21.438 1.00 98.31 327 ALA A CA 1
ATOM 2510 C C . ALA A 1 327 ? 7.877 -7.789 -20.216 1.00 98.31 327 ALA A C 1
ATOM 2512 O O . ALA A 1 327 ? 8.146 -7.397 -19.083 1.00 98.31 327 ALA A O 1
ATOM 2513 N N . VAL A 1 328 ? 7.043 -8.807 -20.436 1.00 98.25 328 VAL A N 1
ATOM 2514 C CA . VAL A 1 328 ? 6.363 -9.544 -19.365 1.00 98.25 328 VAL A CA 1
ATOM 2515 C C . VAL A 1 328 ? 7.352 -10.358 -18.517 1.00 98.25 328 VAL A C 1
ATOM 2517 O O . VAL A 1 328 ? 7.262 -10.319 -17.291 1.00 98.25 328 VAL A O 1
ATOM 2520 N N . ALA A 1 329 ? 8.336 -11.025 -19.130 1.00 98.31 329 ALA A N 1
ATOM 2521 C CA . ALA A 1 329 ? 9.371 -11.764 -18.402 1.00 98.31 329 ALA A CA 1
ATOM 2522 C C . ALA A 1 329 ? 10.231 -10.848 -17.512 1.00 98.31 329 ALA A C 1
ATOM 2524 O O . ALA A 1 329 ? 10.534 -11.207 -16.375 1.00 98.31 329 ALA A O 1
ATOM 2525 N N . GLU A 1 330 ? 10.567 -9.640 -17.978 1.00 98.12 330 GLU A N 1
ATOM 2526 C CA . GLU A 1 330 ? 11.253 -8.631 -17.160 1.00 98.12 330 GLU A CA 1
ATOM 2527 C C . GLU A 1 330 ? 10.385 -8.148 -15.982 1.00 98.12 330 GLU A C 1
ATOM 2529 O O . GLU A 1 330 ? 10.889 -7.989 -14.867 1.00 98.12 330 GLU A O 1
ATOM 2534 N N . VAL A 1 331 ? 9.071 -7.975 -16.180 1.00 98.06 331 VAL A N 1
ATOM 2535 C CA . VAL A 1 331 ? 8.144 -7.653 -15.078 1.00 98.06 331 VAL A CA 1
ATOM 2536 C C . VAL A 1 331 ? 8.107 -8.784 -14.045 1.00 98.06 331 VAL A C 1
ATOM 2538 O O . VAL A 1 331 ? 8.220 -8.515 -12.848 1.00 98.06 331 VAL A O 1
ATOM 2541 N N . TRP A 1 332 ? 8.010 -10.045 -14.473 1.00 98.00 332 TRP A N 1
ATOM 2542 C CA . TRP A 1 332 ? 8.046 -11.204 -13.573 1.00 98.00 332 TRP A CA 1
ATOM 2543 C C . TRP A 1 332 ? 9.373 -11.336 -12.831 1.00 98.00 332 TRP A C 1
ATOM 2545 O O . TRP A 1 332 ? 9.380 -11.603 -11.630 1.00 98.00 332 TRP A O 1
ATOM 2555 N N . ALA A 1 333 ? 10.493 -11.089 -13.509 1.00 98.19 333 ALA A N 1
ATOM 2556 C CA . ALA A 1 333 ? 11.813 -11.088 -12.896 1.00 98.19 333 ALA A CA 1
ATOM 2557 C C . ALA A 1 333 ? 11.939 -10.047 -11.779 1.00 98.19 333 ALA A C 1
ATOM 2559 O O . ALA A 1 333 ? 12.583 -10.323 -10.767 1.00 98.19 333 ALA A O 1
ATOM 2560 N N . SER A 1 334 ? 11.274 -8.891 -11.911 1.00 96.50 334 SER A N 1
ATOM 2561 C CA . SER A 1 334 ? 11.290 -7.856 -10.869 1.00 96.50 334 SER A CA 1
ATOM 2562 C C . SER A 1 334 ? 10.696 -8.326 -9.538 1.00 96.50 334 SER A C 1
ATOM 2564 O O . SER A 1 334 ? 11.071 -7.795 -8.495 1.00 96.50 334 SER A O 1
ATOM 2566 N N . TYR A 1 335 ? 9.857 -9.375 -9.532 1.00 95.75 335 TYR A N 1
ATOM 2567 C CA . TYR A 1 335 ? 9.414 -10.004 -8.286 1.00 95.75 335 TYR A CA 1
ATOM 2568 C C . TYR A 1 335 ? 10.606 -10.466 -7.442 1.00 95.75 335 TYR A C 1
ATOM 2570 O O . TYR A 1 335 ? 10.537 -10.386 -6.223 1.00 95.75 335 TYR A O 1
ATOM 2578 N N . TRP A 1 336 ? 11.705 -10.899 -8.064 1.00 96.38 336 TRP A N 1
ATOM 2579 C CA . TRP A 1 336 ? 12.924 -11.390 -7.414 1.00 96.38 336 TRP A CA 1
ATOM 2580 C C . TRP A 1 336 ? 13.988 -10.305 -7.199 1.00 96.38 336 TRP A C 1
ATOM 2582 O O . TRP A 1 336 ? 15.113 -10.631 -6.822 1.00 96.38 336 TRP A O 1
ATOM 2592 N N . GLY A 1 337 ? 13.650 -9.031 -7.431 1.00 95.19 337 GLY A N 1
ATOM 2593 C CA . GLY A 1 337 ? 14.549 -7.903 -7.189 1.00 95.19 337 GLY A CA 1
ATOM 2594 C C . GLY A 1 337 ? 15.052 -7.867 -5.736 1.00 95.19 337 GLY A C 1
ATOM 2595 O O . GLY A 1 337 ? 14.291 -8.231 -4.835 1.00 95.19 337 GLY A O 1
ATOM 2596 N N . PRO A 1 338 ? 16.306 -7.451 -5.473 1.00 91.88 338 PRO A N 1
ATOM 2597 C CA . PRO A 1 338 ? 16.880 -7.444 -4.124 1.00 91.88 338 PRO A CA 1
ATOM 2598 C C . PRO A 1 338 ? 16.051 -6.673 -3.097 1.00 91.88 338 PRO A C 1
ATOM 2600 O O . PRO A 1 338 ? 15.825 -7.174 -1.998 1.00 91.88 338 PRO A O 1
ATOM 2603 N N . GLU A 1 339 ? 15.557 -5.492 -3.459 1.00 87.88 339 GLU A N 1
ATOM 2604 C CA . GLU A 1 339 ? 14.733 -4.643 -2.600 1.00 87.88 339 GLU A CA 1
ATOM 2605 C C . GLU A 1 339 ? 13.412 -5.349 -2.269 1.00 87.88 339 GLU A C 1
ATOM 2607 O O . GLU A 1 339 ? 13.091 -5.559 -1.100 1.00 87.88 339 GLU A O 1
ATOM 2612 N N . ALA A 1 340 ? 12.698 -5.838 -3.289 1.00 90.00 340 ALA A N 1
ATOM 2613 C CA . ALA A 1 340 ? 11.459 -6.593 -3.107 1.00 90.00 340 ALA A CA 1
ATOM 2614 C C . ALA A 1 340 ? 11.646 -7.869 -2.269 1.00 90.00 340 ALA A C 1
ATOM 2616 O O . ALA A 1 340 ? 10.786 -8.243 -1.465 1.00 90.00 340 ALA A O 1
ATOM 2617 N N . PHE A 1 341 ? 12.783 -8.541 -2.448 1.00 92.25 341 PHE A N 1
ATOM 2618 C CA . PHE A 1 341 ? 13.154 -9.712 -1.672 1.00 92.25 341 PHE A CA 1
ATOM 2619 C C . PHE A 1 341 ? 13.364 -9.359 -0.194 1.00 92.25 341 PHE A C 1
ATOM 2621 O O . PHE A 1 341 ? 12.808 -10.031 0.677 1.00 92.25 341 PHE A O 1
ATOM 2628 N N . GLU A 1 342 ? 14.137 -8.312 0.106 1.00 88.31 342 GLU A N 1
ATOM 2629 C CA . GLU A 1 342 ? 14.413 -7.899 1.486 1.00 88.31 342 GLU A CA 1
ATOM 2630 C C . GLU A 1 342 ? 13.170 -7.402 2.220 1.00 88.31 342 GLU A C 1
ATOM 2632 O O . GLU A 1 342 ? 13.039 -7.689 3.413 1.00 88.31 342 GLU A O 1
ATOM 2637 N N . GLU A 1 343 ? 12.245 -6.727 1.536 1.00 85.44 343 GLU A N 1
ATOM 2638 C CA . GLU A 1 343 ? 10.966 -6.324 2.129 1.00 85.44 343 GLU A CA 1
ATOM 2639 C C . GLU A 1 343 ? 10.164 -7.548 2.573 1.00 85.44 343 GLU A C 1
ATOM 2641 O O . GLU A 1 343 ? 9.830 -7.674 3.752 1.00 85.44 343 GLU A O 1
ATOM 2646 N N . ARG A 1 344 ? 9.933 -8.513 1.670 1.00 88.94 344 ARG A N 1
ATOM 2647 C CA . ARG A 1 344 ? 9.210 -9.754 2.008 1.00 88.94 344 ARG A CA 1
ATOM 2648 C C . ARG A 1 344 ? 9.914 -10.538 3.113 1.00 88.94 344 ARG A C 1
ATOM 2650 O O . ARG A 1 344 ? 9.260 -11.059 4.011 1.00 88.94 344 ARG A O 1
ATOM 2657 N N . ARG A 1 345 ? 11.252 -10.585 3.091 1.00 88.00 345 ARG A N 1
ATOM 2658 C CA . ARG A 1 345 ? 12.048 -11.280 4.114 1.00 88.00 345 ARG A CA 1
ATOM 2659 C C . ARG A 1 345 ? 11.910 -10.591 5.473 1.00 88.00 345 ARG A C 1
ATOM 2661 O O . ARG A 1 345 ? 11.875 -11.261 6.501 1.00 88.00 345 ARG A O 1
ATOM 2668 N N . SER A 1 346 ? 11.859 -9.261 5.490 1.00 82.00 346 SER A N 1
ATOM 2669 C CA . SER A 1 346 ? 11.704 -8.465 6.714 1.00 82.00 346 SER A CA 1
ATOM 2670 C C . SER A 1 346 ? 10.288 -8.552 7.282 1.00 82.00 346 SER A C 1
ATOM 2672 O O . SER A 1 346 ? 10.138 -8.546 8.500 1.00 82.00 346 SER A O 1
ATOM 2674 N N . ALA A 1 347 ? 9.287 -8.724 6.417 1.00 80.12 347 ALA A N 1
ATOM 2675 C CA . ALA A 1 347 ? 7.902 -9.023 6.777 1.00 80.12 347 ALA A CA 1
ATOM 2676 C C . ALA A 1 347 ? 7.647 -10.510 7.101 1.00 80.12 347 ALA A C 1
ATOM 2678 O O . ALA A 1 347 ? 6.510 -10.893 7.362 1.00 80.12 347 ALA A O 1
ATOM 2679 N N . ASN A 1 348 ? 8.691 -11.351 7.085 1.00 83.50 348 ASN A N 1
ATOM 2680 C CA . ASN A 1 348 ? 8.608 -12.792 7.336 1.00 83.50 348 ASN A CA 1
ATOM 2681 C C . ASN A 1 348 ? 7.598 -13.519 6.420 1.00 83.50 348 ASN A C 1
ATOM 2683 O O . ASN A 1 348 ? 6.912 -14.446 6.843 1.00 83.50 348 ASN A O 1
ATOM 2687 N N . MET A 1 349 ? 7.509 -13.083 5.162 1.00 86.00 349 MET A N 1
ATOM 2688 C CA . MET A 1 349 ? 6.656 -13.696 4.145 1.00 86.00 349 MET A CA 1
ATOM 2689 C C . MET A 1 349 ? 7.387 -14.827 3.426 1.00 86.00 349 MET A C 1
ATOM 2691 O O . MET A 1 349 ? 8.573 -14.699 3.102 1.00 86.00 349 MET A O 1
ATOM 2695 N N . ASP A 1 350 ? 6.663 -15.896 3.091 1.00 88.62 350 ASP A N 1
ATOM 2696 C CA . ASP A 1 350 ? 7.175 -16.898 2.163 1.00 88.62 350 ASP A CA 1
ATOM 2697 C C . ASP A 1 350 ? 7.254 -16.298 0.750 1.00 88.62 350 ASP A C 1
ATOM 2699 O O . ASP A 1 350 ? 6.263 -15.868 0.156 1.00 88.62 350 ASP A O 1
ATOM 2703 N N . HIS A 1 351 ? 8.466 -16.259 0.197 1.00 91.69 351 HIS A N 1
ATOM 2704 C CA . HIS A 1 351 ? 8.715 -15.740 -1.143 1.00 91.69 351 HIS A CA 1
ATOM 2705 C C . HIS A 1 351 ? 8.012 -16.549 -2.241 1.00 91.69 351 HIS A C 1
ATOM 2707 O O . HIS A 1 351 ? 7.746 -15.983 -3.302 1.00 91.69 351 HIS A O 1
ATOM 2713 N N . LEU A 1 352 ? 7.733 -17.836 -2.004 1.00 92.31 352 LEU A N 1
ATOM 2714 C CA . LEU A 1 352 ? 7.121 -18.750 -2.972 1.00 92.31 352 LEU A CA 1
ATOM 2715 C C . LEU A 1 352 ? 5.589 -18.705 -2.973 1.00 92.31 352 LEU A C 1
ATOM 2717 O O . LEU A 1 352 ? 4.986 -19.106 -3.965 1.00 92.31 352 LEU A O 1
ATOM 2721 N N . GLU A 1 353 ? 4.960 -18.220 -1.902 1.00 90.19 353 GLU A N 1
ATOM 2722 C CA . GLU A 1 353 ? 3.498 -18.079 -1.835 1.00 90.19 353 GLU A CA 1
ATOM 2723 C C . GLU A 1 353 ? 2.986 -16.863 -2.624 1.00 90.19 353 GLU A C 1
ATOM 2725 O O . GLU A 1 353 ? 1.834 -16.832 -3.062 1.00 90.19 353 GLU A O 1
ATOM 2730 N N . GLY A 1 354 ? 3.831 -15.848 -2.818 1.00 90.31 354 GLY A N 1
ATOM 2731 C CA . GLY A 1 354 ? 3.495 -14.683 -3.628 1.00 90.31 354 GLY A CA 1
ATOM 2732 C C . GLY A 1 354 ? 3.688 -14.918 -5.129 1.00 90.31 354 GLY A C 1
ATOM 2733 O O . GLY A 1 354 ? 4.535 -15.694 -5.573 1.00 90.31 354 GLY A O 1
ATOM 2734 N N . ALA A 1 355 ? 2.905 -14.199 -5.930 1.00 93.19 355 ALA A N 1
ATOM 2735 C CA . ALA A 1 355 ? 2.907 -14.284 -7.383 1.00 93.19 355 ALA A CA 1
ATOM 2736 C C . ALA A 1 355 ? 2.850 -12.893 -8.031 1.00 93.19 355 ALA A C 1
ATOM 2738 O O . ALA A 1 355 ? 2.606 -11.876 -7.369 1.00 93.19 355 ALA A O 1
ATOM 2739 N N . MET A 1 356 ? 3.080 -12.839 -9.343 1.00 95.31 356 MET A N 1
ATOM 2740 C CA . MET A 1 356 ? 3.048 -11.603 -10.124 1.00 95.31 356 MET A CA 1
ATOM 2741 C C . MET A 1 356 ? 1.985 -11.683 -11.224 1.00 95.31 356 MET A C 1
ATOM 2743 O O . MET A 1 356 ? 2.190 -12.339 -12.243 1.00 95.31 356 MET A O 1
ATOM 2747 N N . GLY A 1 357 ? 0.864 -10.986 -11.038 1.00 96.06 357 GLY A N 1
ATOM 2748 C CA . GLY A 1 357 ? 0.014 -10.587 -12.157 1.00 96.06 357 GLY A CA 1
ATOM 2749 C C . GLY A 1 357 ? 0.614 -9.381 -12.883 1.00 96.06 357 GLY A C 1
ATOM 2750 O O . GLY A 1 357 ? 1.578 -8.764 -12.417 1.00 96.06 357 GLY A O 1
ATOM 2751 N N . VAL A 1 358 ? 0.056 -9.024 -14.038 1.00 97.62 358 VAL A N 1
ATOM 2752 C CA . VAL A 1 358 ? 0.530 -7.870 -14.821 1.00 97.62 358 VAL A CA 1
ATOM 2753 C C . VAL A 1 358 ? -0.653 -7.088 -15.369 1.00 97.62 358 VAL A C 1
ATOM 2755 O O . VAL A 1 358 ? -1.506 -7.654 -16.043 1.00 97.62 358 VAL A O 1
ATOM 2758 N N . LEU A 1 359 ? -0.691 -5.783 -15.119 1.00 97.50 359 LEU A N 1
ATOM 2759 C CA . LEU A 1 359 ? -1.638 -4.866 -15.749 1.00 97.50 359 LEU A CA 1
ATOM 2760 C C . LEU A 1 359 ? -1.029 -4.330 -17.050 1.00 97.50 359 LEU A C 1
ATOM 2762 O O . LEU A 1 359 ? 0.040 -3.725 -17.024 1.00 97.50 359 LEU A O 1
ATOM 2766 N N . ALA A 1 360 ? -1.708 -4.517 -18.175 1.00 98.38 360 ALA A N 1
ATOM 2767 C CA . ALA A 1 360 ? -1.315 -4.008 -19.479 1.00 98.38 360 ALA A CA 1
ATOM 2768 C C . ALA A 1 360 ? -2.279 -2.913 -19.952 1.00 98.38 360 ALA A C 1
ATOM 2770 O O . ALA A 1 360 ? -3.496 -3.090 -19.921 1.00 98.38 360 ALA A O 1
ATOM 2771 N N . HIS A 1 361 ? -1.727 -1.792 -20.408 1.00 98.00 361 HIS A N 1
ATOM 2772 C CA . HIS A 1 361 ? -2.478 -0.676 -20.988 1.00 98.00 361 HIS A CA 1
ATOM 2773 C C . HIS A 1 361 ? -1.592 0.121 -21.968 1.00 98.00 361 HIS A C 1
ATOM 2775 O O . HIS A 1 361 ? -0.366 -0.044 -21.939 1.00 98.00 361 HIS A O 1
ATOM 2781 N N . PRO A 1 362 ? -2.138 1.001 -22.830 1.00 97.88 362 PRO A N 1
ATOM 2782 C CA . PRO A 1 362 ? -1.326 1.842 -23.707 1.00 97.88 362 PRO A CA 1
ATOM 2783 C C . PRO A 1 362 ? -0.315 2.675 -22.910 1.00 97.88 362 PRO A C 1
ATOM 2785 O O . PRO A 1 362 ? -0.643 3.248 -21.868 1.00 97.88 362 PRO A O 1
ATOM 2788 N N . ARG A 1 363 ? 0.938 2.729 -23.371 1.00 97.06 363 ARG A N 1
ATOM 2789 C CA . ARG A 1 363 ? 1.979 3.557 -22.751 1.00 97.06 363 ARG A CA 1
ATOM 2790 C C . ARG A 1 363 ? 1.584 5.029 -22.851 1.00 97.06 363 ARG A C 1
ATOM 2792 O O . ARG A 1 363 ? 1.174 5.491 -23.905 1.00 97.06 363 ARG A O 1
ATOM 2799 N N . PHE A 1 364 ? 1.776 5.768 -21.768 1.00 96.50 364 PHE A N 1
ATOM 2800 C CA . PHE A 1 364 ? 1.747 7.227 -21.787 1.00 96.50 364 PHE A CA 1
ATOM 2801 C C . PHE A 1 364 ? 3.007 7.760 -22.473 1.00 96.50 364 PHE A C 1
ATOM 2803 O O . PHE A 1 364 ? 4.115 7.521 -21.986 1.00 96.50 364 PHE A O 1
ATOM 2810 N N . ASP A 1 365 ? 2.837 8.411 -23.621 1.00 95.38 365 ASP A N 1
ATOM 2811 C CA . ASP A 1 365 ? 3.940 8.944 -24.418 1.00 95.38 365 ASP A CA 1
ATOM 2812 C C . ASP A 1 365 ? 4.317 10.345 -23.933 1.00 95.38 365 ASP A C 1
ATOM 2814 O O . ASP A 1 365 ? 3.473 11.237 -23.854 1.00 95.38 365 ASP A O 1
ATOM 2818 N N . ASN A 1 366 ? 5.593 10.526 -23.589 1.00 95.44 366 ASN A N 1
ATOM 2819 C CA . ASN A 1 366 ? 6.073 11.736 -22.924 1.00 95.44 366 ASN A CA 1
ATOM 2820 C C . ASN A 1 366 ? 5.871 12.996 -23.782 1.00 95.44 366 ASN A C 1
ATOM 2822 O O . ASN A 1 366 ? 5.691 14.079 -23.236 1.00 95.44 366 ASN A O 1
ATOM 2826 N N . GLU A 1 367 ? 5.909 12.874 -25.112 1.00 95.00 367 GLU A N 1
ATOM 2827 C CA . GLU A 1 367 ? 5.792 13.996 -26.050 1.00 95.00 367 GLU A CA 1
ATOM 2828 C C . GLU A 1 367 ? 4.407 14.655 -26.046 1.00 95.00 367 GLU A C 1
ATOM 2830 O O . GLU A 1 367 ? 4.278 15.803 -26.471 1.00 95.00 367 GLU A O 1
ATOM 2835 N N . VAL A 1 368 ? 3.385 13.930 -25.587 1.00 95.88 368 VAL A N 1
ATOM 2836 C CA . VAL A 1 368 ? 1.983 14.374 -25.521 1.00 95.88 368 VAL A CA 1
ATOM 2837 C C . VAL A 1 368 ? 1.439 14.347 -24.090 1.00 95.88 368 VAL A C 1
ATOM 2839 O O . VAL A 1 368 ? 0.239 14.475 -23.874 1.00 95.88 368 VAL A O 1
ATOM 2842 N N . GLU A 1 369 ? 2.305 14.185 -23.091 1.00 96.81 369 GLU A N 1
ATOM 2843 C CA . GLU A 1 369 ? 1.940 14.348 -21.687 1.00 96.81 369 GLU A CA 1
ATOM 2844 C C . GLU A 1 369 ? 2.023 15.831 -21.324 1.00 96.81 369 GLU A C 1
ATOM 2846 O O . GLU A 1 369 ? 3.066 16.464 -21.474 1.00 96.81 369 GLU A O 1
ATOM 2851 N N . LEU A 1 370 ? 0.910 16.393 -20.861 1.00 96.81 370 LEU A N 1
ATOM 2852 C CA . LEU A 1 370 ? 0.781 17.794 -20.462 1.00 96.81 370 LEU A CA 1
ATOM 2853 C C . LEU A 1 370 ? 1.061 17.980 -18.968 1.00 96.81 370 LEU A C 1
ATOM 2855 O O . LEU A 1 370 ? 1.610 19.006 -18.565 1.00 96.81 370 LEU A O 1
ATOM 2859 N N . ALA A 1 371 ? 0.695 16.991 -18.150 1.00 96.81 371 ALA A N 1
ATOM 2860 C CA . ALA A 1 371 ? 0.977 16.978 -16.720 1.00 96.81 371 ALA A CA 1
ATOM 2861 C C . ALA A 1 371 ? 0.998 15.557 -16.148 1.00 96.81 371 ALA A C 1
ATOM 2863 O O . ALA A 1 371 ? 0.249 14.683 -16.589 1.00 96.81 371 ALA A O 1
ATOM 2864 N N . ASN A 1 372 ? 1.775 15.379 -15.086 1.00 95.81 372 ASN A N 1
ATOM 2865 C CA . ASN A 1 372 ? 1.825 14.171 -14.271 1.00 95.81 372 ASN A CA 1
ATOM 2866 C C . ASN A 1 372 ? 1.387 14.523 -12.847 1.00 95.81 372 ASN A C 1
ATOM 2868 O O . ASN A 1 372 ? 1.850 15.530 -12.307 1.00 95.81 372 ASN A O 1
ATOM 2872 N N . ALA A 1 373 ? 0.512 13.723 -12.237 1.00 95.44 373 ALA A N 1
ATOM 2873 C CA . ALA A 1 373 ? -0.013 14.003 -10.905 1.00 95.44 373 ALA A CA 1
ATOM 2874 C C . ALA A 1 373 ? -0.079 12.758 -10.012 1.00 95.44 373 ALA A C 1
ATOM 2876 O O . ALA A 1 373 ? -0.375 11.650 -10.466 1.00 95.44 373 ALA A O 1
ATOM 2877 N N . VAL A 1 374 ? 0.178 12.972 -8.724 1.00 95.00 374 VAL A N 1
ATOM 2878 C CA . VAL A 1 374 ? -0.065 12.018 -7.634 1.00 95.00 374 VAL A CA 1
ATOM 2879 C C . VAL A 1 374 ? -1.034 12.687 -6.673 1.00 95.00 374 VAL A C 1
ATOM 2881 O O . VAL A 1 374 ? -0.864 13.867 -6.358 1.00 95.00 374 VAL A O 1
ATOM 2884 N N . LEU A 1 375 ? -2.068 11.963 -6.258 1.00 95.50 375 LEU A N 1
ATOM 2885 C CA . LEU A 1 375 ? -3.156 12.500 -5.457 1.00 95.50 375 LEU A CA 1
ATOM 2886 C C . LEU A 1 375 ? -3.461 11.585 -4.278 1.00 95.50 375 LEU A C 1
ATOM 2888 O O . LEU A 1 375 ? -3.390 10.368 -4.411 1.00 95.50 375 LEU A O 1
ATOM 2892 N N . THR A 1 376 ? -3.890 12.158 -3.158 1.00 95.44 376 THR A N 1
ATOM 2893 C CA . THR A 1 376 ? -4.512 11.384 -2.079 1.00 95.44 376 THR A CA 1
ATOM 2894 C C . THR A 1 376 ? -5.914 11.896 -1.819 1.00 95.44 376 THR A C 1
ATOM 2896 O O . THR A 1 376 ? -6.060 13.075 -1.504 1.00 95.44 376 THR A O 1
ATOM 2899 N N . ILE A 1 377 ? -6.920 11.028 -1.926 1.00 96.88 377 ILE A N 1
ATOM 2900 C CA . ILE A 1 377 ? -8.308 11.331 -1.562 1.00 96.88 377 ILE A CA 1
ATOM 2901 C C . ILE A 1 377 ? -8.660 10.622 -0.258 1.00 96.88 377 ILE A C 1
ATOM 2903 O O . ILE A 1 377 ? -8.429 9.420 -0.127 1.00 96.88 377 ILE A O 1
ATOM 2907 N N . SER A 1 378 ? -9.225 11.363 0.688 1.00 96.12 378 SER A N 1
ATOM 2908 C CA . SER A 1 378 ? -9.604 10.866 2.010 1.00 96.12 378 SER A CA 1
ATOM 2909 C C . SER A 1 378 ? -11.087 11.104 2.267 1.00 96.12 378 SER A C 1
ATOM 2911 O O . SER A 1 378 ? -11.560 12.217 2.058 1.00 96.12 378 SER A O 1
ATOM 2913 N N . ILE A 1 379 ? -11.792 10.079 2.746 1.00 96.31 379 ILE A N 1
ATOM 2914 C CA . ILE A 1 379 ? -13.100 10.192 3.407 1.00 96.31 379 ILE A CA 1
ATOM 2915 C C . ILE A 1 379 ? -12.821 10.325 4.906 1.00 96.31 379 ILE A C 1
ATOM 2917 O O . ILE A 1 379 ? -12.214 9.427 5.498 1.00 96.31 379 ILE A O 1
ATOM 2921 N N . LEU A 1 380 ? -13.215 11.450 5.498 1.00 94.75 380 LEU A N 1
ATOM 2922 C CA . LEU A 1 380 ? -12.961 11.794 6.897 1.00 94.75 380 LEU A CA 1
ATOM 2923 C C . LEU A 1 380 ? -14.101 11.310 7.819 1.00 94.75 380 LEU A C 1
ATOM 2925 O O . LEU A 1 380 ? -15.189 10.993 7.336 1.00 94.75 380 LEU A O 1
ATOM 2929 N N . PRO A 1 381 ? -13.888 11.236 9.150 1.00 92.69 381 PRO A N 1
ATOM 2930 C CA . PRO A 1 381 ? -14.878 10.688 10.087 1.00 92.69 381 PRO A CA 1
ATOM 2931 C C . PRO A 1 381 ? -16.236 11.401 10.100 1.00 92.69 381 PRO A C 1
ATOM 2933 O O . PRO A 1 381 ? -17.249 10.790 10.433 1.00 92.69 381 PRO A O 1
ATOM 2936 N N . ASP A 1 382 ? -16.270 12.687 9.750 1.00 91.62 382 ASP A N 1
ATOM 2937 C CA . ASP A 1 382 ? -17.495 13.485 9.647 1.00 91.62 382 ASP A CA 1
ATOM 2938 C C . ASP A 1 382 ? -18.200 13.348 8.282 1.00 91.62 382 ASP A C 1
ATOM 2940 O O . ASP A 1 382 ? -19.241 13.967 8.056 1.00 91.62 382 ASP A O 1
ATOM 2944 N N . GLY A 1 383 ? -17.654 12.518 7.387 1.00 92.12 383 GLY A N 1
ATOM 2945 C CA . GLY A 1 383 ? -18.143 12.288 6.031 1.00 92.12 383 GLY A CA 1
ATOM 2946 C C . GLY A 1 383 ? -17.686 13.327 5.007 1.00 92.12 383 GLY A C 1
ATOM 2947 O O . GLY A 1 383 ? -18.111 13.239 3.855 1.00 92.12 383 GLY A O 1
ATOM 2948 N N . SER A 1 384 ? -16.856 14.297 5.404 1.00 94.62 384 SER A N 1
ATOM 2949 C CA . SER A 1 384 ? -16.215 15.225 4.469 1.00 94.62 384 SER A CA 1
ATOM 2950 C C . SER A 1 384 ? -15.084 14.553 3.687 1.00 94.62 384 SER A C 1
ATOM 2952 O O . SER A 1 384 ? -14.612 13.461 4.025 1.00 94.62 384 SER A O 1
ATOM 2954 N N . HIS A 1 385 ? -14.652 15.214 2.620 1.00 96.31 385 HIS A N 1
ATOM 2955 C CA . HIS A 1 385 ? -13.646 14.729 1.695 1.00 96.31 385 HIS A CA 1
ATOM 2956 C C . HIS A 1 385 ? -12.490 15.709 1.574 1.00 96.31 385 HIS A C 1
ATOM 2958 O O . HIS A 1 385 ? -12.675 16.920 1.448 1.00 96.31 385 HIS A O 1
ATOM 2964 N N . GLU A 1 386 ? -11.283 15.161 1.502 1.00 96.62 386 GLU A N 1
ATOM 2965 C CA . GLU A 1 386 ? -10.068 15.924 1.247 1.00 96.62 386 GLU A CA 1
ATOM 2966 C C . GLU A 1 386 ? -9.252 15.276 0.134 1.00 96.62 386 GLU A C 1
ATOM 2968 O O . GLU A 1 386 ? -8.860 14.114 0.234 1.00 96.62 386 GLU A O 1
ATOM 2973 N N . LEU A 1 387 ? -8.942 16.060 -0.896 1.00 97.56 387 LEU A N 1
ATOM 2974 C CA . LEU A 1 387 ? -8.020 15.725 -1.966 1.00 97.56 387 LEU A CA 1
ATOM 2975 C C . LEU A 1 387 ? -6.751 16.574 -1.846 1.00 97.56 387 LEU A C 1
ATOM 2977 O O . LEU A 1 387 ? -6.801 17.799 -1.949 1.00 97.56 387 LEU A O 1
ATOM 2981 N N . LEU A 1 388 ? -5.599 15.921 -1.721 1.00 96.88 388 LEU A N 1
ATOM 2982 C CA . LEU A 1 388 ? -4.290 16.545 -1.918 1.00 96.88 388 LEU A CA 1
ATOM 2983 C C . LEU A 1 388 ? -3.770 16.185 -3.305 1.00 96.88 388 LEU A C 1
ATOM 2985 O O . LEU A 1 388 ? -3.832 15.023 -3.700 1.00 96.88 388 LEU A O 1
ATOM 2989 N N . VAL A 1 389 ? -3.257 17.170 -4.039 1.00 97.06 389 VAL A N 1
ATOM 2990 C CA . VAL A 1 389 ? -2.790 17.018 -5.421 1.00 97.06 389 VAL A CA 1
ATOM 2991 C C . VAL A 1 389 ? -1.377 17.558 -5.554 1.00 97.06 389 VAL A C 1
ATOM 2993 O O . VAL A 1 389 ? -1.164 18.759 -5.388 1.00 97.06 389 VAL A O 1
ATOM 2996 N N . ASN A 1 390 ? -0.442 16.690 -5.946 1.00 96.06 390 ASN A N 1
ATOM 2997 C CA . ASN A 1 390 ? 0.892 17.091 -6.374 1.00 96.06 390 ASN A CA 1
ATOM 2998 C C . ASN A 1 390 ? 1.020 16.925 -7.887 1.00 96.06 390 ASN A C 1
ATOM 3000 O O . ASN A 1 390 ? 0.900 15.807 -8.388 1.00 96.06 390 ASN A O 1
ATOM 3004 N N . ALA A 1 391 ? 1.304 18.012 -8.606 1.00 96.19 391 ALA A N 1
ATOM 3005 C CA . ALA A 1 391 ? 1.370 18.014 -10.067 1.00 96.19 391 ALA A CA 1
ATOM 3006 C C . ALA A 1 391 ? 2.699 18.566 -10.604 1.00 96.19 391 ALA A C 1
ATOM 3008 O O . ALA A 1 391 ? 3.273 19.512 -10.061 1.00 96.19 391 ALA A O 1
ATOM 3009 N N . GLN A 1 392 ? 3.176 17.981 -11.703 1.00 95.25 392 GLN A N 1
ATOM 3010 C CA . GLN A 1 392 ? 4.358 18.416 -12.445 1.00 95.25 392 GLN A CA 1
ATOM 3011 C C . GLN A 1 392 ? 4.046 18.622 -13.925 1.00 95.25 392 GLN A C 1
ATOM 3013 O O . GLN A 1 392 ? 3.192 17.938 -14.491 1.00 95.25 392 GLN A O 1
ATOM 3018 N N . ALA A 1 393 ? 4.764 19.558 -14.548 1.00 95.25 393 ALA A N 1
ATOM 3019 C CA . ALA A 1 393 ? 4.623 19.860 -15.965 1.00 95.25 393 ALA A CA 1
ATOM 3020 C C . ALA A 1 393 ? 5.156 18.716 -16.842 1.00 95.25 393 ALA A C 1
ATOM 3022 O O . ALA A 1 393 ? 6.238 18.170 -16.609 1.00 95.25 393 ALA A O 1
ATOM 3023 N N . GLY A 1 394 ? 4.401 18.381 -17.886 1.00 95.31 394 GLY A N 1
ATOM 3024 C CA . GLY A 1 394 ? 4.750 17.323 -18.824 1.00 95.31 394 GLY A CA 1
ATOM 3025 C C . GLY A 1 394 ? 4.946 15.963 -18.154 1.00 95.31 394 GLY A C 1
ATOM 3026 O O . GLY A 1 394 ? 4.237 15.608 -17.215 1.00 95.31 394 GLY A O 1
ATOM 3027 N N . SER A 1 395 ? 5.944 15.208 -18.617 1.00 93.94 395 SER A N 1
ATOM 3028 C CA . SER A 1 395 ? 6.269 13.874 -18.101 1.00 93.94 395 SER A CA 1
ATOM 3029 C C . SER A 1 395 ? 7.215 13.875 -16.893 1.00 93.94 395 SER A C 1
ATOM 3031 O O . SER A 1 395 ? 7.795 12.831 -16.571 1.00 93.94 395 SER A O 1
ATOM 3033 N N . ILE A 1 396 ? 7.442 15.026 -16.247 1.00 93.38 396 ILE A N 1
ATOM 3034 C CA . ILE A 1 396 ? 8.330 15.107 -15.083 1.00 93.38 396 ILE A CA 1
ATOM 3035 C C . ILE A 1 396 ? 7.726 14.253 -13.953 1.00 93.38 396 ILE A C 1
ATOM 3037 O O . ILE A 1 396 ? 6.545 14.388 -13.625 1.00 93.38 396 ILE A O 1
ATOM 3041 N N . PRO A 1 397 ? 8.488 13.316 -13.368 1.00 89.25 397 PRO A N 1
ATOM 3042 C CA . PRO A 1 397 ? 7.979 12.458 -12.306 1.00 89.25 397 PRO A CA 1
ATOM 3043 C C . PRO A 1 397 ? 7.695 13.258 -11.028 1.00 89.25 397 PRO A C 1
ATOM 3045 O O . PRO A 1 397 ? 8.568 13.947 -10.511 1.00 89.25 397 PRO A O 1
ATOM 3048 N N . VAL A 1 398 ? 6.486 13.105 -10.482 1.00 87.56 398 VAL A N 1
ATOM 3049 C CA . VAL A 1 398 ? 6.122 13.636 -9.154 1.00 87.56 398 VAL A CA 1
ATOM 3050 C C . VAL A 1 398 ? 6.701 12.766 -8.041 1.00 87.56 398 VAL A C 1
ATOM 3052 O O . VAL A 1 398 ? 7.232 13.275 -7.060 1.00 87.56 398 VAL A O 1
ATOM 3055 N N . ALA A 1 399 ? 6.613 11.444 -8.204 1.00 80.25 399 ALA A N 1
ATOM 3056 C CA . ALA A 1 399 ? 6.979 10.506 -7.152 1.00 80.25 399 ALA A CA 1
ATOM 3057 C C . ALA A 1 399 ? 8.502 10.342 -6.975 1.00 80.25 399 ALA A C 1
ATOM 3059 O O . ALA A 1 399 ? 8.957 10.084 -5.865 1.00 80.25 399 ALA A O 1
ATOM 3060 N N . ASN A 1 400 ? 9.275 10.532 -8.052 1.00 81.00 400 ASN A N 1
ATOM 3061 C CA . ASN A 1 400 ? 10.744 10.474 -8.086 1.00 81.00 400 ASN A CA 1
ATOM 3062 C C . ASN A 1 400 ? 11.299 11.670 -8.888 1.00 81.00 400 ASN A C 1
ATOM 3064 O O . ASN A 1 400 ? 11.763 11.468 -10.014 1.00 81.00 400 ASN A O 1
ATOM 3068 N N . PRO A 1 401 ? 11.184 12.911 -8.384 1.00 80.69 401 PRO A N 1
ATOM 3069 C CA . PRO A 1 401 ? 11.610 14.097 -9.120 1.00 80.69 401 PRO A CA 1
ATOM 3070 C C . PRO A 1 401 ? 13.133 14.105 -9.354 1.00 80.69 401 PRO A C 1
ATOM 3072 O O . PRO A 1 401 ? 13.878 13.527 -8.559 1.00 80.69 401 PRO A O 1
ATOM 3075 N N . PRO A 1 402 ? 13.626 14.768 -10.418 1.00 81.81 402 PRO A N 1
ATOM 3076 C CA . PRO A 1 402 ? 15.060 14.911 -10.656 1.00 81.81 402 PRO A CA 1
ATOM 3077 C C . PRO A 1 402 ? 15.794 15.570 -9.479 1.00 81.81 402 PRO A C 1
ATOM 3079 O O . PRO A 1 402 ? 15.370 16.602 -8.957 1.00 81.81 402 PRO A O 1
ATOM 3082 N N . THR A 1 403 ? 16.946 15.015 -9.105 1.00 75.38 403 THR A N 1
ATOM 3083 C CA . THR A 1 403 ? 17.817 15.537 -8.044 1.00 75.38 403 THR A CA 1
ATOM 3084 C C . THR A 1 403 ? 18.738 16.643 -8.578 1.00 75.38 403 THR A C 1
ATOM 3086 O O . THR A 1 403 ? 19.933 16.452 -8.797 1.00 75.38 403 THR A O 1
ATOM 3089 N N . THR A 1 404 ? 18.179 17.831 -8.831 1.00 76.81 404 THR A N 1
ATOM 3090 C CA . THR A 1 404 ? 18.918 18.997 -9.358 1.00 76.81 404 THR A CA 1
ATOM 3091 C C . THR A 1 404 ? 19.030 20.148 -8.355 1.00 76.81 404 THR A C 1
ATOM 3093 O O . THR A 1 404 ? 18.356 20.181 -7.329 1.00 76.81 404 THR A O 1
ATOM 3096 N N . CYS A 1 405 ? 19.887 21.128 -8.666 1.00 71.62 405 CYS A N 1
ATOM 3097 C CA . CYS A 1 405 ? 19.947 22.417 -7.975 1.00 71.62 405 CYS A CA 1
ATOM 3098 C C . CYS A 1 405 ? 19.745 23.557 -8.999 1.00 71.62 405 CYS A C 1
ATOM 3100 O O . CYS A 1 405 ? 20.576 23.679 -9.906 1.00 71.62 405 CYS A O 1
ATOM 3102 N N . PRO A 1 406 ? 18.689 24.392 -8.882 1.00 77.19 406 PRO A N 1
ATOM 3103 C CA . PRO A 1 406 ? 17.618 24.330 -7.878 1.00 77.19 406 PRO A CA 1
ATOM 3104 C C . PRO A 1 406 ? 16.782 23.039 -7.981 1.00 77.19 406 PRO A C 1
ATOM 3106 O O . PRO A 1 406 ? 16.812 22.354 -9.005 1.00 77.19 406 PRO A O 1
ATOM 3109 N N . ALA A 1 407 ? 16.101 22.689 -6.888 1.00 79.81 407 ALA A N 1
ATOM 3110 C CA . ALA A 1 407 ? 15.281 21.482 -6.804 1.00 79.81 407 ALA A CA 1
ATOM 3111 C C . ALA A 1 407 ? 14.032 21.593 -7.689 1.00 79.81 407 ALA A C 1
ATOM 3113 O O . ALA A 1 407 ? 13.435 22.666 -7.766 1.00 79.81 407 ALA A O 1
ATOM 3114 N N . VAL A 1 408 ? 13.633 20.474 -8.300 1.00 87.19 408 VAL A N 1
ATOM 3115 C CA . VAL A 1 408 ? 12.383 20.342 -9.060 1.00 87.19 408 VAL A CA 1
ATOM 3116 C C . VAL A 1 408 ? 11.254 20.002 -8.086 1.00 87.19 408 VAL A C 1
ATOM 3118 O O . VAL A 1 408 ? 11.189 18.880 -7.584 1.00 87.19 408 VAL A O 1
ATOM 3121 N N . LEU A 1 409 ? 10.377 20.962 -7.790 1.00 87.31 409 LEU A N 1
ATOM 3122 C CA . LEU A 1 409 ? 9.275 20.805 -6.831 1.00 87.31 409 LEU A CA 1
ATOM 3123 C C . LEU A 1 409 ? 7.921 20.838 -7.550 1.00 87.31 409 LEU A C 1
ATOM 3125 O O . LEU A 1 409 ? 7.759 21.625 -8.489 1.00 87.31 409 LEU A O 1
ATOM 3129 N N . PRO A 1 410 ? 6.954 19.991 -7.154 1.00 92.25 410 PRO A N 1
ATOM 3130 C CA . PRO A 1 410 ? 5.629 19.997 -7.757 1.00 92.25 410 PRO A CA 1
ATOM 3131 C C . PRO A 1 410 ? 4.794 21.178 -7.264 1.00 92.25 410 PRO A C 1
ATOM 3133 O O . PRO A 1 410 ? 5.025 21.726 -6.187 1.00 92.25 410 PRO A O 1
ATOM 3136 N N . GLU A 1 411 ? 3.766 21.512 -8.037 1.00 94.31 411 GLU A N 1
ATOM 3137 C CA . GLU A 1 411 ? 2.615 22.248 -7.523 1.00 94.31 411 GLU A CA 1
ATOM 3138 C C . GLU A 1 411 ? 1.916 21.403 -6.463 1.00 94.31 411 GLU A C 1
ATOM 3140 O O . GLU A 1 411 ? 1.760 20.200 -6.666 1.00 94.31 411 GLU A O 1
ATOM 3145 N N . GLN A 1 412 ? 1.462 22.035 -5.380 1.00 95.38 412 GLN A N 1
ATOM 3146 C CA . GLN A 1 412 ? 0.650 21.395 -4.348 1.00 95.38 412 GLN A CA 1
ATOM 3147 C C . GLN A 1 412 ? -0.661 22.152 -4.178 1.00 95.38 412 GLN A C 1
ATOM 3149 O O . GLN A 1 412 ? -0.664 23.362 -3.925 1.00 95.38 412 GLN A O 1
ATOM 3154 N N . SER A 1 413 ? -1.771 21.431 -4.298 1.00 97.12 413 SER A N 1
ATOM 3155 C CA . SER A 1 413 ? -3.116 21.964 -4.090 1.00 97.12 413 SER A CA 1
ATOM 3156 C C . SER A 1 413 ? -3.910 21.049 -3.163 1.00 97.12 413 SER A C 1
ATOM 3158 O O . SER A 1 413 ? -3.810 19.828 -3.267 1.00 97.12 413 SER A O 1
ATOM 3160 N N . ARG A 1 414 ? -4.721 21.638 -2.287 1.00 97.00 414 ARG A N 1
ATOM 3161 C CA . ARG A 1 414 ? -5.698 20.937 -1.451 1.00 97.00 414 ARG A CA 1
ATOM 3162 C C . ARG A 1 414 ? -7.096 21.337 -1.898 1.00 97.00 414 ARG A C 1
ATOM 3164 O O . ARG A 1 414 ? -7.371 22.522 -2.065 1.00 97.00 414 ARG A O 1
ATOM 3171 N N . VAL A 1 415 ? -7.959 20.355 -2.111 1.00 97.75 415 VAL A N 1
ATOM 3172 C CA . VAL A 1 415 ? -9.376 20.555 -2.420 1.00 97.75 415 VAL A CA 1
ATOM 3173 C C . VAL A 1 415 ? -10.178 19.810 -1.371 1.00 97.75 415 VAL A C 1
ATOM 3175 O O . VAL A 1 415 ? -9.947 18.623 -1.165 1.00 97.75 415 VAL A O 1
ATOM 3178 N N . HIS A 1 416 ? -11.079 20.490 -0.678 1.00 96.38 416 HIS A N 1
ATOM 3179 C CA . HIS A 1 416 ? -11.863 19.872 0.389 1.00 96.38 416 HIS A CA 1
ATOM 3180 C C . HIS A 1 416 ? -13.282 20.411 0.411 1.00 96.38 416 HIS A C 1
ATOM 3182 O O . HIS A 1 416 ? -13.520 21.543 -0.020 1.00 96.38 416 HIS A O 1
ATOM 3188 N N . ASP A 1 417 ? -14.220 19.594 0.886 1.00 93.81 417 ASP A N 1
ATOM 3189 C CA . ASP A 1 417 ? -15.575 20.049 1.164 1.00 93.81 417 ASP A CA 1
ATOM 3190 C C . ASP A 1 417 ? -15.735 20.389 2.654 1.00 93.81 417 ASP A C 1
ATOM 3192 O O . ASP A 1 417 ? -15.368 19.646 3.557 1.00 93.81 417 ASP A O 1
ATOM 3196 N N . THR A 1 418 ? -16.266 21.575 2.944 1.00 75.19 418 THR A N 1
ATOM 3197 C CA . THR A 1 418 ? -16.671 21.936 4.306 1.00 75.19 418 THR A CA 1
ATOM 3198 C C . THR A 1 418 ? -18.077 22.492 4.236 1.00 75.19 418 THR A C 1
ATOM 3200 O O . THR A 1 418 ? -18.335 23.496 3.574 1.00 75.19 418 THR A O 1
ATOM 3203 N N . THR A 1 419 ? -19.030 21.856 4.918 1.00 63.25 419 THR A N 1
ATOM 3204 C CA . THR A 1 419 ? -20.422 22.344 4.992 1.00 63.25 419 THR A CA 1
ATOM 3205 C C . THR A 1 419 ? -21.109 22.555 3.628 1.00 63.25 419 THR A C 1
ATOM 3207 O O . THR A 1 419 ? -21.968 23.423 3.487 1.00 63.25 419 THR A O 1
ATOM 3210 N N . GLY A 1 420 ? -20.763 21.738 2.626 1.00 67.38 420 GLY A N 1
ATOM 3211 C CA . GLY A 1 420 ? -21.392 21.749 1.299 1.00 67.38 420 GLY A CA 1
ATOM 3212 C C . GLY A 1 420 ? -20.803 22.745 0.293 1.00 67.38 420 GLY A C 1
ATOM 3213 O O . GLY A 1 420 ? -21.363 22.891 -0.793 1.00 67.38 420 GLY A O 1
ATOM 3214 N N . GLU A 1 421 ? -19.695 23.414 0.622 1.00 87.62 421 GLU A N 1
ATOM 3215 C CA . GLU A 1 421 ? -18.895 24.203 -0.322 1.00 87.62 421 GLU A CA 1
ATOM 3216 C C . GLU A 1 421 ? -17.540 23.522 -0.547 1.00 87.62 421 GLU A C 1
ATOM 3218 O O . GLU A 1 421 ? -16.906 23.078 0.409 1.00 87.62 421 GLU A O 1
ATOM 3223 N N . VAL A 1 422 ? -17.110 23.440 -1.810 1.00 95.38 422 VAL A N 1
ATOM 3224 C CA . VAL A 1 422 ? -15.794 22.911 -2.192 1.00 95.38 422 VAL A CA 1
ATOM 3225 C C . VAL A 1 422 ? -14.804 24.067 -2.272 1.00 95.38 422 VAL A C 1
ATOM 3227 O O . VAL A 1 422 ? -15.008 25.015 -3.034 1.00 95.38 422 VAL A O 1
ATOM 3230 N N . VAL A 1 423 ? -13.722 23.985 -1.503 1.00 96.44 423 VAL A N 1
ATOM 3231 C CA . VAL A 1 423 ? -12.687 25.018 -1.400 1.00 96.44 423 VAL A CA 1
ATOM 3232 C C . VAL A 1 423 ? -11.393 24.516 -2.032 1.00 96.44 423 VAL A C 1
ATOM 3234 O O . VAL A 1 423 ? -10.981 23.384 -1.793 1.00 96.44 423 VAL A O 1
ATOM 3237 N N . ILE A 1 424 ? -10.733 25.371 -2.822 1.00 97.25 424 ILE A N 1
ATOM 3238 C CA . ILE A 1 424 ? -9.399 25.115 -3.382 1.00 97.25 424 ILE A CA 1
ATOM 3239 C C . ILE A 1 424 ? -8.370 25.968 -2.642 1.00 97.25 424 ILE A C 1
ATOM 3241 O O . ILE A 1 424 ? -8.443 27.198 -2.645 1.00 97.25 424 ILE A O 1
ATOM 3245 N N . GLU A 1 425 ? -7.357 25.317 -2.086 1.00 96.56 425 GLU A N 1
ATOM 3246 C CA . GLU A 1 425 ? -6.197 25.941 -1.463 1.00 96.56 425 GLU A CA 1
ATOM 3247 C C . GLU A 1 425 ? -4.943 25.628 -2.287 1.00 96.56 425 GLU A C 1
ATOM 3249 O O . GLU A 1 425 ? -4.510 24.481 -2.397 1.00 96.56 425 GLU A O 1
ATOM 3254 N N . ARG A 1 426 ? -4.331 26.661 -2.875 1.00 95.19 426 ARG A N 1
ATOM 3255 C CA . ARG A 1 426 ? -3.042 26.546 -3.573 1.00 95.19 426 ARG A CA 1
ATOM 3256 C C . ARG A 1 426 ? -1.916 26.657 -2.546 1.00 95.19 426 ARG A C 1
ATOM 3258 O O . ARG A 1 426 ? -1.620 27.752 -2.075 1.00 95.19 426 ARG A O 1
ATOM 3265 N N . MET A 1 427 ? -1.312 25.529 -2.182 1.00 93.25 427 MET A N 1
ATOM 3266 C CA . MET A 1 427 ? -0.311 25.456 -1.111 1.00 93.25 427 MET A CA 1
ATOM 3267 C C . MET A 1 427 ? 1.078 25.874 -1.600 1.00 93.25 427 MET A C 1
ATOM 3269 O O . MET A 1 427 ? 1.787 26.612 -0.916 1.00 93.25 427 MET A O 1
ATOM 3273 N N . SER A 1 428 ? 1.476 25.419 -2.791 1.00 90.94 428 SER A N 1
ATOM 3274 C CA . SER A 1 428 ? 2.741 25.809 -3.419 1.00 90.94 428 SER A CA 1
ATOM 3275 C C . SER A 1 428 ? 2.698 25.670 -4.942 1.00 90.94 428 SER A C 1
ATOM 3277 O O . SER A 1 428 ? 1.872 24.947 -5.500 1.00 90.94 428 SER A O 1
ATOM 3279 N N . GLN A 1 429 ? 3.580 26.399 -5.626 1.00 91.00 429 GLN A N 1
ATOM 3280 C CA . GLN A 1 429 ? 3.694 26.391 -7.084 1.00 91.00 429 GLN A CA 1
ATOM 3281 C C . GLN A 1 429 ? 4.807 25.436 -7.542 1.00 91.00 429 GLN A C 1
ATOM 3283 O O . GLN A 1 429 ? 5.840 25.341 -6.879 1.00 91.00 429 GLN A O 1
ATOM 3288 N N . SER A 1 430 ? 4.634 24.802 -8.708 1.00 91.75 430 SER A N 1
ATOM 3289 C CA . SER A 1 430 ? 5.716 24.055 -9.361 1.00 91.75 430 SER A CA 1
ATOM 3290 C C . SER A 1 430 ? 6.875 24.980 -9.747 1.00 91.75 430 SER A C 1
ATOM 3292 O O . SER A 1 430 ? 6.664 26.107 -10.207 1.00 91.75 430 SER A O 1
ATOM 3294 N N . THR A 1 431 ? 8.104 24.482 -9.605 1.00 91.88 431 THR A N 1
ATOM 3295 C CA . THR A 1 431 ? 9.325 25.163 -10.076 1.00 91.88 431 THR A CA 1
ATOM 3296 C C . THR A 1 431 ? 9.482 25.125 -11.593 1.00 91.88 431 THR A C 1
ATOM 3298 O O . THR A 1 431 ? 10.286 25.875 -12.142 1.00 91.88 431 THR A O 1
ATOM 3301 N N . GLU A 1 432 ? 8.701 24.282 -12.267 1.00 93.69 432 GLU A N 1
ATOM 3302 C CA . GLU A 1 432 ? 8.808 24.004 -13.701 1.00 93.69 432 GLU A CA 1
ATOM 3303 C C . GLU A 1 432 ? 7.828 24.835 -14.543 1.00 93.69 432 GLU A C 1
ATOM 3305 O O . GLU A 1 432 ? 7.752 24.667 -15.761 1.00 93.69 432 GLU A O 1
ATOM 3310 N N . VAL A 1 433 ? 7.083 25.754 -13.916 1.00 92.62 433 VAL A N 1
ATOM 3311 C CA . VAL A 1 433 ? 6.146 26.667 -14.589 1.00 92.62 433 VAL A CA 1
ATOM 3312 C C . VAL A 1 433 ? 6.406 28.131 -14.200 1.00 92.62 433 VAL A C 1
ATOM 3314 O O . VAL A 1 433 ? 6.928 28.397 -13.113 1.00 92.62 433 VAL A O 1
ATOM 3317 N N . PRO A 1 434 ? 6.069 29.116 -15.060 1.00 92.25 434 PRO A N 1
ATOM 3318 C CA . PRO A 1 434 ? 6.244 30.537 -14.751 1.00 92.25 434 PRO A CA 1
ATOM 3319 C C . PRO A 1 434 ? 5.564 30.957 -13.443 1.00 92.25 434 PRO A C 1
ATOM 3321 O O . PRO A 1 434 ? 4.504 30.444 -13.097 1.00 92.25 434 PRO A O 1
ATOM 3324 N N . THR A 1 435 ? 6.135 31.921 -12.721 1.00 86.56 435 THR A N 1
ATOM 3325 C CA . THR A 1 435 ? 5.539 32.464 -11.486 1.00 86.56 435 THR A CA 1
ATOM 3326 C C . THR A 1 435 ? 4.087 32.908 -11.709 1.00 86.56 435 THR A C 1
ATOM 3328 O O . THR A 1 435 ? 3.779 33.481 -12.752 1.00 86.56 435 THR A O 1
ATOM 3331 N N . GLU A 1 436 ? 3.217 32.641 -10.732 1.00 84.50 436 GLU A N 1
ATOM 3332 C CA . GLU A 1 436 ? 1.765 32.901 -10.771 1.00 84.50 436 GLU A CA 1
ATOM 3333 C C . GLU A 1 436 ? 0.992 32.057 -11.805 1.00 84.50 436 GLU A C 1
ATOM 3335 O O . GLU A 1 436 ? -0.136 32.390 -12.169 1.00 84.50 436 GLU A O 1
ATOM 3340 N N . THR A 1 437 ? 1.572 30.945 -12.267 1.00 91.38 437 THR A N 1
ATOM 3341 C CA . THR A 1 437 ? 0.880 29.943 -13.092 1.00 91.38 437 THR A CA 1
ATOM 3342 C C . THR A 1 437 ? 0.869 28.582 -12.408 1.00 91.38 437 THR A C 1
ATOM 3344 O O . THR A 1 437 ? 1.722 28.287 -11.573 1.00 91.38 437 THR A O 1
ATOM 3347 N N . PHE A 1 438 ? -0.111 27.760 -12.772 1.00 94.31 438 PHE A N 1
ATOM 3348 C CA . PHE A 1 438 ? -0.328 26.430 -12.214 1.00 94.31 438 PHE A CA 1
ATOM 3349 C C . PHE A 1 438 ? -0.363 25.399 -13.347 1.00 94.31 438 PHE A C 1
ATOM 3351 O O . PHE A 1 438 ? -0.854 25.683 -14.441 1.00 94.31 438 PHE A O 1
ATOM 3358 N N . VAL A 1 439 ? 0.182 24.217 -13.075 1.00 96.31 439 VAL A N 1
ATOM 3359 C CA . VAL A 1 439 ? 0.144 23.022 -13.921 1.00 96.31 439 VAL A CA 1
ATOM 3360 C C . VAL A 1 439 ? -1.305 22.593 -14.153 1.00 96.31 439 VAL A C 1
ATOM 3362 O O . VAL A 1 439 ? -1.682 22.296 -15.286 1.00 96.31 439 VAL A O 1
ATOM 3365 N N . LEU A 1 440 ? -2.120 22.581 -13.092 1.00 96.69 440 LEU A N 1
ATOM 3366 C CA . LEU A 1 440 ? -3.542 22.247 -13.162 1.00 96.69 440 LEU A CA 1
ATOM 3367 C C . LEU A 1 440 ? -4.405 23.486 -12.925 1.00 96.69 440 LEU A C 1
ATOM 3369 O O . LEU A 1 440 ? -4.221 24.232 -11.963 1.00 96.69 440 LEU A O 1
ATOM 3373 N N . SER A 1 441 ? -5.397 23.689 -13.789 1.00 95.75 441 SER A N 1
ATOM 3374 C CA . SER A 1 441 ? -6.411 24.733 -13.607 1.00 95.75 441 SER A CA 1
ATOM 3375 C C . SER A 1 441 ? -7.390 24.393 -12.478 1.00 95.75 441 SER A C 1
ATOM 3377 O O . SER A 1 441 ? -7.589 23.225 -12.150 1.00 95.75 441 SER A O 1
ATOM 3379 N N . ASP A 1 442 ? -8.067 25.404 -11.927 1.00 96.81 442 ASP A N 1
ATOM 3380 C CA . ASP A 1 442 ? -9.099 25.200 -10.896 1.00 96.81 442 ASP A CA 1
ATOM 3381 C C . ASP A 1 442 ? -10.222 24.270 -11.384 1.00 96.81 442 ASP A C 1
ATOM 3383 O O . ASP A 1 442 ? -10.684 23.410 -10.644 1.00 96.81 442 ASP A O 1
ATOM 3387 N N . ALA A 1 443 ? -10.617 24.375 -12.659 1.00 96.06 443 ALA A N 1
ATOM 3388 C CA . ALA A 1 443 ? -11.620 23.490 -13.250 1.00 96.06 443 ALA A CA 1
ATOM 3389 C C . ALA A 1 443 ? -11.160 22.022 -13.284 1.00 96.06 443 ALA A C 1
ATOM 3391 O O . ALA A 1 443 ? -11.958 21.122 -13.032 1.00 96.06 443 ALA A O 1
ATOM 3392 N N . GLN A 1 444 ? -9.875 21.776 -13.563 1.00 96.00 444 GLN A N 1
ATOM 3393 C CA . GLN A 1 444 ? -9.308 20.426 -13.507 1.00 96.00 444 GLN A CA 1
ATOM 3394 C C . GLN A 1 444 ? -9.229 19.909 -12.071 1.00 96.00 444 GLN A C 1
ATOM 3396 O O . GLN A 1 444 ? -9.511 18.737 -11.855 1.00 96.00 444 GLN A O 1
ATOM 3401 N N . LEU A 1 445 ? -8.890 20.760 -11.097 1.00 97.31 445 LEU A N 1
ATOM 3402 C CA . LEU A 1 445 ? -8.883 20.378 -9.684 1.00 97.31 445 LEU A CA 1
ATOM 3403 C C . LEU A 1 445 ? -10.279 20.010 -9.170 1.00 97.31 445 LEU A C 1
ATOM 3405 O O . LEU A 1 445 ? -10.414 19.004 -8.482 1.00 97.31 445 LEU A O 1
ATOM 3409 N N . LEU A 1 446 ? -11.313 20.773 -9.534 1.00 96.25 446 LEU A N 1
ATOM 3410 C CA . LEU A 1 446 ? -12.698 20.449 -9.172 1.00 96.25 446 LEU A CA 1
ATOM 3411 C C . LEU A 1 446 ? -13.158 19.143 -9.831 1.00 96.25 446 LEU A C 1
ATOM 3413 O O . LEU A 1 446 ? -13.693 18.273 -9.156 1.00 96.25 446 LEU A O 1
ATOM 3417 N N . SER A 1 447 ? -12.871 18.957 -11.124 1.00 94.50 447 SER A N 1
ATOM 3418 C CA . SER A 1 447 ? -13.184 17.698 -11.815 1.00 94.50 447 SER A CA 1
ATOM 3419 C C . SER A 1 447 ? -12.454 16.501 -11.198 1.00 94.50 447 SER A C 1
ATOM 3421 O O . SER A 1 447 ? -13.030 15.422 -11.089 1.00 94.50 447 SER A O 1
ATOM 3423 N N . LEU A 1 448 ? -11.192 16.683 -10.795 1.00 95.50 448 LEU A N 1
ATOM 3424 C CA . LEU A 1 448 ? -10.408 15.670 -10.093 1.00 95.50 448 LEU A CA 1
ATOM 3425 C C . LEU A 1 448 ? -11.012 15.329 -8.734 1.00 95.50 448 LEU A C 1
ATOM 3427 O O . LEU A 1 448 ? -11.049 14.154 -8.379 1.00 95.50 448 LEU A O 1
ATOM 3431 N N . PHE A 1 449 ? -11.471 16.332 -7.987 1.00 96.62 449 PHE A N 1
ATOM 3432 C CA . PHE A 1 449 ? -12.130 16.148 -6.699 1.00 96.62 449 PHE A CA 1
ATOM 3433 C C . PHE A 1 449 ? -13.399 15.307 -6.841 1.00 96.62 449 PHE A C 1
ATOM 3435 O O . PHE A 1 449 ? -13.478 14.246 -6.225 1.00 96.62 449 PHE A O 1
ATOM 3442 N N . ASP A 1 450 ? -14.317 15.688 -7.731 1.00 94.75 450 ASP A N 1
ATOM 3443 C CA . ASP A 1 450 ? -15.589 14.980 -7.938 1.00 94.75 450 ASP A CA 1
ATOM 3444 C C . ASP A 1 450 ? -15.382 13.501 -8.313 1.00 94.75 450 ASP A C 1
ATOM 3446 O O . ASP A 1 450 ? -16.011 12.585 -7.764 1.00 94.75 450 ASP A O 1
ATOM 3450 N N . VAL A 1 451 ? -14.449 13.249 -9.234 1.00 95.19 451 VAL A N 1
ATOM 3451 C CA . VAL A 1 451 ? -14.110 11.893 -9.675 1.00 95.19 451 VAL A CA 1
ATOM 3452 C C . VAL A 1 451 ? -13.404 11.110 -8.566 1.00 95.19 451 VAL A C 1
ATOM 3454 O O . VAL A 1 451 ? -13.730 9.946 -8.341 1.00 95.19 451 VAL A O 1
ATOM 3457 N N . SER A 1 452 ? -12.480 11.727 -7.826 1.00 96.31 452 SER A N 1
ATOM 3458 C CA . SER A 1 452 ? -11.765 11.056 -6.730 1.00 96.31 452 SER A CA 1
ATOM 3459 C C . SER A 1 452 ? -12.698 10.684 -5.577 1.00 96.31 452 SER A C 1
ATOM 3461 O O . SER A 1 452 ? -12.573 9.588 -5.032 1.00 96.31 452 SER A O 1
ATOM 3463 N N . VAL A 1 453 ? -13.670 11.541 -5.247 1.00 95.88 453 VAL A N 1
ATOM 3464 C CA . VAL A 1 453 ? -14.739 11.241 -4.280 1.00 95.88 453 VAL A CA 1
ATOM 3465 C C . VAL A 1 453 ? -15.564 10.040 -4.744 1.00 95.88 453 VAL A C 1
ATOM 3467 O O . VAL A 1 453 ? -15.836 9.133 -3.953 1.00 95.88 453 VAL A O 1
ATOM 3470 N N . SER A 1 454 ? -15.909 9.984 -6.033 1.00 95.94 454 SER A N 1
ATOM 3471 C CA . SER A 1 454 ? -16.645 8.853 -6.615 1.00 95.94 454 SER A CA 1
ATOM 3472 C C . SER A 1 454 ? -15.845 7.546 -6.539 1.00 95.94 454 SER A C 1
ATOM 3474 O O . SER A 1 454 ? -16.388 6.521 -6.119 1.00 95.94 454 SER A O 1
ATOM 3476 N N . ILE A 1 455 ? -14.543 7.590 -6.854 1.00 96.62 455 ILE A N 1
ATOM 3477 C CA . ILE A 1 455 ? -13.628 6.443 -6.726 1.00 96.62 455 ILE A CA 1
ATOM 3478 C C . ILE A 1 455 ? -13.553 5.976 -5.266 1.00 96.62 455 ILE A C 1
ATOM 3480 O O . ILE A 1 455 ? -13.746 4.791 -4.992 1.00 96.62 455 ILE A O 1
ATOM 3484 N N . ALA A 1 456 ? -13.297 6.889 -4.321 1.00 96.25 456 ALA A N 1
ATOM 3485 C CA . ALA A 1 456 ? -13.166 6.565 -2.900 1.00 96.25 456 ALA A CA 1
ATOM 3486 C C . ALA A 1 456 ? -14.460 5.970 -2.329 1.00 96.25 456 ALA A C 1
ATOM 3488 O O . ALA A 1 456 ? -14.430 4.945 -1.648 1.00 96.25 456 ALA A O 1
ATOM 3489 N N . THR A 1 457 ? -15.607 6.552 -2.675 1.00 95.62 457 THR A N 1
ATOM 3490 C CA . THR A 1 457 ? -16.919 6.064 -2.240 1.00 95.62 457 THR A CA 1
ATOM 3491 C C . THR A 1 457 ? -17.202 4.661 -2.781 1.00 95.62 457 THR A C 1
ATOM 3493 O O . THR A 1 457 ? -17.582 3.773 -2.016 1.00 95.62 457 THR A O 1
ATOM 3496 N N . GLY A 1 458 ? -16.980 4.427 -4.080 1.00 95.69 458 GLY A N 1
ATOM 3497 C CA . GLY A 1 458 ? -17.177 3.111 -4.696 1.00 95.69 458 GLY A CA 1
ATOM 3498 C C . GLY A 1 458 ? -16.232 2.045 -4.132 1.00 95.69 458 GLY A C 1
ATOM 3499 O O . GLY A 1 458 ? -16.643 0.905 -3.898 1.00 95.69 458 GLY A O 1
ATOM 3500 N N . TRP A 1 459 ? -14.984 2.423 -3.841 1.00 94.88 459 TRP A N 1
ATOM 3501 C CA . TRP A 1 459 ? -14.009 1.547 -3.195 1.00 94.88 459 TRP A CA 1
ATOM 3502 C C . TRP A 1 459 ? -14.450 1.156 -1.782 1.00 94.88 459 TRP A C 1
ATOM 3504 O O . TRP A 1 459 ? -14.494 -0.034 -1.462 1.00 94.88 459 TRP A O 1
ATOM 3514 N N . LEU A 1 460 ? -14.823 2.137 -0.951 1.00 95.19 460 LEU A N 1
ATOM 3515 C CA . LEU A 1 460 ? -15.290 1.913 0.418 1.00 95.19 460 LEU A CA 1
ATOM 3516 C C . LEU A 1 460 ? -16.523 1.003 0.441 1.00 95.19 460 LEU A C 1
ATOM 3518 O O . LEU A 1 460 ? -16.569 0.044 1.209 1.00 95.19 460 LEU A O 1
ATOM 3522 N N . GLN A 1 461 ? -17.495 1.253 -0.441 1.00 95.50 461 GLN A N 1
ATOM 3523 C CA . GLN A 1 461 ? -18.687 0.413 -0.587 1.00 95.50 461 GLN A CA 1
ATOM 3524 C C . GLN A 1 461 ? -18.333 -1.025 -0.974 1.00 95.50 461 GLN A C 1
ATOM 3526 O O . GLN A 1 461 ? -18.874 -1.968 -0.397 1.00 95.50 461 GLN A O 1
ATOM 3531 N N . THR A 1 462 ? -17.403 -1.201 -1.914 1.00 94.06 462 THR A N 1
ATOM 3532 C CA . THR A 1 462 ? -16.967 -2.526 -2.371 1.00 94.06 462 THR A CA 1
ATOM 3533 C C . THR A 1 462 ? -16.279 -3.309 -1.256 1.00 94.06 462 THR A C 1
ATOM 3535 O O . THR A 1 462 ? -16.580 -4.487 -1.067 1.00 94.06 462 THR A O 1
ATOM 3538 N N . GLU A 1 463 ? -15.397 -2.676 -0.476 1.00 91.88 463 GLU A N 1
ATOM 3539 C CA . GLU A 1 463 ? -14.772 -3.330 0.680 1.00 91.88 463 GLU A CA 1
ATOM 3540 C C . GLU A 1 463 ? -15.786 -3.644 1.787 1.00 91.88 463 GLU A C 1
ATOM 3542 O O . GLU A 1 463 ? -15.777 -4.749 2.332 1.00 91.88 463 GLU A O 1
ATOM 3547 N N . ASN A 1 464 ? -16.695 -2.713 2.086 1.00 95.38 464 ASN A N 1
ATOM 3548 C CA . ASN A 1 464 ? -17.720 -2.887 3.114 1.00 95.38 464 ASN A CA 1
ATOM 3549 C C . ASN A 1 464 ? -18.748 -3.967 2.761 1.00 95.38 464 ASN A C 1
ATOM 3551 O O . ASN A 1 464 ? -19.230 -4.648 3.663 1.00 95.38 464 ASN A O 1
ATOM 3555 N N . ALA A 1 465 ? -19.034 -4.197 1.476 1.00 94.94 465 ALA A N 1
ATOM 3556 C CA . ALA A 1 465 ? -19.948 -5.251 1.034 1.00 94.94 465 ALA A CA 1
ATOM 3557 C C . ALA A 1 465 ? -19.481 -6.670 1.421 1.00 94.94 465 ALA A C 1
ATOM 3559 O O . ALA A 1 465 ? -20.299 -7.586 1.507 1.00 94.94 465 ALA A O 1
ATOM 3560 N N . ALA A 1 466 ? -18.181 -6.861 1.672 1.00 90.75 466 ALA A N 1
ATOM 3561 C CA . ALA A 1 466 ? -17.616 -8.125 2.145 1.00 90.75 466 ALA A CA 1
ATOM 3562 C C . ALA A 1 466 ? -17.582 -8.249 3.684 1.00 90.75 466 ALA A C 1
ATOM 3564 O O . ALA A 1 466 ? -17.129 -9.270 4.210 1.00 90.75 466 ALA A O 1
ATOM 3565 N N . LEU A 1 467 ? -18.027 -7.224 4.417 1.00 91.56 467 LEU A N 1
ATOM 3566 C CA . LEU A 1 467 ? -17.957 -7.139 5.875 1.00 91.56 467 LEU A CA 1
ATOM 3567 C C . LEU A 1 467 ? -19.355 -7.169 6.500 1.00 91.56 467 LEU A C 1
ATOM 3569 O O . LEU A 1 467 ? -20.325 -6.675 5.935 1.00 91.56 467 LEU A O 1
ATOM 3573 N N . ALA A 1 468 ? -19.449 -7.722 7.712 1.00 94.69 468 ALA A N 1
ATOM 3574 C CA . ALA A 1 468 ? -20.637 -7.539 8.543 1.00 94.69 468 ALA A CA 1
ATOM 3575 C C . ALA A 1 468 ? -20.786 -6.057 8.921 1.00 94.69 468 ALA A C 1
ATOM 3577 O O . ALA A 1 468 ? -19.774 -5.397 9.152 1.00 94.69 468 ALA A O 1
ATOM 3578 N N . ASP A 1 469 ? -22.020 -5.567 9.050 1.00 95.88 469 ASP A N 1
ATOM 3579 C CA . ASP A 1 469 ? -22.328 -4.143 9.263 1.00 95.88 469 ASP A CA 1
ATOM 3580 C C . ASP A 1 469 ? -21.514 -3.509 10.401 1.00 95.88 469 ASP A C 1
ATOM 3582 O O . ASP A 1 469 ? -20.895 -2.465 10.228 1.00 95.88 469 ASP A O 1
ATOM 3586 N N . HIS A 1 470 ? -21.402 -4.188 11.547 1.00 94.31 470 HIS A N 1
ATOM 3587 C CA . HIS A 1 470 ? -20.656 -3.689 12.710 1.00 94.31 470 HIS A CA 1
ATOM 3588 C C . HIS A 1 470 ? -19.126 -3.643 12.506 1.00 94.31 470 HIS A C 1
ATOM 3590 O O . HIS A 1 470 ? -18.407 -3.164 13.381 1.00 94.31 470 HIS A O 1
ATOM 3596 N N . ARG A 1 471 ? -18.612 -4.157 11.384 1.00 94.88 471 ARG A N 1
ATOM 3597 C CA . ARG A 1 471 ? -17.188 -4.134 11.006 1.00 94.88 471 ARG A CA 1
ATOM 3598 C C . ARG A 1 471 ? -16.904 -3.220 9.820 1.00 94.88 471 ARG A C 1
ATOM 3600 O O . ARG A 1 471 ? -15.737 -3.077 9.458 1.00 94.88 471 ARG A O 1
ATOM 3607 N N . GLN A 1 472 ? -17.932 -2.647 9.199 1.00 95.69 472 GLN A N 1
ATOM 3608 C CA . GLN A 1 472 ? -17.757 -1.750 8.063 1.00 95.69 472 GLN A CA 1
ATOM 3609 C C . GLN A 1 472 ? -16.925 -0.530 8.467 1.00 95.69 472 GLN A C 1
ATOM 3611 O O . GLN A 1 472 ? -17.008 -0.055 9.597 1.00 95.69 472 GLN A O 1
ATOM 3616 N N . ARG A 1 473 ? -16.084 -0.076 7.542 1.00 94.81 473 ARG A N 1
ATOM 3617 C CA . ARG A 1 473 ? -15.250 1.119 7.674 1.00 94.81 473 ARG A CA 1
ATOM 3618 C C . ARG A 1 473 ? -16.101 2.369 7.434 1.00 94.81 473 ARG A C 1
ATOM 3620 O O . ARG A 1 473 ? -17.000 2.333 6.589 1.00 94.81 473 ARG A O 1
ATOM 3627 N N . SER A 1 474 ? -15.782 3.461 8.114 1.00 93.44 474 SER A N 1
ATOM 3628 C CA . SER A 1 474 ? -16.332 4.797 7.866 1.00 93.44 474 SER A CA 1
ATOM 3629 C C . SER A 1 474 ? -15.339 5.727 7.170 1.00 93.44 474 SER A C 1
ATOM 3631 O O . SER A 1 474 ? -15.774 6.662 6.505 1.00 93.44 474 SER A O 1
ATOM 3633 N N . VAL A 1 475 ? -14.033 5.455 7.270 1.00 94.88 475 VAL A N 1
ATOM 3634 C CA . VAL A 1 475 ? -12.982 6.237 6.602 1.00 94.88 475 VAL A CA 1
ATOM 3635 C C . VAL A 1 475 ? -12.237 5.428 5.545 1.00 94.88 475 VAL A C 1
ATOM 3637 O O . VAL A 1 475 ? -12.182 4.195 5.582 1.00 94.88 475 VAL A O 1
ATOM 3640 N N . LEU A 1 476 ? -11.639 6.142 4.594 1.00 93.81 476 LEU A N 1
ATOM 3641 C CA . LEU A 1 476 ? -10.779 5.566 3.567 1.00 93.81 476 LEU A CA 1
ATOM 3642 C C . LEU A 1 476 ? -9.834 6.633 3.033 1.00 93.81 476 LEU A C 1
ATOM 3644 O O . LEU A 1 476 ? -10.292 7.689 2.611 1.00 93.81 476 LEU A O 1
ATOM 3648 N N . THR A 1 477 ? -8.541 6.332 2.966 1.00 93.31 477 THR A N 1
ATOM 3649 C CA . THR A 1 477 ? -7.591 7.099 2.156 1.00 93.31 477 THR A CA 1
ATOM 3650 C C . THR A 1 477 ? -7.123 6.279 0.959 1.00 93.31 477 THR A C 1
ATOM 3652 O O . THR A 1 477 ? -6.588 5.179 1.125 1.00 93.31 477 THR A O 1
ATOM 3655 N N . LEU A 1 478 ? -7.268 6.831 -0.246 1.00 92.75 478 LEU A N 1
ATOM 3656 C CA . LEU A 1 478 ? -6.699 6.274 -1.469 1.00 92.75 478 LEU A CA 1
ATOM 3657 C C . LEU A 1 478 ? -5.554 7.142 -1.988 1.00 92.75 478 LEU A C 1
ATOM 3659 O O . LEU A 1 478 ? -5.647 8.366 -1.984 1.00 92.75 478 LEU A O 1
ATOM 3663 N N . ASP A 1 479 ? -4.512 6.490 -2.491 1.00 91.31 479 ASP A N 1
ATOM 3664 C CA . ASP A 1 479 ? -3.486 7.087 -3.344 1.00 91.31 479 ASP A CA 1
ATOM 3665 C C . ASP A 1 479 ? -3.832 6.808 -4.810 1.00 91.31 479 ASP A C 1
ATOM 3667 O O . ASP A 1 479 ? -4.097 5.664 -5.200 1.00 91.31 479 ASP A O 1
ATOM 3671 N N . LEU A 1 480 ? -3.874 7.871 -5.607 1.00 94.31 480 LEU A N 1
ATOM 3672 C CA . LEU A 1 480 ? -4.226 7.869 -7.018 1.00 94.31 480 LEU A CA 1
ATOM 3673 C C . LEU A 1 480 ? -3.059 8.433 -7.831 1.00 94.31 480 LEU A C 1
ATOM 3675 O O . LEU A 1 480 ? -2.430 9.418 -7.452 1.00 94.31 480 LEU A O 1
ATOM 3679 N N . GLU A 1 481 ? -2.815 7.867 -9.010 1.00 94.31 481 GLU A N 1
ATOM 3680 C CA . GLU A 1 481 ? -1.913 8.479 -9.987 1.00 94.31 481 GLU A CA 1
ATOM 3681 C C . GLU A 1 481 ? -2.700 8.900 -11.228 1.00 94.31 481 GLU A C 1
ATOM 3683 O O . GLU A 1 481 ? -3.481 8.111 -11.771 1.00 94.31 481 GLU A O 1
ATOM 3688 N N . ALA A 1 482 ? -2.422 10.100 -11.737 1.00 95.75 482 ALA A N 1
ATOM 3689 C CA . ALA A 1 482 ? -3.070 10.649 -12.919 1.00 95.75 482 ALA A CA 1
ATOM 3690 C C . ALA A 1 482 ? -2.074 11.216 -13.935 1.00 95.75 482 ALA A C 1
ATOM 3692 O O . ALA A 1 482 ? -0.950 11.594 -13.595 1.00 95.75 482 ALA A O 1
ATOM 3693 N N . ARG A 1 483 ? -2.497 11.292 -15.199 1.00 96.31 483 ARG A N 1
ATOM 3694 C CA . ARG A 1 483 ? -1.793 12.018 -16.266 1.00 96.31 483 ARG A CA 1
ATOM 3695 C C . ARG A 1 483 ? -2.766 12.840 -17.080 1.00 96.31 483 ARG A C 1
ATOM 3697 O O . ARG A 1 483 ? -3.827 12.350 -17.437 1.00 96.31 483 ARG A O 1
ATOM 3704 N N . HIS A 1 484 ? -2.394 14.066 -17.407 1.00 97.19 484 HIS A N 1
ATOM 3705 C CA . HIS A 1 484 ? -3.107 14.858 -18.396 1.00 97.19 484 HIS A CA 1
ATOM 3706 C C . HIS A 1 484 ? -2.445 14.625 -19.750 1.00 97.19 484 HIS A C 1
ATOM 3708 O O . HIS A 1 484 ? -1.289 14.997 -19.937 1.00 97.19 484 HIS A O 1
ATOM 3714 N N . MET A 1 485 ? -3.161 13.981 -20.667 1.00 97.62 485 MET A N 1
ATOM 3715 C CA . MET A 1 485 ? -2.671 13.663 -22.006 1.00 97.62 485 MET A CA 1
ATOM 3716 C C . MET A 1 485 ? -3.296 14.612 -23.022 1.00 97.62 485 MET A C 1
ATOM 3718 O O . MET A 1 485 ? -4.473 14.950 -22.903 1.00 97.62 485 MET A O 1
ATOM 3722 N N . ASP A 1 486 ? -2.512 15.040 -24.006 1.00 97.19 486 ASP A N 1
ATOM 3723 C CA . ASP A 1 486 ? -2.992 15.816 -25.146 1.00 97.19 486 ASP A CA 1
ATOM 3724 C C . ASP A 1 486 ? -3.752 14.921 -26.144 1.00 97.19 486 ASP A C 1
ATOM 3726 O O . ASP A 1 486 ? -3.790 13.691 -26.036 1.00 97.19 486 ASP A O 1
ATOM 3730 N N . SER A 1 487 ? -4.373 15.560 -27.130 1.00 96.25 487 SER A N 1
ATOM 3731 C CA . SER A 1 487 ? -5.104 14.902 -28.203 1.00 96.25 487 SER A CA 1
ATOM 3732 C C . SER A 1 487 ? -4.254 13.891 -28.975 1.00 96.25 487 SER A C 1
ATOM 3734 O O . SER A 1 487 ? -3.060 14.082 -29.208 1.00 96.25 487 SER A O 1
ATOM 3736 N N . GLY A 1 488 ? -4.901 12.813 -29.416 1.00 93.31 488 GLY A N 1
ATOM 3737 C CA . GLY A 1 488 ? -4.253 11.751 -30.183 1.00 93.31 488 GLY A CA 1
ATOM 3738 C C . GLY A 1 488 ? -3.472 10.741 -29.341 1.00 93.31 488 GLY A C 1
ATOM 3739 O O . GLY A 1 488 ? -2.769 9.914 -29.922 1.00 93.31 488 GLY A O 1
ATOM 3740 N N . TRP A 1 489 ? -3.598 10.779 -28.008 1.00 96.50 489 TRP A N 1
ATOM 3741 C CA . TRP A 1 489 ? -3.198 9.679 -27.130 1.00 96.50 489 TRP A CA 1
ATOM 3742 C C . TRP A 1 489 ? -4.403 8.783 -26.771 1.00 96.50 489 TRP A C 1
ATOM 3744 O O . TRP A 1 489 ? -5.409 9.298 -26.275 1.00 96.50 489 TRP A O 1
ATOM 3754 N N . PRO A 1 490 ? -4.300 7.449 -26.920 1.00 96.81 490 PRO A N 1
ATOM 3755 C CA . PRO A 1 490 ? -3.173 6.704 -27.491 1.00 96.81 490 PRO A CA 1
ATOM 3756 C C . PRO A 1 490 ? -2.983 6.947 -28.994 1.00 96.81 490 PRO A C 1
ATOM 3758 O O . PRO A 1 490 ? -3.932 7.282 -29.706 1.00 96.81 490 PRO A O 1
ATOM 3761 N N . LEU A 1 491 ? -1.764 6.726 -29.489 1.00 96.19 491 LEU A N 1
ATOM 3762 C CA . LEU A 1 491 ? -1.403 6.893 -30.893 1.00 96.19 491 LEU A CA 1
ATOM 3763 C C . LEU A 1 491 ? -2.341 6.093 -31.807 1.00 96.19 491 LEU A C 1
ATOM 3765 O O . LEU A 1 491 ? -2.546 4.890 -31.630 1.00 96.19 491 LEU A O 1
ATOM 3769 N N . GLY A 1 492 ? -2.869 6.764 -32.832 1.00 93.69 492 GLY A N 1
ATOM 3770 C CA . GLY A 1 492 ? -3.817 6.182 -33.787 1.00 93.69 492 GLY A CA 1
ATOM 3771 C C . GLY A 1 492 ? -5.289 6.390 -33.422 1.00 93.69 492 GLY A C 1
ATOM 3772 O O . GLY A 1 492 ? -6.152 5.914 -34.155 1.00 93.69 492 GLY A O 1
ATOM 3773 N N . THR A 1 493 ? -5.579 7.116 -32.339 1.00 93.81 493 THR A N 1
ATOM 3774 C CA . THR A 1 493 ? -6.942 7.494 -31.939 1.00 93.81 493 THR A CA 1
ATOM 3775 C C . THR A 1 493 ? -7.230 8.975 -32.220 1.00 93.81 493 THR A C 1
ATOM 3777 O O . THR A 1 493 ? -6.315 9.785 -32.364 1.00 93.81 493 THR A O 1
ATOM 3780 N N . GLU A 1 494 ? -8.513 9.345 -32.285 1.00 94.25 494 GLU A N 1
ATOM 3781 C CA . GLU A 1 494 ? -8.976 10.746 -32.329 1.00 94.25 494 GLU A CA 1
ATOM 3782 C C . GLU A 1 494 ? -9.354 11.265 -30.925 1.00 94.25 494 GLU A C 1
ATOM 3784 O O . GLU A 1 494 ? -10.201 12.148 -30.787 1.00 94.25 494 GLU A O 1
ATOM 3789 N N . ALA A 1 495 ? -8.771 10.688 -29.866 1.00 94.50 495 ALA A N 1
ATOM 3790 C CA . ALA A 1 495 ? -9.096 11.052 -28.491 1.00 94.50 495 ALA A CA 1
ATOM 3791 C C . ALA A 1 495 ? -8.762 12.534 -28.211 1.00 94.50 495 ALA A C 1
ATOM 3793 O O . ALA A 1 495 ? -7.694 13.005 -28.622 1.00 94.50 495 ALA A O 1
ATOM 3794 N N . PRO A 1 496 ? -9.650 13.288 -27.534 1.00 95.88 496 PRO A N 1
ATOM 3795 C CA . PRO A 1 496 ? -9.366 14.657 -27.112 1.00 95.88 496 PRO A CA 1
ATOM 3796 C C . PRO A 1 496 ? -8.369 14.679 -25.940 1.00 95.88 496 PRO A C 1
ATOM 3798 O O . PRO A 1 496 ? -8.110 13.634 -25.341 1.00 95.88 496 PRO A O 1
ATOM 3801 N N . PRO A 1 497 ? -7.838 15.861 -25.568 1.00 96.25 497 PRO A N 1
ATOM 3802 C CA . PRO A 1 497 ? -7.072 15.994 -24.338 1.00 96.25 497 PRO A CA 1
ATOM 3803 C C . PRO A 1 497 ? -7.926 15.595 -23.134 1.00 96.25 497 PRO A C 1
ATOM 3805 O O . PRO A 1 497 ? -9.080 16.020 -23.030 1.00 96.25 497 PRO A O 1
ATOM 3808 N N . ARG A 1 498 ? -7.368 14.789 -22.232 1.00 95.31 498 ARG A N 1
ATOM 3809 C CA . ARG A 1 498 ? -8.092 14.256 -21.072 1.00 95.31 498 ARG A CA 1
ATOM 3810 C C . ARG A 1 498 ? -7.175 13.942 -19.906 1.00 95.31 498 ARG A C 1
ATOM 3812 O O . ARG A 1 498 ? -5.995 13.631 -20.083 1.00 95.31 498 ARG A O 1
ATOM 3819 N N . LEU A 1 499 ? -7.732 14.030 -18.704 1.00 95.50 499 LEU A N 1
ATOM 3820 C CA . LEU A 1 499 ? -7.047 13.652 -17.480 1.00 95.50 499 LEU A CA 1
ATOM 3821 C C . LEU A 1 499 ? -7.392 12.205 -17.143 1.00 95.50 499 LEU A C 1
ATOM 3823 O O . LEU A 1 499 ? -8.546 11.868 -16.937 1.00 95.50 499 LEU A O 1
ATOM 3827 N N . VAL A 1 500 ? -6.371 11.365 -17.086 1.00 96.69 500 VAL A N 1
ATOM 3828 C CA . VAL A 1 500 ? -6.485 9.913 -17.055 1.00 96.69 500 VAL A CA 1
ATOM 3829 C C . VAL A 1 500 ? -5.994 9.390 -15.710 1.00 96.69 500 VAL A C 1
ATOM 3831 O O . VAL A 1 500 ? -4.807 9.534 -15.400 1.00 96.69 500 VAL A O 1
ATOM 3834 N N . ILE A 1 501 ? -6.865 8.746 -14.929 1.00 96.88 501 ILE A N 1
ATOM 3835 C CA . ILE A 1 501 ? -6.465 8.025 -13.711 1.00 96.88 501 ILE A CA 1
ATOM 3836 C C . ILE A 1 501 ? -5.905 6.660 -14.120 1.00 96.88 501 ILE A C 1
ATOM 3838 O O . ILE A 1 501 ? -6.566 5.867 -14.786 1.00 96.88 501 ILE A O 1
ATOM 3842 N N . LYS A 1 502 ? -4.653 6.379 -13.747 1.00 93.50 502 LYS A N 1
ATOM 3843 C CA . LYS A 1 502 ? -3.918 5.174 -14.187 1.00 93.50 502 LYS A CA 1
ATOM 3844 C C . LYS A 1 502 ? -3.665 4.154 -13.085 1.00 93.50 502 LYS A C 1
ATOM 3846 O O . LYS A 1 502 ? -3.196 3.053 -13.376 1.00 93.50 502 LYS A O 1
ATOM 3851 N N . GLN A 1 503 ? -3.884 4.532 -11.833 1.00 90.69 503 GLN A N 1
ATOM 3852 C CA . GLN A 1 503 ? -3.682 3.671 -10.677 1.00 90.69 503 GLN A CA 1
ATOM 3853 C C . GLN A 1 503 ? -4.479 4.214 -9.497 1.00 90.69 503 GLN A C 1
ATOM 3855 O O . GLN A 1 503 ? -4.576 5.426 -9.323 1.00 90.69 503 GLN A O 1
ATOM 3860 N N . SER A 1 504 ? -4.976 3.298 -8.675 1.00 89.75 504 SER A N 1
ATOM 3861 C CA . SER A 1 504 ? -5.555 3.573 -7.367 1.00 89.75 504 SER A CA 1
ATOM 3862 C C . SER A 1 504 ? -5.126 2.496 -6.387 1.00 89.75 504 SER A C 1
ATOM 3864 O O . SER A 1 504 ? -5.103 1.314 -6.745 1.00 89.75 504 SER A O 1
ATOM 3866 N N . ARG A 1 505 ? -4.822 2.891 -5.156 1.00 85.50 505 ARG A N 1
ATOM 3867 C CA . ARG A 1 505 ? -4.473 1.974 -4.073 1.00 85.50 505 ARG A CA 1
ATOM 3868 C C . ARG A 1 505 ? -4.980 2.492 -2.734 1.00 85.50 505 ARG A C 1
ATOM 3870 O O . ARG A 1 505 ? -5.061 3.699 -2.535 1.00 85.50 505 ARG A O 1
ATOM 3877 N N . SER A 1 506 ? -5.259 1.587 -1.803 1.00 86.12 506 SER A N 1
ATOM 3878 C CA . SER A 1 506 ? -5.572 1.964 -0.424 1.00 86.12 506 SER A CA 1
ATOM 3879 C C . SER A 1 506 ? -4.297 2.288 0.358 1.00 86.12 506 SER A C 1
ATOM 3881 O O . SER A 1 506 ? -3.274 1.618 0.191 1.00 86.12 506 SER A O 1
ATOM 3883 N N . LEU A 1 507 ? -4.370 3.320 1.200 1.00 84.81 507 LEU A N 1
ATOM 3884 C CA . LEU A 1 507 ? -3.358 3.664 2.202 1.00 84.81 507 LEU A CA 1
ATOM 3885 C C . LEU A 1 507 ? -3.797 3.276 3.625 1.00 84.81 507 LEU A C 1
ATOM 3887 O O . LEU A 1 507 ? -3.164 3.690 4.595 1.00 84.81 507 LEU A O 1
ATOM 3891 N N . GLU A 1 508 ? -4.883 2.510 3.765 1.00 85.31 508 GLU A N 1
ATOM 3892 C CA . GLU A 1 508 ? -5.399 2.125 5.076 1.00 85.31 508 GLU A CA 1
ATOM 3893 C C . GLU A 1 508 ? -4.409 1.237 5.845 1.00 85.31 508 GLU A C 1
ATOM 3895 O O . GLU A 1 508 ? -3.843 0.295 5.276 1.00 85.31 508 GLU A O 1
ATOM 3900 N N . PRO A 1 509 ? -4.225 1.479 7.156 1.00 79.38 509 PRO A N 1
ATOM 3901 C CA . PRO A 1 509 ? -3.423 0.610 7.991 1.00 79.38 509 PRO A CA 1
ATOM 3902 C C . PRO A 1 509 ? -4.077 -0.765 8.122 1.00 79.38 509 PRO A C 1
ATOM 3904 O O . PRO A 1 509 ? -5.284 -0.956 7.943 1.00 79.38 509 PRO A O 1
ATOM 3907 N N . SER A 1 510 ? -3.249 -1.737 8.486 1.00 74.69 510 SER A N 1
ATOM 3908 C CA . SER A 1 510 ? -3.667 -3.123 8.632 1.00 74.69 510 SER A CA 1
ATOM 3909 C C . SER A 1 510 ? -4.003 -3.495 10.071 1.00 74.69 510 SER A C 1
ATOM 3911 O O . SER A 1 510 ? -3.265 -3.170 11.006 1.00 74.69 510 SER A O 1
ATOM 3913 N N . ALA A 1 511 ? -5.068 -4.282 10.226 1.00 75.06 511 ALA A N 1
ATOM 3914 C CA . ALA A 1 511 ? -5.403 -4.987 11.457 1.00 75.06 511 ALA A CA 1
ATOM 3915 C C . ALA A 1 511 ? -4.732 -6.379 11.549 1.00 75.06 511 ALA A C 1
ATOM 3917 O O . ALA A 1 511 ? -4.915 -7.080 12.544 1.00 75.06 511 ALA A O 1
ATOM 3918 N N . SER A 1 512 ? -3.929 -6.790 10.558 1.00 68.62 512 SER A N 1
ATOM 3919 C CA . SER A 1 512 ? -3.256 -8.104 10.539 1.00 68.62 512 SER A CA 1
ATOM 3920 C C . SER A 1 512 ? -2.280 -8.324 11.698 1.00 68.62 512 SER A C 1
ATOM 3922 O O . SER A 1 512 ? -2.016 -9.468 12.055 1.00 68.62 512 SER A O 1
ATOM 3924 N N . ARG A 1 513 ? -1.827 -7.247 12.358 1.00 72.56 513 ARG A N 1
ATOM 3925 C CA . ARG A 1 513 ? -1.021 -7.320 13.590 1.00 72.56 513 ARG A CA 1
ATOM 3926 C C . ARG A 1 513 ? -1.759 -7.935 14.785 1.00 72.56 513 ARG A C 1
ATOM 3928 O O . ARG A 1 513 ? -1.123 -8.312 15.762 1.00 72.56 513 ARG A O 1
ATOM 3935 N N . PHE A 1 514 ? -3.091 -8.006 14.748 1.00 77.88 514 PHE A N 1
ATOM 3936 C CA . PHE A 1 514 ? -3.888 -8.551 15.845 1.00 77.88 514 PHE A CA 1
ATOM 3937 C C . PHE A 1 514 ? -4.138 -10.052 15.682 1.00 77.88 514 PHE A C 1
ATOM 3939 O O . PHE A 1 514 ? -4.288 -10.555 14.572 1.00 77.88 514 PHE A O 1
ATOM 3946 N N . SER A 1 515 ? -4.287 -10.770 16.799 1.00 80.44 515 SER A N 1
ATOM 3947 C CA . SER A 1 515 ? -4.720 -12.174 16.781 1.00 80.44 515 SER A CA 1
ATOM 3948 C C . SER A 1 515 ? -6.121 -12.333 16.175 1.00 80.44 515 SER A C 1
ATOM 3950 O O . SER A 1 515 ? -6.938 -11.411 16.233 1.00 80.44 515 SER A O 1
ATOM 3952 N N . ALA A 1 516 ? -6.446 -13.527 15.666 1.00 81.69 516 ALA A N 1
ATOM 3953 C CA . ALA A 1 516 ? -7.771 -13.823 15.106 1.00 81.69 516 ALA A CA 1
ATOM 3954 C C . ALA A 1 516 ? -8.924 -13.468 16.069 1.00 81.69 516 ALA A C 1
ATOM 3956 O O . ALA A 1 516 ? -9.959 -12.959 15.642 1.00 81.69 516 ALA A O 1
ATOM 3957 N N . THR A 1 517 ? -8.721 -13.665 17.376 1.00 86.44 517 THR A N 1
ATOM 3958 C CA . THR A 1 517 ? -9.684 -13.281 18.417 1.00 86.44 517 THR A CA 1
ATOM 3959 C C . THR A 1 517 ? -9.938 -11.773 18.429 1.00 86.44 517 THR A C 1
ATOM 3961 O O . THR A 1 517 ? -11.090 -11.349 18.412 1.00 86.44 517 THR A O 1
ATOM 3964 N N . LEU A 1 518 ? -8.885 -10.952 18.420 1.00 88.56 518 LEU A N 1
ATOM 3965 C CA . LEU A 1 518 ? -9.018 -9.492 18.405 1.00 88.56 518 LEU A CA 1
ATOM 3966 C C . LEU A 1 518 ? -9.563 -8.973 17.070 1.00 88.56 518 LEU A C 1
ATOM 3968 O O . LEU A 1 518 ? -10.389 -8.066 17.062 1.00 88.56 518 LEU A O 1
ATOM 3972 N N . GLN A 1 519 ? -9.179 -9.588 15.948 1.00 87.25 519 GLN A N 1
ATOM 3973 C CA . GLN A 1 519 ? -9.749 -9.262 14.638 1.00 87.25 519 GLN A CA 1
ATOM 3974 C C . GLN A 1 519 ? -11.255 -9.548 14.560 1.00 87.25 519 GLN A C 1
ATOM 3976 O O . GLN A 1 519 ? -11.952 -8.908 13.773 1.00 87.25 519 GLN A O 1
ATOM 3981 N N . SER A 1 520 ? -11.760 -10.492 15.362 1.00 88.88 520 SER A N 1
ATOM 3982 C CA . SER A 1 520 ? -13.183 -10.850 15.420 1.00 88.88 520 SER A CA 1
ATOM 3983 C C . SER A 1 520 ? -14.035 -9.950 16.321 1.00 88.88 520 SER A C 1
ATOM 3985 O O . SER A 1 520 ? -15.244 -10.161 16.398 1.00 88.88 520 SER A O 1
ATOM 3987 N N . LEU A 1 521 ? -13.435 -8.957 16.993 1.00 92.50 521 LEU A N 1
ATOM 3988 C CA . LEU A 1 521 ? -14.186 -8.000 17.804 1.00 92.50 521 LEU A CA 1
ATOM 3989 C C . LEU A 1 521 ? -15.248 -7.278 16.961 1.00 92.50 521 LEU A C 1
ATOM 3991 O O . LEU A 1 521 ? -14.997 -6.989 15.785 1.00 92.50 521 LEU A O 1
ATOM 3995 N N . PRO A 1 522 ? -16.410 -6.943 17.552 1.00 93.25 522 PRO A N 1
ATOM 3996 C CA . PRO A 1 522 ? -17.479 -6.254 16.848 1.00 93.25 522 PRO A CA 1
ATOM 3997 C C . PRO A 1 522 ? -17.173 -4.754 16.700 1.00 93.25 522 PRO A C 1
ATOM 3999 O O . PRO A 1 522 ? -17.931 -3.915 17.161 1.00 93.25 522 PRO A O 1
ATOM 4002 N N . ALA A 1 523 ? -16.031 -4.413 16.108 1.00 94.50 523 ALA A N 1
ATOM 4003 C CA . ALA A 1 523 ? -15.571 -3.046 15.897 1.00 94.50 523 ALA A CA 1
ATOM 4004 C C . ALA A 1 523 ? -15.372 -2.764 14.399 1.00 94.50 523 ALA A C 1
ATOM 4006 O O . ALA A 1 523 ? -14.968 -3.677 13.663 1.00 94.50 523 ALA A O 1
ATOM 4007 N N . PRO A 1 524 ? -15.571 -1.509 13.954 1.00 95.31 524 PRO A N 1
ATOM 4008 C CA . PRO A 1 524 ? -15.178 -1.066 12.621 1.00 95.31 524 PRO A CA 1
ATOM 4009 C C . PRO A 1 524 ? -13.709 -1.393 12.334 1.00 95.31 524 PRO A C 1
ATOM 4011 O O . PRO A 1 524 ? -12.839 -1.266 13.205 1.00 95.31 524 PRO A O 1
ATOM 4014 N N . ARG A 1 525 ? -13.419 -1.885 11.122 1.00 92.25 525 ARG A N 1
ATOM 4015 C CA . ARG A 1 525 ? -12.065 -2.359 10.778 1.00 92.25 525 ARG A CA 1
ATOM 4016 C C . ARG A 1 525 ? -11.018 -1.249 10.783 1.00 92.25 525 ARG A C 1
ATOM 4018 O O . ARG A 1 525 ? -9.873 -1.516 11.131 1.00 92.25 525 ARG A O 1
ATOM 4025 N N . ASP A 1 526 ? -11.397 -0.044 10.391 1.00 92.31 526 ASP A N 1
ATOM 4026 C CA . ASP A 1 526 ? -10.568 1.162 10.420 1.00 92.31 526 ASP A CA 1
ATOM 4027 C C . ASP A 1 526 ? -10.233 1.613 11.848 1.00 92.31 526 ASP A C 1
ATOM 4029 O O . ASP A 1 526 ? -9.069 1.916 12.117 1.00 92.31 526 ASP A O 1
ATOM 4033 N N . LEU A 1 527 ? -11.201 1.562 12.773 1.00 93.81 527 LEU A N 1
ATOM 4034 C CA . LEU A 1 527 ? -10.966 1.776 14.205 1.00 93.81 527 LEU A CA 1
ATOM 4035 C C . LEU A 1 527 ? -10.006 0.737 14.773 1.00 93.81 527 LEU A C 1
ATOM 4037 O O . LEU A 1 527 ? -9.041 1.084 15.453 1.00 93.81 527 LEU A O 1
ATOM 4041 N N . LEU A 1 528 ? -10.237 -0.543 14.468 1.00 92.44 528 LEU A N 1
ATOM 4042 C CA . LEU A 1 528 ? -9.367 -1.612 14.941 1.00 92.44 528 LEU A CA 1
ATOM 4043 C C . LEU A 1 528 ? -7.943 -1.450 14.390 1.00 92.44 528 LEU A C 1
ATOM 4045 O O . LEU A 1 528 ? -6.986 -1.502 15.156 1.00 92.44 528 LEU A O 1
ATOM 4049 N N . ALA A 1 529 ? -7.789 -1.195 13.089 1.00 88.75 529 ALA A N 1
ATOM 4050 C CA . ALA A 1 529 ? -6.488 -0.999 12.448 1.00 88.75 529 ALA A CA 1
ATOM 4051 C C . ALA A 1 529 ? -5.698 0.199 13.013 1.00 88.75 529 ALA A C 1
ATOM 4053 O O . ALA A 1 529 ? -4.464 0.188 12.976 1.00 88.75 529 ALA A O 1
ATOM 4054 N N . ARG A 1 530 ? -6.387 1.192 13.589 1.00 90.75 530 ARG A N 1
ATOM 4055 C CA . ARG A 1 530 ? -5.803 2.371 14.253 1.00 90.75 530 ARG A CA 1
ATOM 4056 C C . ARG A 1 530 ? -5.840 2.297 15.779 1.00 90.75 530 ARG A C 1
ATOM 4058 O O . ARG A 1 530 ? -5.549 3.288 16.444 1.00 90.75 530 ARG A O 1
ATOM 4065 N N . ALA A 1 531 ? -6.179 1.142 16.354 1.00 91.44 531 ALA A N 1
ATOM 4066 C CA . ALA A 1 531 ? -6.236 1.003 17.800 1.00 91.44 531 ALA A CA 1
ATOM 4067 C C . ALA A 1 531 ? -4.852 1.267 18.414 1.00 91.44 531 ALA A C 1
ATOM 4069 O O . ALA A 1 531 ? -3.854 0.680 17.982 1.00 91.44 531 ALA A O 1
ATOM 4070 N N . ALA A 1 532 ? -4.832 2.118 19.440 1.00 89.88 532 ALA A N 1
ATOM 4071 C CA . ALA A 1 532 ? -3.727 2.334 20.367 1.00 89.88 532 ALA A CA 1
ATOM 4072 C C . ALA A 1 532 ? -3.867 1.434 21.603 1.00 89.88 532 ALA A C 1
ATOM 4074 O O . ALA A 1 532 ? -2.878 0.947 22.145 1.00 89.88 532 ALA A O 1
ATOM 4075 N N . ARG A 1 533 ? -5.099 1.146 22.039 1.00 91.00 533 ARG A N 1
ATOM 4076 C CA . ARG A 1 533 ? -5.360 0.231 23.156 1.00 91.00 533 ARG A CA 1
ATOM 4077 C C . ARG A 1 533 ? -6.681 -0.490 22.963 1.00 91.00 533 ARG A C 1
ATOM 4079 O O . ARG A 1 533 ? -7.658 0.121 22.557 1.00 91.00 533 ARG A O 1
ATOM 4086 N N . ILE A 1 534 ? -6.722 -1.774 23.310 1.00 93.56 534 ILE A N 1
ATOM 4087 C CA . ILE A 1 534 ? -7.943 -2.586 23.336 1.00 93.56 534 ILE A CA 1
ATOM 4088 C C . ILE A 1 534 ? -8.130 -3.116 24.754 1.00 93.56 534 ILE A C 1
ATOM 4090 O O . ILE A 1 534 ? -7.223 -3.729 25.329 1.00 93.56 534 ILE A O 1
ATOM 4094 N N . ARG A 1 535 ? -9.308 -2.881 25.331 1.00 95.00 535 ARG A N 1
ATOM 4095 C CA . ARG A 1 535 ? -9.654 -3.268 26.701 1.00 95.00 535 ARG A CA 1
ATOM 4096 C C . ARG A 1 535 ? -10.928 -4.102 26.729 1.00 95.00 535 ARG A C 1
ATOM 4098 O O . ARG A 1 535 ? -11.792 -3.974 25.865 1.00 95.00 535 ARG A O 1
ATOM 4105 N N . ARG A 1 536 ? -11.043 -4.931 27.763 1.00 96.50 536 ARG A N 1
ATOM 4106 C CA . ARG A 1 536 ? -12.299 -5.550 28.183 1.00 96.50 536 ARG A CA 1
ATOM 4107 C C . ARG A 1 536 ? -12.572 -5.191 29.636 1.00 96.50 536 ARG A C 1
ATOM 4109 O O . ARG A 1 536 ? -11.688 -5.380 30.471 1.00 96.50 536 ARG A O 1
ATOM 4116 N N . LEU A 1 537 ? -13.751 -4.660 29.930 1.00 97.44 537 LEU A N 1
ATOM 4117 C CA . LEU A 1 537 ? -14.225 -4.469 31.295 1.00 97.44 537 LEU A CA 1
ATOM 4118 C C . LEU A 1 537 ? -15.131 -5.641 31.671 1.00 97.44 537 LEU A C 1
ATOM 4120 O O . LEU A 1 537 ? -16.164 -5.844 31.037 1.00 97.44 537 LEU A O 1
ATOM 4124 N N . ASP A 1 538 ? -14.724 -6.390 32.691 1.00 97.75 538 ASP A N 1
ATOM 4125 C CA . ASP A 1 538 ? -15.464 -7.522 33.239 1.00 97.75 538 ASP A CA 1
ATOM 4126 C C . ASP A 1 538 ? -16.165 -7.070 34.517 1.00 97.75 538 ASP A C 1
ATOM 4128 O O . ASP A 1 538 ? -15.508 -6.802 35.522 1.00 97.75 538 ASP A O 1
ATOM 4132 N N . CYS A 1 539 ? -17.489 -6.969 34.469 1.00 97.69 539 CYS A N 1
ATOM 4133 C CA . CYS A 1 539 ? -18.326 -6.553 35.585 1.00 97.69 539 CYS A CA 1
ATOM 4134 C C . CYS A 1 539 ? -19.134 -7.734 36.120 1.00 97.69 539 CYS A C 1
ATOM 4136 O O . CYS A 1 539 ? -19.842 -8.406 35.371 1.00 97.69 539 CYS A O 1
ATOM 4138 N N . VAL A 1 540 ? -19.056 -7.973 37.427 1.00 97.19 540 VAL A N 1
ATOM 4139 C CA . VAL A 1 540 ? -19.803 -9.024 38.123 1.00 97.19 540 VAL A CA 1
ATOM 4140 C C . VAL A 1 540 ? -20.764 -8.374 39.109 1.00 97.19 540 VAL A C 1
ATOM 4142 O O . VAL A 1 540 ? -20.344 -7.785 40.103 1.00 97.19 540 VAL A O 1
ATOM 4145 N N . ALA A 1 541 ? -22.058 -8.510 38.841 1.00 95.50 541 ALA A N 1
ATOM 4146 C CA . ALA A 1 541 ? -23.157 -7.961 39.624 1.00 95.50 541 ALA A CA 1
ATOM 4147 C C . ALA A 1 541 ? -24.221 -9.053 39.825 1.00 95.50 541 ALA A C 1
ATOM 4149 O O . ALA A 1 541 ? -25.211 -9.085 39.095 1.00 95.50 541 ALA A O 1
ATOM 4150 N N . PRO A 1 542 ? -24.018 -10.011 40.750 1.00 93.38 542 PRO A N 1
ATOM 4151 C CA . PRO A 1 542 ? -24.796 -11.246 40.775 1.00 93.38 542 PRO A CA 1
ATOM 4152 C C . PRO A 1 542 ? -26.322 -11.015 40.753 1.00 93.38 542 PRO A C 1
ATOM 4154 O O . PRO A 1 542 ? -26.823 -10.220 41.551 1.00 93.38 542 PRO A O 1
ATOM 4157 N N . PRO A 1 543 ? -27.075 -11.723 39.885 1.00 94.62 543 PRO A N 1
ATOM 4158 C CA . PRO A 1 543 ? -26.641 -12.855 39.055 1.00 94.62 543 PRO A CA 1
ATOM 4159 C C . PRO A 1 543 ? -26.087 -12.477 37.667 1.00 94.62 543 PRO A C 1
ATOM 4161 O O . PRO A 1 543 ? -25.893 -13.366 36.841 1.00 94.62 543 PRO A O 1
ATOM 4164 N N . VAL A 1 544 ? -25.864 -11.191 37.395 1.00 96.81 544 VAL A N 1
ATOM 4165 C CA . VAL A 1 544 ? -25.395 -10.669 36.107 1.00 96.81 544 VAL A CA 1
ATOM 4166 C C . VAL A 1 544 ? -23.869 -10.693 36.013 1.00 96.81 544 VAL A C 1
ATOM 4168 O O . VAL A 1 544 ? -23.162 -10.292 36.939 1.00 96.81 544 VAL A O 1
ATOM 4171 N N . VAL A 1 545 ? -23.366 -11.105 34.853 1.00 97.19 545 VAL A N 1
ATOM 4172 C CA . VAL A 1 545 ? -21.980 -10.912 34.417 1.00 97.19 545 VAL A CA 1
ATOM 4173 C C . VAL A 1 545 ? -22.006 -10.152 33.096 1.00 97.19 545 VAL A C 1
ATOM 4175 O O . VAL A 1 545 ? -22.792 -10.483 32.209 1.00 97.19 545 VAL A O 1
ATOM 4178 N N . ALA A 1 546 ? -21.170 -9.127 32.969 1.00 97.50 546 ALA A N 1
ATOM 4179 C CA . ALA A 1 546 ? -21.095 -8.284 31.787 1.00 97.50 546 ALA A CA 1
ATOM 4180 C C . ALA A 1 546 ? -19.649 -8.107 31.312 1.00 97.50 546 ALA A C 1
ATOM 4182 O O . ALA A 1 546 ? -18.737 -7.915 32.114 1.00 97.50 546 ALA A O 1
ATOM 4183 N N . HIS A 1 547 ? -19.462 -8.146 29.997 1.00 97.56 547 HIS A N 1
ATOM 4184 C CA . HIS A 1 547 ? -18.188 -7.964 29.315 1.00 97.56 547 HIS A CA 1
ATOM 4185 C C . HIS A 1 547 ? -18.334 -6.853 28.276 1.00 97.56 547 HIS A C 1
ATOM 4187 O O . HIS A 1 547 ? -19.010 -7.042 27.265 1.00 97.56 547 HIS A O 1
ATOM 4193 N N . LEU A 1 548 ? -17.706 -5.701 28.517 1.00 97.81 548 LEU A N 1
ATOM 4194 C CA . LEU A 1 548 ? -17.653 -4.594 27.560 1.00 97.81 548 LEU A CA 1
ATOM 4195 C C . LEU A 1 548 ? -16.282 -4.559 26.891 1.00 97.81 548 LEU A C 1
ATOM 4197 O O . LEU A 1 548 ? -15.271 -4.438 27.580 1.00 97.81 548 LEU A O 1
ATOM 4201 N N . TRP A 1 549 ? -16.238 -4.593 25.564 1.00 97.44 549 TRP A N 1
ATOM 4202 C CA . TRP A 1 549 ? -15.021 -4.325 24.802 1.00 97.44 549 TRP A CA 1
ATOM 4203 C C . TRP A 1 549 ? -14.971 -2.862 24.383 1.00 97.44 549 TRP A C 1
ATOM 4205 O O . TRP A 1 549 ? -15.945 -2.329 23.850 1.00 97.44 549 TRP A O 1
ATOM 4215 N N . SER A 1 550 ? -13.820 -2.227 24.585 1.00 97.00 550 SER A N 1
ATOM 4216 C CA . SER A 1 550 ? -13.576 -0.855 24.149 1.00 97.00 550 SER A CA 1
ATOM 4217 C C . SER A 1 550 ? -12.185 -0.681 23.557 1.00 97.00 550 SER A C 1
ATOM 4219 O O . SER A 1 550 ? -11.270 -1.469 23.823 1.00 97.00 550 SER A O 1
ATOM 4221 N N . LEU A 1 551 ? -12.031 0.352 22.734 1.00 95.88 551 LEU A N 1
ATOM 4222 C CA . LEU A 1 551 ? -10.769 0.692 22.091 1.00 95.88 551 LEU A CA 1
ATOM 4223 C C . LEU A 1 551 ? -10.509 2.197 22.123 1.00 95.88 551 LEU A C 1
ATOM 4225 O O . LEU A 1 551 ? -11.442 2.990 22.060 1.00 95.88 551 LEU A O 1
ATOM 4229 N N . THR A 1 552 ? -9.240 2.577 22.223 1.00 95.19 552 THR A N 1
ATOM 4230 C CA . THR A 1 552 ? -8.772 3.934 21.911 1.00 95.19 552 THR A CA 1
ATOM 4231 C C . THR A 1 552 ? -7.949 3.900 20.633 1.00 95.19 552 THR A C 1
ATOM 4233 O O . THR A 1 552 ? -7.351 2.865 20.319 1.00 95.19 552 THR A O 1
ATOM 4236 N N . THR A 1 553 ? -7.900 5.008 19.900 1.00 93.38 553 THR A N 1
ATOM 4237 C CA . THR A 1 553 ? -7.151 5.138 18.641 1.00 93.38 553 THR A CA 1
ATOM 4238 C C . THR A 1 553 ? -5.911 6.000 18.796 1.00 93.38 553 THR A C 1
ATOM 4240 O O . THR A 1 553 ? -5.855 6.867 19.664 1.00 93.38 553 THR A O 1
ATOM 4243 N N . ASP A 1 554 ? -4.915 5.758 17.949 1.00 88.31 554 ASP A N 1
ATOM 4244 C CA . ASP A 1 554 ? -3.736 6.614 17.848 1.00 88.31 554 ASP A CA 1
ATOM 4245 C C . ASP A 1 554 ? -4.084 7.912 17.089 1.00 88.31 554 ASP A C 1
ATOM 4247 O O . ASP A 1 554 ? -4.434 7.825 15.909 1.00 88.31 554 ASP A O 1
ATOM 4251 N N . PRO A 1 555 ? -3.995 9.101 17.722 1.00 87.88 555 PRO A N 1
ATOM 4252 C CA . PRO A 1 555 ? -4.300 10.372 17.063 1.00 87.88 555 PRO A CA 1
ATOM 4253 C C . PRO A 1 555 ? -3.273 10.761 15.986 1.00 87.88 555 PRO A C 1
ATOM 4255 O O . PRO A 1 555 ? -3.568 11.606 15.145 1.00 87.88 555 PRO A O 1
ATOM 4258 N N . LEU A 1 556 ? -2.076 10.158 15.978 1.00 85.25 556 LEU A N 1
ATOM 4259 C CA . LEU A 1 556 ? -1.077 10.375 14.924 1.00 85.25 556 LEU A CA 1
ATOM 4260 C C . LEU A 1 556 ? -1.364 9.534 13.669 1.00 85.25 556 LEU A C 1
ATOM 4262 O O . LEU A 1 556 ? -0.781 9.777 12.610 1.00 85.25 556 LEU A O 1
ATOM 4266 N N . SER A 1 557 ? -2.270 8.556 13.762 1.00 84.31 557 SER A N 1
ATOM 4267 C CA . SER A 1 557 ? -2.665 7.723 12.632 1.00 84.31 557 SER A CA 1
ATOM 4268 C C . SER A 1 557 ? -3.770 8.399 11.830 1.00 84.31 557 SER A C 1
ATOM 4270 O O . SER A 1 557 ? -4.919 8.452 12.252 1.00 84.31 557 SER A O 1
ATOM 4272 N N . PHE A 1 558 ? -3.435 8.898 10.641 1.00 85.06 558 PHE A N 1
ATOM 4273 C CA . PHE A 1 558 ? -4.398 9.620 9.811 1.00 85.06 558 PHE A CA 1
ATOM 4274 C C . PHE A 1 558 ? -5.503 8.709 9.209 1.00 85.06 558 PHE A C 1
ATOM 4276 O O . PHE A 1 558 ? -5.200 7.601 8.736 1.00 85.06 558 PHE A O 1
ATOM 4283 N N . PRO A 1 559 ? -6.762 9.188 9.112 1.00 90.56 559 PRO A N 1
ATOM 4284 C CA . PRO A 1 559 ? -7.278 10.374 9.802 1.00 90.56 559 PRO A CA 1
ATOM 4285 C C . PRO A 1 559 ? -7.471 10.086 11.297 1.00 90.56 559 PRO A C 1
ATOM 4287 O O . PRO A 1 559 ? -7.763 8.947 11.668 1.00 90.56 559 PRO A O 1
ATOM 4290 N N . ASP A 1 560 ? -7.351 11.117 12.139 1.00 91.62 560 ASP A N 1
ATOM 4291 C CA . ASP A 1 560 ? -7.694 10.991 13.559 1.00 91.62 560 ASP A CA 1
ATOM 4292 C C . ASP A 1 560 ? -9.188 10.666 13.691 1.00 91.62 560 ASP A C 1
ATOM 4294 O O . ASP A 1 560 ? -10.047 11.416 13.226 1.00 91.62 560 ASP A O 1
ATOM 4298 N N . LEU A 1 561 ? -9.490 9.524 14.310 1.00 93.00 561 LEU A N 1
ATOM 4299 C CA . LEU A 1 561 ? -10.854 9.031 14.497 1.00 93.00 561 LEU A CA 1
ATOM 4300 C C . LEU A 1 561 ? -11.532 9.615 15.747 1.00 93.00 561 LEU A C 1
ATOM 4302 O O . LEU A 1 561 ? -12.711 9.353 15.968 1.00 93.00 561 LEU A O 1
ATOM 4306 N N . GLY A 1 562 ? -10.813 10.389 16.568 1.00 92.75 562 GLY A N 1
ATOM 4307 C CA . GLY A 1 562 ? -11.366 11.094 17.727 1.00 92.75 562 GLY A CA 1
ATOM 4308 C C . GLY A 1 562 ? -11.514 10.250 18.999 1.00 92.75 562 GLY A C 1
ATOM 4309 O O . GLY A 1 562 ? -12.120 10.708 19.968 1.00 92.75 562 GLY A O 1
ATOM 4310 N N . TYR A 1 563 ? -10.946 9.039 19.038 1.00 94.00 563 TYR A N 1
ATOM 4311 C CA . TYR A 1 563 ? -11.024 8.119 20.186 1.00 94.00 563 TYR A CA 1
ATOM 4312 C C . TYR A 1 563 ? -9.696 7.978 20.943 1.00 94.00 563 TYR A C 1
ATOM 4314 O O . TYR A 1 563 ? -9.412 6.930 21.525 1.00 94.00 563 TYR A O 1
ATOM 4322 N N . SER A 1 564 ? -8.851 9.008 20.931 1.00 90.81 564 SER A N 1
ATOM 4323 C CA . SER A 1 564 ? -7.569 9.015 21.650 1.00 90.81 564 SER A CA 1
ATOM 4324 C C . SER A 1 564 ? -7.751 9.131 23.169 1.00 90.81 564 SER A C 1
ATOM 4326 O O . SER A 1 564 ? -7.124 8.391 23.928 1.00 90.81 564 SER A O 1
ATOM 4328 N N . GLU A 1 565 ? -8.660 10.005 23.614 1.00 88.00 565 GLU A N 1
ATOM 4329 C CA . GLU A 1 565 ? -8.959 10.234 25.036 1.00 88.00 565 GLU A CA 1
ATOM 4330 C C . GLU A 1 565 ? -10.209 9.486 25.515 1.00 88.00 565 GLU A C 1
ATOM 4332 O O . GLU A 1 565 ? -10.226 8.926 26.613 1.00 88.00 565 GLU A O 1
ATOM 4337 N N . THR A 1 566 ? -11.263 9.470 24.692 1.00 91.31 566 THR A N 1
ATOM 4338 C CA . THR A 1 566 ? -12.539 8.820 25.022 1.00 91.31 566 THR A CA 1
ATOM 4339 C C . THR A 1 566 ? -12.639 7.471 24.307 1.00 91.31 566 THR A C 1
ATOM 4341 O O . THR A 1 566 ? -12.633 7.439 23.078 1.00 91.31 566 THR A O 1
ATOM 4344 N N . PRO A 1 567 ? -12.694 6.334 25.030 1.00 94.94 567 PRO A N 1
ATOM 4345 C CA . PRO A 1 567 ? -12.732 5.028 24.383 1.00 94.94 567 PRO A CA 1
ATOM 4346 C C . PRO A 1 567 ? -14.035 4.794 23.615 1.00 94.94 567 PRO A C 1
ATOM 4348 O O . PRO A 1 567 ? -15.128 5.012 24.139 1.00 94.94 567 PRO A O 1
ATOM 4351 N N . PHE A 1 568 ? -13.914 4.238 22.415 1.00 96.44 568 PHE A N 1
ATOM 4352 C CA . PHE A 1 568 ? -15.028 3.704 21.642 1.00 96.44 568 PHE A CA 1
ATOM 4353 C C . PHE A 1 568 ? -15.526 2.394 22.262 1.00 96.44 568 PHE A C 1
ATOM 4355 O O . PHE A 1 568 ? -14.739 1.461 22.455 1.00 96.44 568 PHE A O 1
ATOM 4362 N N . ALA A 1 569 ? -16.823 2.291 22.556 1.00 97.25 569 ALA A N 1
ATOM 4363 C CA . ALA A 1 569 ? -17.452 1.047 22.992 1.00 97.25 569 ALA A CA 1
ATOM 4364 C C . ALA A 1 569 ? -17.759 0.157 21.776 1.00 97.25 569 ALA A C 1
ATOM 4366 O O . ALA A 1 569 ? -18.679 0.427 21.014 1.00 97.25 569 ALA A O 1
ATOM 4367 N N . ALA A 1 570 ? -16.994 -0.921 21.593 1.00 96.56 570 ALA A N 1
ATOM 4368 C CA . ALA A 1 570 ? -17.144 -1.812 20.442 1.00 96.56 570 ALA A CA 1
ATOM 4369 C C . ALA A 1 570 ? -18.344 -2.759 20.587 1.00 96.56 570 ALA A C 1
ATOM 4371 O O . ALA A 1 570 ? -19.098 -2.991 19.644 1.00 96.56 570 ALA A O 1
ATOM 4372 N N . GLY A 1 571 ? -18.538 -3.319 21.779 1.00 96.00 571 GLY A N 1
ATOM 4373 C CA . GLY A 1 571 ? -19.642 -4.234 22.029 1.00 96.00 571 GLY A CA 1
ATOM 4374 C C . GLY A 1 571 ? -19.741 -4.653 23.482 1.00 96.00 571 GLY A C 1
ATOM 4375 O O . GLY A 1 571 ? -18.781 -4.542 24.244 1.00 96.00 571 GLY A O 1
ATOM 4376 N N . LEU A 1 572 ? -20.915 -5.150 23.847 1.00 97.00 572 LEU A N 1
ATOM 4377 C CA . LEU A 1 572 ? -21.278 -5.579 25.187 1.00 97.00 572 LEU A CA 1
ATOM 4378 C C . LEU A 1 572 ? -21.883 -6.978 25.118 1.00 97.00 572 LEU A C 1
ATOM 4380 O O . LEU A 1 572 ? -22.812 -7.211 24.354 1.00 97.00 572 LEU A O 1
ATOM 4384 N N . GLN A 1 573 ? -21.417 -7.888 25.964 1.00 96.81 573 GLN A N 1
ATOM 4385 C CA . GLN A 1 573 ? -22.093 -9.150 26.242 1.00 96.81 573 GLN A CA 1
ATOM 4386 C C . GLN A 1 573 ? -22.549 -9.169 27.697 1.00 96.81 573 GLN A C 1
ATOM 4388 O O . GLN A 1 573 ? -21.738 -8.961 28.593 1.00 96.81 573 GLN A O 1
ATOM 4393 N N . ILE A 1 574 ? -23.826 -9.457 27.935 1.00 96.38 574 ILE A N 1
ATOM 4394 C CA . ILE A 1 574 ? -24.372 -9.703 29.271 1.00 96.38 574 ILE A CA 1
ATOM 4395 C C . ILE A 1 574 ? -24.862 -11.147 29.358 1.00 96.38 574 ILE A C 1
ATOM 4397 O O . ILE A 1 574 ? -25.416 -11.691 28.400 1.00 96.38 574 ILE A O 1
ATOM 4401 N N . SER A 1 575 ? -24.668 -11.770 30.514 1.00 97.06 575 SER A N 1
ATOM 4402 C CA . SER A 1 575 ? -25.263 -13.053 30.872 1.00 97.06 575 SER A CA 1
ATOM 4403 C C . SER A 1 575 ? -25.822 -13.039 32.290 1.00 97.06 575 SER A C 1
ATOM 4405 O O . SER A 1 575 ? -25.310 -12.329 33.153 1.00 97.06 575 SER A O 1
ATOM 4407 N N . ALA A 1 576 ? -26.852 -13.848 32.537 1.00 96.31 576 ALA A N 1
ATOM 4408 C CA . ALA A 1 576 ? -27.431 -14.044 33.862 1.00 96.31 576 ALA A CA 1
ATOM 4409 C C . ALA A 1 576 ? -27.356 -15.518 34.281 1.00 96.31 576 ALA A C 1
ATOM 4411 O O . ALA A 1 576 ? -27.951 -16.390 33.647 1.00 96.31 576 ALA A O 1
ATOM 4412 N N . ASP A 1 577 ? -26.665 -15.799 35.385 1.00 93.31 577 ASP A N 1
ATOM 4413 C CA . ASP A 1 577 ? -26.475 -17.167 35.891 1.00 93.31 577 ASP A CA 1
ATOM 4414 C C . ASP A 1 577 ? -27.700 -17.697 36.660 1.00 93.31 577 ASP A C 1
ATOM 4416 O O . ASP A 1 577 ? -27.850 -18.901 36.879 1.00 93.31 577 ASP A O 1
ATOM 4420 N N . ALA A 1 578 ? -28.601 -16.800 37.061 1.00 94.69 578 ALA A N 1
ATOM 4421 C CA . ALA A 1 578 ? -29.874 -17.106 37.701 1.00 94.69 578 ALA A CA 1
ATOM 4422 C C . ALA A 1 578 ? -30.985 -16.220 37.112 1.00 94.69 578 ALA A C 1
ATOM 4424 O O . ALA A 1 578 ? -30.675 -15.187 36.515 1.00 94.69 578 ALA A O 1
ATOM 4425 N N . PRO A 1 579 ? -32.269 -16.591 37.276 1.00 94.81 579 PRO A N 1
ATOM 4426 C CA . PRO A 1 579 ? -33.367 -15.816 36.713 1.00 94.81 579 PRO A CA 1
ATOM 4427 C C . PRO A 1 579 ? -33.413 -14.393 37.279 1.00 94.81 579 PRO A C 1
ATOM 4429 O O . PRO A 1 579 ? -33.225 -14.198 38.483 1.00 94.81 579 PRO A O 1
ATOM 4432 N N . ILE A 1 580 ? -33.732 -13.422 36.423 1.00 94.75 580 ILE A N 1
ATOM 4433 C CA . ILE A 1 580 ? -33.992 -12.023 36.781 1.00 94.75 580 ILE A CA 1
ATOM 4434 C C . ILE A 1 580 ? -35.430 -11.711 36.355 1.00 94.75 580 ILE A C 1
ATOM 4436 O O . ILE A 1 580 ? -35.655 -11.291 35.217 1.00 94.75 580 ILE A O 1
ATOM 4440 N N . PRO A 1 581 ? -36.421 -11.952 37.236 1.00 91.19 581 PRO A N 1
ATOM 4441 C CA . PRO A 1 581 ? -37.833 -11.832 36.885 1.00 91.19 581 PRO A CA 1
ATOM 4442 C C . PRO A 1 581 ? -38.220 -10.444 36.374 1.00 91.19 581 PRO A C 1
ATOM 4444 O O . PRO A 1 581 ? -39.044 -10.358 35.468 1.00 91.19 581 PRO A O 1
ATOM 4447 N N . ASP A 1 582 ? -37.602 -9.387 36.912 1.00 91.12 582 ASP A N 1
ATOM 4448 C CA . ASP A 1 582 ? -37.888 -8.001 36.526 1.00 91.12 582 ASP A CA 1
ATOM 4449 C C . ASP A 1 582 ? -37.579 -7.756 35.043 1.00 91.12 582 ASP A C 1
ATOM 4451 O O . ASP A 1 582 ? -38.382 -7.153 34.341 1.00 91.12 582 ASP A O 1
ATOM 4455 N N . LEU A 1 583 ? -36.477 -8.319 34.536 1.00 91.62 583 LEU A N 1
ATOM 4456 C CA . LEU A 1 583 ? -36.084 -8.236 33.124 1.00 91.62 583 LEU A CA 1
ATOM 4457 C C . LEU A 1 583 ? -36.688 -9.360 32.261 1.00 91.62 583 LEU A C 1
ATOM 4459 O O . LEU A 1 583 ? -36.463 -9.408 31.053 1.00 91.62 583 LEU A O 1
ATOM 4463 N N . GLY A 1 584 ? -37.426 -10.299 32.866 1.00 92.25 584 GLY A N 1
ATOM 4464 C CA . GLY A 1 584 ? -37.939 -11.493 32.188 1.00 92.25 584 GLY A CA 1
ATOM 4465 C C . GLY A 1 584 ? -36.845 -12.466 31.731 1.00 92.25 584 GLY A C 1
ATOM 4466 O O . GLY A 1 584 ? -37.060 -13.234 30.793 1.00 92.25 584 GLY A O 1
ATOM 4467 N N . TRP A 1 585 ? -35.664 -12.423 32.351 1.00 95.44 585 TRP A N 1
ATOM 4468 C CA . TRP A 1 585 ? -34.533 -13.276 31.987 1.00 95.44 585 TRP A CA 1
ATOM 4469 C C . TRP A 1 585 ? -34.544 -14.581 32.779 1.00 95.44 585 TRP A C 1
ATOM 4471 O O . TRP A 1 585 ? -34.680 -14.587 34.002 1.00 95.44 585 TRP A O 1
ATOM 4481 N N . GLU A 1 586 ? -34.349 -15.692 32.077 1.00 95.44 586 GLU A N 1
ATOM 4482 C CA . GLU A 1 586 ? -34.171 -17.015 32.676 1.00 95.44 586 GLU A CA 1
ATOM 4483 C C . GLU A 1 586 ? -32.694 -17.286 32.997 1.00 95.44 586 GLU A C 1
ATOM 4485 O O . GLU A 1 586 ? -31.793 -16.615 32.493 1.00 95.44 586 GLU A O 1
ATOM 4490 N N . ALA A 1 587 ? -32.426 -18.305 33.817 1.00 93.94 587 ALA A N 1
ATOM 4491 C CA . ALA A 1 587 ? -31.054 -18.743 34.069 1.00 93.94 587 ALA A CA 1
ATOM 4492 C C . ALA A 1 587 ? -30.358 -19.168 32.762 1.00 93.94 587 ALA A C 1
ATOM 4494 O O . ALA A 1 587 ? -30.915 -19.934 31.973 1.00 93.94 587 ALA A O 1
ATOM 4495 N N . GLY A 1 588 ? -29.128 -18.698 32.553 1.00 92.56 588 GLY A N 1
ATOM 4496 C CA . GLY A 1 588 ? -28.367 -18.918 31.324 1.00 92.56 588 GLY A CA 1
ATOM 4497 C C . GLY A 1 588 ? -28.741 -17.973 30.179 1.00 92.56 588 GLY A C 1
ATOM 4498 O O . GLY A 1 588 ? -28.269 -18.178 29.060 1.00 92.56 588 GLY A O 1
ATOM 4499 N N . HIS A 1 589 ? -29.572 -16.952 30.425 1.00 96.00 589 HIS A N 1
ATOM 4500 C CA . HIS A 1 589 ? -29.800 -15.884 29.455 1.00 96.00 589 HIS A CA 1
ATOM 4501 C C . HIS A 1 589 ? -28.465 -15.235 29.070 1.00 96.00 589 HIS A C 1
ATOM 4503 O O . HIS A 1 589 ? -27.637 -14.955 29.938 1.00 96.00 589 HIS A O 1
ATOM 4509 N N . SER A 1 590 ? -28.262 -14.981 27.777 1.00 96.06 590 SER A N 1
ATOM 4510 C CA . SER A 1 590 ? -27.138 -14.195 27.279 1.00 96.06 590 SER A CA 1
ATOM 4511 C C . SER A 1 590 ? -27.584 -13.334 26.109 1.00 96.06 590 SER A C 1
ATOM 4513 O O . SER A 1 590 ? -28.300 -13.802 25.222 1.00 96.06 590 SER A O 1
ATOM 4515 N N . GLN A 1 591 ? -27.144 -12.082 26.122 1.00 94.38 591 GLN A N 1
ATOM 4516 C CA . GLN A 1 591 ? -27.442 -11.093 25.104 1.00 94.38 591 GLN A CA 1
ATOM 4517 C C . GLN A 1 591 ? -26.168 -10.341 24.729 1.00 94.38 591 GLN A C 1
ATOM 4519 O O . GLN A 1 591 ? -25.289 -10.115 25.563 1.00 94.38 591 GLN A O 1
ATOM 4524 N N . THR A 1 592 ? -26.057 -9.977 23.455 1.00 94.88 592 THR A N 1
ATOM 4525 C CA . THR A 1 592 ? -24.924 -9.226 22.922 1.00 94.88 592 THR A CA 1
ATOM 4526 C C . THR A 1 592 ? -25.433 -8.030 22.140 1.00 94.88 592 THR A C 1
ATOM 4528 O O . THR A 1 592 ? -26.381 -8.159 21.369 1.00 94.88 592 THR A O 1
ATOM 4531 N N . TRP A 1 593 ? -24.769 -6.900 22.339 1.00 95.62 593 TRP A N 1
ATOM 4532 C CA . TRP A 1 593 ? -24.949 -5.663 21.597 1.00 95.62 593 TRP A CA 1
ATOM 4533 C C . TRP A 1 593 ? -23.620 -5.245 20.982 1.00 95.62 593 TRP A C 1
ATOM 4535 O O . TRP A 1 593 ? -22.545 -5.502 21.532 1.00 95.62 593 TRP A O 1
ATOM 4545 N N . THR A 1 594 ? -23.700 -4.582 19.844 1.00 96.31 594 THR A N 1
ATOM 4546 C CA . THR A 1 594 ? -22.577 -3.966 19.140 1.00 96.31 594 THR A CA 1
ATOM 4547 C C . THR A 1 594 ? -22.688 -2.450 19.228 1.00 96.31 594 THR A C 1
ATOM 4549 O O . THR A 1 594 ? -23.705 -1.924 19.676 1.00 96.31 594 THR A O 1
ATOM 4552 N N . HIS A 1 595 ? -21.663 -1.731 18.780 1.00 95.31 595 HIS A N 1
ATOM 4553 C CA . HIS A 1 595 ? -21.714 -0.267 18.693 1.00 95.31 595 HIS A CA 1
ATOM 4554 C C . HIS A 1 595 ? -22.904 0.261 17.874 1.00 95.31 595 HIS A C 1
ATOM 4556 O O . HIS A 1 595 ? -23.411 1.333 18.178 1.00 95.31 595 HIS A O 1
ATOM 4562 N N . LEU A 1 596 ? -23.410 -0.512 16.903 1.00 95.69 596 LEU A N 1
ATOM 4563 C CA . LEU A 1 596 ? -24.577 -0.130 16.099 1.00 95.69 596 LEU A CA 1
ATOM 4564 C C . LEU A 1 596 ? -25.876 -0.061 16.913 1.00 95.69 596 LEU A C 1
ATOM 4566 O O . LEU A 1 596 ? -26.821 0.610 16.506 1.00 95.69 596 LEU A O 1
ATOM 4570 N N . ASP A 1 597 ? -25.928 -0.754 18.050 1.00 95.44 597 ASP A N 1
ATOM 4571 C CA . ASP A 1 597 ? -27.084 -0.758 18.945 1.00 95.44 597 ASP A CA 1
ATOM 4572 C C . ASP A 1 597 ? -27.037 0.402 19.959 1.00 95.44 597 ASP A C 1
ATOM 4574 O O . ASP A 1 597 ? -28.009 0.627 20.685 1.00 95.44 597 ASP A O 1
ATOM 4578 N N . MET A 1 598 ? -25.912 1.125 20.032 1.00 95.06 598 MET A N 1
ATOM 4579 C CA . MET A 1 598 ? -25.641 2.164 21.026 1.00 95.06 598 MET A CA 1
ATOM 4580 C C . MET A 1 598 ? -25.878 3.554 20.429 1.00 95.06 598 MET A C 1
ATOM 4582 O O . MET A 1 598 ? -25.240 3.948 19.457 1.00 95.06 598 MET A O 1
ATOM 4586 N N . THR A 1 599 ? -26.760 4.344 21.039 1.00 94.38 599 THR A N 1
ATOM 4587 C CA . THR A 1 599 ? -26.957 5.755 20.670 1.00 94.38 599 THR A CA 1
ATOM 4588 C C . THR A 1 599 ? -25.943 6.673 21.342 1.00 94.38 599 THR A C 1
ATOM 4590 O O . THR A 1 599 ? -25.613 7.731 20.810 1.00 94.38 599 THR A O 1
ATOM 4593 N N . SER A 1 600 ? -25.442 6.278 22.514 1.00 94.81 600 SER A N 1
ATOM 4594 C CA . SER A 1 600 ? -24.296 6.913 23.162 1.00 94.81 600 SER A CA 1
ATOM 4595 C C . SER A 1 600 ? -23.609 5.946 24.116 1.00 94.81 600 SER A C 1
ATOM 4597 O O . SER A 1 600 ? -24.256 5.081 24.707 1.00 94.81 600 SER A O 1
ATOM 4599 N N . SER A 1 601 ? -22.309 6.136 24.317 1.00 95.38 601 SER A N 1
ATOM 4600 C CA . SER A 1 601 ? -21.514 5.341 25.248 1.00 95.38 601 SER A CA 1
ATOM 4601 C C . SER A 1 601 ? -20.531 6.218 26.011 1.00 95.38 601 SER A C 1
ATOM 4603 O O . SER A 1 601 ? -19.793 6.988 25.399 1.00 95.38 601 SER A O 1
ATOM 4605 N N . THR A 1 602 ? -20.459 6.035 27.326 1.00 96.12 602 THR A N 1
ATOM 4606 C CA . THR A 1 602 ? -19.397 6.574 28.178 1.00 96.12 602 THR A CA 1
ATOM 4607 C C . THR A 1 602 ? -18.653 5.406 28.807 1.00 96.12 602 THR A C 1
ATOM 4609 O O . THR A 1 602 ? -19.259 4.587 29.493 1.00 96.12 602 THR A O 1
ATOM 4612 N N . VAL A 1 603 ? -17.340 5.318 28.591 1.00 95.75 603 VAL A N 1
ATOM 4613 C CA . VAL A 1 603 ? -16.503 4.236 29.131 1.00 95.75 603 VAL A CA 1
ATOM 4614 C C . VAL A 1 603 ? -15.389 4.833 29.979 1.00 95.75 603 VAL A C 1
ATOM 4616 O O . VAL A 1 603 ? -14.542 5.569 29.480 1.00 95.75 603 VAL A O 1
ATOM 4619 N N . ALA A 1 604 ? -15.383 4.499 31.265 1.00 93.50 604 ALA A N 1
ATOM 4620 C CA . ALA A 1 604 ? -14.366 4.908 32.223 1.00 93.50 604 ALA A CA 1
ATOM 4621 C C . ALA A 1 604 ? -13.392 3.755 32.527 1.00 93.50 604 ALA A C 1
ATOM 4623 O O . ALA A 1 604 ? -13.383 2.705 31.879 1.00 93.50 604 ALA A O 1
ATOM 4624 N N . GLU A 1 605 ? -12.517 3.944 33.516 1.00 89.56 605 GLU A N 1
ATOM 4625 C CA . GLU A 1 605 ? -11.548 2.915 33.892 1.00 89.56 605 GLU A CA 1
ATOM 4626 C C . GLU A 1 605 ? -12.220 1.667 34.480 1.00 89.56 605 GLU A C 1
ATOM 4628 O O . GLU A 1 605 ? -11.832 0.557 34.117 1.00 89.56 605 GLU A O 1
ATOM 4633 N N . THR A 1 606 ? -13.233 1.856 35.330 1.00 94.12 606 THR A N 1
ATOM 4634 C CA . THR A 1 606 ? -13.925 0.796 36.086 1.00 94.12 606 THR A CA 1
ATOM 4635 C C . THR A 1 606 ? -15.451 0.886 36.003 1.00 94.12 606 THR A C 1
ATOM 4637 O O . THR A 1 606 ? -16.154 0.251 36.785 1.00 94.12 606 THR A O 1
ATOM 4640 N N . SER A 1 607 ? -15.986 1.670 35.070 1.00 95.94 607 SER A N 1
ATOM 4641 C CA . SER A 1 607 ? -17.428 1.779 34.851 1.00 95.94 607 SER A CA 1
ATOM 4642 C C . SER A 1 607 ? -17.751 2.120 33.404 1.00 95.94 607 SER A C 1
ATOM 4644 O O . SER A 1 607 ? -16.885 2.564 32.647 1.00 95.94 607 SER A O 1
ATOM 4646 N N . TYR A 1 608 ? -19.007 1.927 33.023 1.00 97.19 608 TYR A N 1
ATOM 4647 C CA . TYR A 1 608 ? -19.552 2.421 31.772 1.00 97.19 608 TYR A CA 1
ATOM 4648 C C . TYR A 1 608 ? -21.042 2.727 31.891 1.00 97.19 608 TYR A C 1
ATOM 4650 O O . TYR A 1 608 ? -21.741 2.194 32.752 1.00 97.19 608 TYR A O 1
ATOM 4658 N N . GLU A 1 609 ? -21.512 3.553 30.967 1.00 97.69 609 GLU A N 1
ATOM 4659 C CA . GLU A 1 609 ? -22.913 3.887 30.759 1.00 97.69 609 GLU A CA 1
ATOM 4660 C C . GLU A 1 609 ? -23.207 3.833 29.261 1.00 97.69 609 GLU A C 1
ATOM 4662 O O . GLU A 1 609 ? -22.507 4.462 28.463 1.00 97.69 609 GLU A O 1
ATOM 4667 N N . LEU A 1 610 ? -24.211 3.048 28.880 1.00 97.44 610 LEU A N 1
ATOM 4668 C CA . LEU A 1 610 ? -24.639 2.863 27.499 1.00 97.44 610 LEU A CA 1
ATOM 4669 C C . LEU A 1 610 ? -26.121 3.195 27.374 1.00 97.44 610 LEU A C 1
ATOM 4671 O O . LEU A 1 610 ? -26.948 2.661 28.114 1.00 97.44 610 LEU A O 1
ATOM 4675 N N . GLU A 1 611 ? -26.438 4.012 26.380 1.00 96.88 611 GLU A N 1
ATOM 4676 C CA . GLU A 1 611 ? -27.803 4.236 25.916 1.00 96.88 611 GLU A CA 1
ATOM 4677 C C . GLU A 1 611 ? -28.007 3.444 24.628 1.00 96.88 611 GLU A C 1
ATOM 4679 O O . GLU A 1 611 ? -27.213 3.558 23.689 1.00 96.88 611 GLU A O 1
ATOM 4684 N N . LEU A 1 612 ? -29.059 2.635 24.592 1.00 93.56 612 LEU A N 1
ATOM 4685 C CA . LEU A 1 612 ? -29.477 1.817 23.460 1.00 93.56 612 LEU A CA 1
ATOM 4686 C C . LEU A 1 612 ? -30.941 2.125 23.132 1.00 93.56 612 LEU A C 1
ATOM 4688 O O . LEU A 1 612 ? -31.674 2.666 23.956 1.00 93.56 612 LEU A O 1
ATOM 4692 N N . ALA A 1 613 ? -31.403 1.729 21.943 1.00 87.62 613 ALA A N 1
ATOM 4693 C CA . ALA A 1 613 ? -32.767 2.037 21.493 1.00 87.62 613 ALA A CA 1
ATOM 4694 C C . ALA A 1 613 ? -33.869 1.598 22.485 1.00 87.62 613 ALA A C 1
ATOM 4696 O O . ALA A 1 613 ? -34.826 2.340 22.700 1.00 87.62 613 ALA A O 1
ATOM 4697 N N . ASP A 1 614 ? -33.707 0.426 23.110 1.00 87.88 614 ASP A N 1
ATOM 4698 C CA . ASP A 1 614 ? -34.678 -0.166 24.044 1.00 87.88 614 ASP A CA 1
ATOM 4699 C C . ASP A 1 614 ? -34.095 -0.428 25.448 1.00 87.88 614 ASP A C 1
ATOM 4701 O O . ASP A 1 614 ? -34.729 -1.111 26.267 1.00 87.88 614 ASP A O 1
ATOM 4705 N N . ALA A 1 615 ? -32.885 0.072 25.730 1.00 92.88 615 ALA A N 1
ATOM 4706 C CA . ALA A 1 615 ? -32.180 -0.216 26.974 1.00 92.88 615 ALA A CA 1
ATOM 4707 C C . ALA A 1 615 ? -31.286 0.932 27.459 1.00 92.88 615 ALA A C 1
ATOM 4709 O O . ALA A 1 615 ? -30.644 1.596 26.656 1.00 92.88 615 ALA A O 1
ATOM 4710 N N . HIS A 1 616 ? -31.163 1.082 28.775 1.00 97.00 616 HIS A N 1
ATOM 4711 C CA . HIS A 1 616 ? -30.136 1.908 29.419 1.00 97.00 616 HIS A CA 1
ATOM 4712 C C . HIS A 1 616 ? -29.362 1.033 30.400 1.00 97.00 616 HIS A C 1
ATOM 4714 O O . HIS A 1 616 ? -29.958 0.372 31.253 1.00 97.00 616 HIS A O 1
ATOM 4720 N N . ILE A 1 617 ? -28.044 0.953 30.228 1.00 97.19 617 ILE A N 1
ATOM 4721 C CA . ILE A 1 617 ? -27.192 0.022 30.972 1.00 97.19 617 ILE A CA 1
ATOM 4722 C C . ILE A 1 617 ? -26.056 0.797 31.622 1.00 97.19 617 ILE A C 1
ATOM 4724 O O . ILE A 1 617 ? -25.198 1.351 30.935 1.00 97.19 617 ILE A O 1
ATOM 4728 N N . VAL A 1 618 ? -26.001 0.745 32.948 1.00 97.38 618 VAL A N 1
ATOM 4729 C CA . VAL A 1 618 ? -24.903 1.280 33.751 1.00 97.38 618 VAL A CA 1
ATOM 4730 C C . VAL A 1 618 ? -24.240 0.122 34.478 1.00 97.38 618 VAL A C 1
ATOM 4732 O O . VAL A 1 618 ? -24.901 -0.646 35.174 1.00 97.38 618 VAL A O 1
ATOM 4735 N N . MET A 1 619 ? -22.924 -0.011 34.344 1.00 96.75 619 MET A N 1
ATOM 4736 C CA . MET A 1 619 ? -22.137 -0.914 35.182 1.00 96.75 619 MET A CA 1
ATOM 4737 C C . MET A 1 619 ? -21.005 -0.145 35.843 1.00 96.75 619 MET A C 1
ATOM 4739 O O . MET A 1 619 ? -20.289 0.624 35.208 1.00 96.75 619 MET A O 1
ATOM 4743 N N . GLY A 1 620 ? -20.832 -0.381 37.132 1.00 93.88 620 GLY A N 1
ATOM 4744 C CA . GLY A 1 620 ? -19.856 0.263 37.995 1.00 93.88 620 GLY A CA 1
ATOM 4745 C C . GLY A 1 620 ? -20.158 -0.132 39.439 1.00 93.88 620 GLY A C 1
ATOM 4746 O O . GLY A 1 620 ? -20.862 -1.117 39.659 1.00 93.88 620 GLY A O 1
ATOM 4747 N N . PRO A 1 621 ? -19.702 0.633 40.442 1.00 92.25 621 PRO A N 1
ATOM 4748 C CA . PRO A 1 621 ? -20.020 0.343 41.844 1.00 92.25 621 PRO A CA 1
ATOM 4749 C C . PRO A 1 621 ? -21.528 0.184 42.107 1.00 92.25 621 PRO A C 1
ATOM 4751 O O . PRO A 1 621 ? -21.935 -0.647 42.919 1.00 92.25 621 PRO A O 1
ATOM 4754 N N . GLU A 1 622 ? -22.344 0.944 41.374 1.00 93.62 622 GLU A N 1
ATOM 4755 C CA . GLU A 1 622 ? -23.794 0.797 41.276 1.00 93.62 622 GLU A CA 1
ATOM 4756 C C . GLU A 1 622 ? -24.136 0.429 39.828 1.00 93.62 622 GLU A C 1
ATOM 4758 O O . GLU A 1 622 ? -23.852 1.193 38.907 1.00 93.62 622 GLU A O 1
ATOM 4763 N N . ALA A 1 623 ? -24.692 -0.763 39.627 1.00 95.44 623 ALA A N 1
ATOM 4764 C CA . ALA A 1 623 ? -25.125 -1.253 38.329 1.00 95.44 623 ALA A CA 1
ATOM 4765 C C . ALA A 1 623 ? -26.642 -1.158 38.189 1.00 95.44 623 ALA A C 1
ATOM 4767 O O . ALA A 1 623 ? -27.381 -1.466 39.129 1.00 95.44 623 ALA A O 1
ATOM 4768 N N . SER A 1 624 ? -27.093 -0.798 36.993 1.00 96.81 624 SER A N 1
ATOM 4769 C CA . SER A 1 624 ? -28.496 -0.812 36.605 1.00 96.81 624 SER A CA 1
ATOM 4770 C C . SER A 1 624 ? -28.667 -1.274 35.160 1.00 96.81 624 SER A C 1
ATOM 4772 O O . SER A 1 624 ? -27.838 -1.022 34.285 1.00 96.81 624 SER A O 1
ATOM 4774 N N . ILE A 1 625 ? -29.763 -1.984 34.913 1.00 96.44 625 ILE A N 1
ATOM 4775 C CA . ILE A 1 625 ? -30.226 -2.358 33.580 1.00 96.44 625 ILE A CA 1
ATOM 4776 C C . ILE A 1 625 ? -31.690 -1.955 33.502 1.00 96.44 625 ILE A C 1
ATOM 4778 O O . ILE A 1 625 ? -32.525 -2.508 34.220 1.00 96.44 625 ILE A O 1
ATOM 4782 N N . VAL A 1 626 ? -31.999 -1.016 32.618 1.00 95.88 626 VAL A N 1
ATOM 4783 C CA . VAL A 1 626 ? -33.366 -0.666 32.245 1.00 95.88 626 VAL A CA 1
ATOM 4784 C C . VAL A 1 626 ? -33.632 -1.250 30.864 1.00 95.88 626 VAL A C 1
ATOM 4786 O O . VAL A 1 626 ? -32.917 -0.925 29.926 1.00 95.88 626 VAL A O 1
ATOM 4789 N N . LEU A 1 627 ? -34.640 -2.110 30.724 1.00 92.62 627 LEU A N 1
ATOM 4790 C CA . LEU A 1 627 ? -35.027 -2.753 29.461 1.00 92.62 627 LEU A CA 1
ATOM 4791 C C . LEU A 1 627 ? -36.542 -2.677 29.290 1.00 92.62 627 LEU A C 1
ATOM 4793 O O . LEU A 1 627 ? -37.288 -3.208 30.113 1.00 92.62 627 LEU A O 1
ATOM 4797 N N . GLY A 1 628 ? -37.020 -2.011 28.236 1.00 84.12 628 GLY A N 1
ATOM 4798 C CA . GLY A 1 628 ? -38.461 -1.927 27.947 1.00 84.12 628 GLY A CA 1
ATOM 4799 C C . GLY A 1 628 ? -39.319 -1.374 29.102 1.00 84.12 628 GLY A C 1
ATOM 4800 O O . GLY A 1 628 ? -40.492 -1.727 29.223 1.00 84.12 628 GLY A O 1
ATOM 4801 N N . GLY A 1 629 ? -38.737 -0.536 29.969 1.00 82.62 629 GLY A N 1
ATOM 4802 C CA . GLY A 1 629 ? -39.388 0.046 31.149 1.00 82.62 629 GLY A CA 1
ATOM 4803 C C . GLY A 1 629 ? -39.324 -0.798 32.429 1.00 82.62 629 GLY A C 1
ATOM 4804 O O . GLY A 1 629 ? -39.801 -0.337 33.465 1.00 82.62 629 GLY A O 1
ATOM 4805 N N . ALA A 1 630 ? -38.742 -1.999 32.384 1.00 90.69 630 ALA A N 1
ATOM 4806 C CA . ALA A 1 630 ? -38.365 -2.748 33.576 1.00 90.69 630 ALA A CA 1
ATOM 4807 C C . ALA A 1 630 ? -36.954 -2.361 34.024 1.00 90.69 630 ALA A C 1
ATOM 4809 O O . ALA A 1 630 ? -36.098 -2.105 33.184 1.00 90.69 630 ALA A O 1
ATOM 4810 N N . GLU A 1 631 ? -36.714 -2.340 35.332 1.00 94.38 631 GLU A N 1
ATOM 4811 C CA . GLU A 1 631 ? -35.436 -1.943 35.920 1.00 94.38 631 GLU A CA 1
ATOM 4812 C C . GLU A 1 631 ? -34.925 -3.036 36.856 1.00 94.38 631 GLU A C 1
ATOM 4814 O O . GLU A 1 631 ? -35.667 -3.578 37.676 1.00 94.38 631 GLU A O 1
ATOM 4819 N N . TRP A 1 632 ? -33.635 -3.321 36.747 1.00 95.81 632 TRP A N 1
ATOM 4820 C CA . TRP A 1 632 ? -32.878 -4.137 37.681 1.00 95.81 632 TRP A CA 1
ATOM 4821 C C . TRP A 1 632 ? -31.657 -3.350 38.151 1.00 95.81 632 TRP A C 1
ATOM 4823 O O . TRP A 1 632 ? -31.038 -2.650 37.353 1.00 95.81 632 TRP A O 1
ATOM 4833 N N . SER A 1 633 ? -31.288 -3.475 39.426 1.00 95.62 633 SER A N 1
ATOM 4834 C CA . SER A 1 633 ? -30.085 -2.847 39.974 1.00 95.62 633 SER A CA 1
ATOM 4835 C C . SER A 1 633 ? -29.393 -3.713 41.024 1.00 95.62 633 SER A C 1
ATOM 4837 O O . SER A 1 633 ? -30.023 -4.508 41.729 1.00 95.62 633 SER A O 1
ATOM 4839 N N . ALA A 1 634 ? -28.072 -3.570 41.118 1.00 95.38 634 ALA A N 1
ATOM 4840 C CA . ALA A 1 634 ? -27.221 -4.283 42.065 1.00 95.38 634 ALA A CA 1
ATOM 4841 C C . ALA A 1 634 ? -25.893 -3.538 42.273 1.00 95.38 634 ALA A C 1
ATOM 4843 O O . ALA A 1 634 ? -25.559 -2.613 41.542 1.00 95.38 634 ALA A O 1
ATOM 4844 N N . SER A 1 635 ? -25.094 -3.958 43.253 1.00 94.50 635 SER A N 1
ATOM 4845 C CA . SER A 1 635 ? -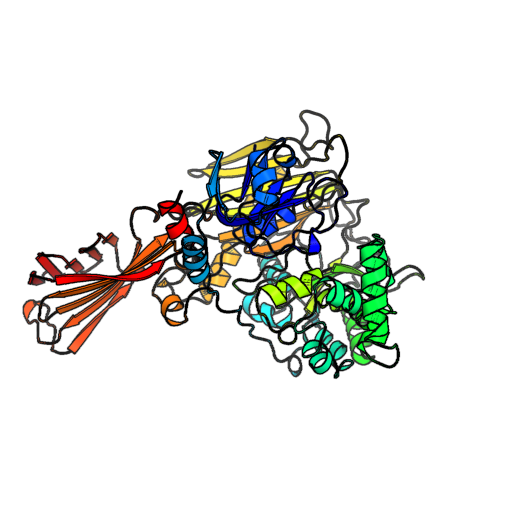23.678 -3.579 43.294 1.00 94.50 635 SER A CA 1
ATOM 4846 C C . SER A 1 635 ? -22.884 -4.442 42.316 1.00 94.50 635 SER A C 1
ATOM 4848 O O . SER A 1 635 ? -23.053 -5.667 42.345 1.00 94.50 635 SER A O 1
ATOM 4850 N N . ALA A 1 636 ? -21.984 -3.845 41.534 1.00 95.38 636 ALA A N 1
ATOM 4851 C CA . ALA A 1 636 ? -21.040 -4.588 40.704 1.00 95.38 636 ALA A CA 1
ATOM 4852 C C . ALA A 1 636 ? -19.594 -4.377 41.148 1.00 95.38 636 ALA A C 1
ATOM 4854 O O . ALA A 1 636 ? -19.228 -3.323 41.669 1.00 95.38 636 ALA A O 1
ATOM 4855 N N . ASP A 1 637 ? -18.766 -5.381 40.881 1.00 96.00 637 ASP A N 1
ATOM 4856 C CA . ASP A 1 637 ? -17.315 -5.235 40.843 1.00 96.00 637 ASP A CA 1
ATOM 4857 C C . ASP A 1 637 ? -16.856 -5.314 39.387 1.00 96.00 637 ASP A C 1
ATOM 4859 O O . ASP A 1 637 ? -17.176 -6.279 38.692 1.00 96.00 637 ASP A O 1
ATOM 4863 N N . CYS A 1 638 ? -16.147 -4.290 38.918 1.00 96.62 638 CYS A N 1
ATOM 4864 C CA . CYS A 1 638 ? -15.728 -4.149 37.529 1.00 96.62 638 CYS A CA 1
ATOM 4865 C C . CYS A 1 638 ? -14.203 -4.101 37.442 1.00 96.62 638 CYS A C 1
ATOM 4867 O O . CYS A 1 638 ? -13.563 -3.191 37.971 1.00 96.62 638 CYS A O 1
ATOM 4869 N N . THR A 1 639 ? -13.618 -5.059 36.724 1.00 96.38 639 THR A N 1
ATOM 4870 C CA . THR A 1 639 ? -12.172 -5.158 36.505 1.00 96.38 639 THR A CA 1
ATOM 4871 C C . THR A 1 639 ? -11.833 -4.922 35.041 1.00 96.38 639 THR A C 1
ATOM 4873 O O . THR A 1 639 ? -12.422 -5.522 34.145 1.00 96.38 639 THR A O 1
ATOM 4876 N N . ALA A 1 640 ? -10.852 -4.059 34.783 1.00 94.50 640 ALA A N 1
ATOM 4877 C CA . ALA A 1 640 ? -10.367 -3.810 33.436 1.00 94.50 640 ALA A CA 1
ATOM 4878 C C . ALA A 1 640 ? -9.188 -4.707 33.063 1.00 94.50 640 ALA A C 1
ATOM 4880 O O . ALA A 1 640 ? -8.183 -4.781 33.770 1.00 94.50 640 ALA A O 1
ATOM 4881 N N . HIS A 1 641 ? -9.272 -5.292 31.876 1.00 94.12 641 HIS A N 1
ATOM 4882 C CA . HIS A 1 641 ? -8.227 -6.094 31.264 1.00 94.12 641 HIS A CA 1
ATOM 4883 C C . HIS A 1 641 ? -7.732 -5.400 30.000 1.00 94.12 641 HIS A C 1
ATOM 4885 O O . HIS A 1 641 ? -8.512 -5.112 29.093 1.00 94.12 641 HIS A O 1
ATOM 4891 N N . VAL A 1 642 ? -6.430 -5.128 29.924 1.00 90.75 642 VAL A N 1
ATOM 4892 C CA . VAL A 1 642 ? -5.795 -4.681 28.679 1.00 90.75 642 VAL A CA 1
ATOM 4893 C C . VAL A 1 642 ? -5.569 -5.918 27.828 1.00 90.75 642 VAL A C 1
ATOM 4895 O O . VAL A 1 642 ? -4.757 -6.769 28.183 1.00 90.75 642 VAL A O 1
ATOM 4898 N N . LEU A 1 643 ? -6.315 -6.032 26.735 1.00 90.00 643 LEU A N 1
ATOM 4899 C CA . LEU A 1 643 ? -6.154 -7.133 25.791 1.00 90.00 643 LEU A CA 1
ATOM 4900 C C . LEU A 1 643 ? -4.990 -6.868 24.835 1.00 90.00 643 LEU A C 1
ATOM 4902 O O . LEU A 1 643 ? -4.327 -7.807 24.407 1.00 90.00 643 LEU A O 1
ATOM 4906 N N . TRP A 1 644 ? -4.752 -5.594 24.513 1.00 87.62 644 TRP A N 1
ATOM 4907 C CA . TRP A 1 644 ? -3.641 -5.148 23.680 1.00 87.62 644 TRP A CA 1
ATOM 4908 C C . TRP A 1 644 ? -3.342 -3.658 23.914 1.00 87.62 644 TRP A C 1
ATOM 4910 O O . TRP A 1 644 ? -4.249 -2.883 24.227 1.00 87.62 644 TRP A O 1
ATOM 4920 N N . ALA A 1 645 ? -2.081 -3.257 23.758 1.00 85.62 645 ALA A N 1
ATOM 4921 C CA . ALA A 1 645 ? -1.638 -1.864 23.753 1.00 85.62 645 ALA A CA 1
ATOM 4922 C C . ALA A 1 645 ? -0.542 -1.686 22.699 1.00 85.62 645 ALA A C 1
ATOM 4924 O O . ALA A 1 645 ? 0.285 -2.585 22.521 1.00 85.62 645 ALA A O 1
ATOM 4925 N N . SER A 1 646 ? -0.543 -0.547 22.010 1.00 83.44 646 SER A N 1
ATOM 4926 C CA . SER A 1 646 ? 0.429 -0.266 20.965 1.00 83.44 646 SER A CA 1
ATOM 4927 C C . SER A 1 646 ? 1.829 -0.074 21.555 1.00 83.44 646 SER A C 1
ATOM 4929 O O . SER A 1 646 ? 1.975 0.421 22.680 1.00 83.44 646 SER A O 1
ATOM 4931 N N . PRO A 1 647 ? 2.878 -0.421 20.792 1.00 83.56 647 PRO A N 1
ATOM 4932 C CA . PRO A 1 647 ? 4.244 -0.013 21.104 1.00 83.56 647 PRO A CA 1
ATOM 4933 C C . PRO A 1 647 ? 4.365 1.501 21.325 1.00 83.56 647 PRO A C 1
ATOM 4935 O O . PRO A 1 647 ? 5.151 1.934 22.164 1.00 83.56 647 PRO A O 1
ATOM 4938 N N . ASP A 1 648 ? 3.562 2.293 20.617 1.00 84.25 648 ASP A N 1
ATOM 4939 C CA . ASP A 1 648 ? 3.583 3.754 20.689 1.00 84.25 648 ASP A CA 1
ATOM 4940 C C . ASP A 1 648 ? 3.083 4.255 22.043 1.00 84.25 648 ASP A C 1
ATOM 4942 O O . ASP A 1 648 ? 3.734 5.098 22.646 1.00 84.25 648 ASP A O 1
ATOM 4946 N N . SER A 1 649 ? 2.037 3.645 22.616 1.00 80.00 649 SER A N 1
ATOM 4947 C CA . SER A 1 649 ? 1.571 3.992 23.967 1.00 80.00 649 SER A CA 1
ATOM 4948 C C . SER A 1 649 ? 2.676 3.846 25.020 1.00 80.00 649 SER A C 1
ATOM 4950 O O . SER A 1 649 ? 2.741 4.648 25.946 1.00 80.00 649 SER A O 1
ATOM 4952 N N . PHE A 1 650 ? 3.564 2.855 24.879 1.00 84.81 650 PHE A N 1
ATOM 4953 C CA . PHE A 1 650 ? 4.721 2.709 25.767 1.00 84.81 650 PHE A CA 1
ATOM 4954 C C . PHE A 1 650 ? 5.734 3.850 25.592 1.00 84.81 650 PHE A C 1
ATOM 4956 O O . PHE A 1 650 ? 6.347 4.292 26.563 1.00 84.81 650 PHE A O 1
ATOM 4963 N N . LEU A 1 651 ? 5.934 4.319 24.360 1.00 88.19 651 LEU A N 1
ATOM 4964 C CA . LEU A 1 651 ? 6.859 5.409 24.062 1.00 88.19 651 LEU A CA 1
ATOM 4965 C C . LEU A 1 651 ? 6.303 6.778 24.470 1.00 88.19 651 LEU A C 1
ATOM 4967 O O . LEU A 1 651 ? 7.087 7.627 24.885 1.00 88.19 651 LEU A O 1
ATOM 4971 N N . THR A 1 652 ? 4.984 6.981 24.409 1.00 84.00 652 THR A N 1
ATOM 4972 C CA . THR A 1 652 ? 4.329 8.209 24.884 1.00 84.00 652 THR A CA 1
ATOM 4973 C C . THR A 1 652 ? 4.539 8.388 26.384 1.00 84.00 652 THR A C 1
ATOM 4975 O O . THR A 1 652 ? 4.866 9.480 26.828 1.00 84.00 652 THR A O 1
ATOM 4978 N N . ASP A 1 653 ? 4.427 7.309 27.163 1.00 80.44 653 ASP A N 1
ATOM 4979 C CA . ASP A 1 653 ? 4.706 7.343 28.604 1.00 80.44 653 ASP A CA 1
ATOM 4980 C C . ASP A 1 653 ? 6.201 7.568 28.911 1.00 80.44 653 ASP A C 1
ATOM 4982 O O . ASP A 1 653 ? 6.557 8.041 29.993 1.00 80.44 653 ASP A O 1
ATOM 4986 N N . PHE A 1 654 ? 7.088 7.195 27.979 1.00 87.31 654 PHE A N 1
ATOM 4987 C CA . PHE A 1 654 ? 8.536 7.343 28.121 1.00 87.31 654 PHE A CA 1
ATOM 4988 C C . PHE A 1 654 ? 9.033 8.765 27.820 1.00 87.31 654 PHE A C 1
ATOM 4990 O O . PHE A 1 654 ? 9.924 9.245 28.529 1.00 87.31 654 PHE A O 1
ATOM 4997 N N . LEU A 1 655 ? 8.539 9.395 26.745 1.00 86.50 655 LEU A N 1
ATOM 4998 C CA . LEU A 1 655 ? 9.046 10.677 26.241 1.00 86.50 655 LEU A CA 1
ATOM 4999 C C . LEU A 1 655 ? 8.567 11.867 27.058 1.00 86.50 655 LEU A C 1
ATOM 5001 O O . LEU A 1 655 ? 9.458 12.685 27.394 1.00 86.50 655 LEU A O 1
#

Secondary structure (DSSP, 8-state):
-EEEE-EEEEEEEEEE-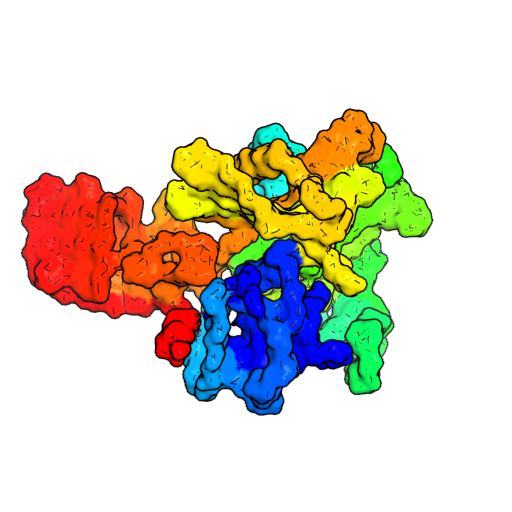TT---GGG--TTEEEEESS--SS--S-SEEEESS---TTSHHHHHHHHHT--EEE-TTGGG-HHHHHHHHTT-EEEEEEETTEEEEEEEPHHHHHHHHHHT--PPPPP----GGGS-SEEETTTS--HHHHHHHH-HHHHHHHHHHTSTT----SS-EEEPHHHHHHHHTT-TTHHHHHHSTTTTT--HHHHHHHHHHHHHHHHH--SHHHHHHHHHHHHHS-TTSHHHHHHHTTHHHHHHHHSPPPHHHHHHHHHHHHHHTTTS-TTPPEEEEEEESSTTSTT---TT-S-EEEEBSS--TTSPBHHHHHHHHHHHTT-HHHHHHHHHTT--TTT--EEEEEEE---GGGEEEEEEEEEEE-TTS-EEEEEEEEETT--SSS----SS----EEEEEEEETTEEEEEEEE--TTS-TT--SS-HHHHHHHHHHHHHHHHHHHHHHHTTS-GGG--S-EEEEEEEEEE-TTPSTTS-PPPEEEEEEEEE-PPPSTTS-HHHHTSSS-HHHHHTEEEEEEEEEEETTEEEEEEEEEE-TTSSSP-S-SSSPEEEEEEEEESS-BGGGTBPTTEEEEEEGGGEEEEEE-SS-EEEEETTEEEEESSSEEEEETTEEEEE--EEEEEEEEE-HHHHHHHH-

Foldseek 3Di:
DAWLAWAKFKAQEAEAEPPRDDQLVEDLRYAYEYQDDDPDHANHQAYEYLDDDFSQALSSLVCLLLRHTYYYDHCCSVDPVSVVRNPPRWMKIWGQDRVGIDIDTDDPVLVVVLVVQPQFDFFDFDADDLVPDDQKDFLLPDDALVVCCNWFADWSSLVSLLSVFPPAFAFPRKMKGTLNQLVQLCVVCPCVVVVCVDPPNPVNGLLLLQLQLQAAVVSCVSPVDPVSVVVLVVSLVVPDCVDSSNVQSHPRHQLVVQLPDFGDPVSLVVQLVVVCVSCVLFDQPFWKKKAKRKSQCFGANAHCRPQFDIFTAGSDDDPVGHHSRSRVSNRSSSLSRSSNSSRCVSSVHDSVSMGIMIMIGTDDDQVFFQKKKKKKWKQFLVRKIKIKIWMDGGPADSNSGDPDVVGFGTWIWMWIDDPHDIDIDGPDATPRDDPPDHSDDPVRVVVCRVSVSSSFVSVLVVVQVVDDPLARANMWMKMWIKTFGAACPVPNDRDHTDIHTHGIDTSQHGLSRDDPVLCPQSHHRSQSSFFQFWKWKWKDFPQKIKIWIWTAGDVSNPPRNPRNPFIDTAKMKMFGQADDVLQPRHHGDIDMDGSVQFPDKGDDQFWIWTDGPQWTWITHQKTWIAGNNGIDIGGMGMHMDTPGHHSSVSSVVVD

Radius of gyration: 27.29 Å; chains: 1; bounding box: 77×59×78 Å

Sequence (655 aa):
MEVYNPGLTAGRPRMIRFGEAGLEDARSTDILVLDEIPDYLPPCAALITSVPQTPLSHISLLARSRGIPNLYMAGITADAQWDAWSRVSTRVALEATDEGMRAGIMTRDEYNQWRSLLEVEPPQLQPADPAGLPWTIDLETGPGMLELRPQVGGKAAGFRQLLDTPDLDVPDAPLALTVRSYADHMAQFPWLQDLLTGRPFQGGSARQRYLTLSGREAYDERYPSPQDTSAALEFLADYPESTLIGSLARGSGLVGLVASTPPPEDVVVALQEAVSTRFSHIDERQGIRFRSSSTVEDVEGFNGAGLYTSVTGYRQPEPDQRSVAQAVAEVWASYWGPEAFEERRSANMDHLEGAMGVLAHPRFDNEVELANAVLTISILPDGSHELLVNAQAGSIPVANPPTTCPAVLPEQSRVHDTTGEVVIERMSQSTEVPTETFVLSDAQLLSLFDVSVSIATGWLQTENAALADHRQRSVLTLDLEARHMDSGWPLGTEAPPRLVIKQSRSLEPSASRFSATLQSLPAPRDLLARAARIRRLDCVAPPVVAHLWSLTTDPLSFPDLGYSETPFAAGLQISADAPIPDLGWEAGHSQTWTHLDMTSSTVAETSYELELADAHIVMGPEASIVLGGAEWSASADCTAHVLWASPDSFLTDFL